Protein AF-A0A8W7PL26-F1 (afdb_monomer)

pLDDT: mean 86.35, std 12.3, range [35.97, 98.88]

Mean predicted aligned error: 14.58 Å

Solvent-accessible surface area (backbone atoms only — not comparable to full-atom values): 30487 Å² total; per-residue (Å²): 112,46,38,15,26,34,31,68,32,28,45,44,52,40,39,42,46,77,44,19,70,40,56,51,44,44,42,45,30,34,23,32,40,30,22,12,42,54,3,29,36,46,28,44,23,63,65,91,63,73,60,57,69,72,43,44,58,51,41,60,58,86,64,46,74,16,62,40,34,54,53,40,50,52,46,39,58,73,39,36,12,33,35,24,42,29,41,25,32,11,47,40,28,38,45,57,59,61,46,98,60,45,79,44,63,77,51,75,68,41,46,52,50,38,39,49,56,47,49,52,26,43,52,54,7,38,51,29,41,12,28,27,32,58,36,67,46,32,47,38,54,51,69,70,60,52,53,58,46,50,53,59,27,65,60,67,79,38,44,51,41,34,33,49,54,38,88,58,95,56,27,66,61,29,55,72,70,40,68,92,92,56,56,73,53,92,75,86,66,65,45,66,61,51,76,90,73,65,57,92,87,45,58,39,36,27,48,38,19,73,79,40,55,90,54,37,78,37,40,47,64,59,52,6,61,75,66,73,38,59,58,64,57,35,51,60,62,31,50,65,25,32,29,39,57,60,78,71,59,70,67,56,54,51,54,52,61,58,39,90,85,42,62,49,51,39,65,24,50,79,70,46,95,62,34,62,19,38,39,16,15,42,62,26,31,46,51,20,49,42,24,63,71,62,57,65,47,54,67,68,56,55,50,33,25,22,10,40,52,39,20,63,72,67,66,42,78,56,43,31,47,88,51,94,90,34,53,44,31,28,21,35,51,41,81,91,61,25,26,44,62,23,32,84,89,51,21,88,30,72,27,44,36,54,51,34,24,20,18,70,62,40,69,30,29,43,87,85,38,71,64,80,55,52,50,20,47,69,66,47,44,62,53,38,73,38,61,72,68,92,59,86,52,13,70,86,51,88,48,52,42,23,39,28,42,76,89,69,51,72,48,69,51,93,63,60,36,32,50,86,64,38,73,58,88,72,57,70,54,59,32,51,52,40,18,51,52,34,49,50,46,51,34,50,76,72,75,43,60,79,91,72,63,88,79,84,88,84,87,68,97,46,81,75,53,51,64,69,66,61,72,65,38,63,48,53,62,24,41,27,36,37,65,88,76,73,40,84,49,73,37,38,71,46,44,52,48,38,42,52,48,14,57,77,33,67,93,47,101,53,80,36,38,40,39,35,26,29,16,76,45,74,65,34,53,49,52,52,53,54,41,43,74,45,48,27,39,60,88,60,47,44,75,33,82,93,27,44,52,22,39,35,36,46,48,66,52,98,87,66,53,76,47,80,46,80,56,48,93,72,11,14,24,56,53,55,78,73,105

Secondary structure (DSSP, 8-state):
-EEPEEESS---TTHHHHSTT-HHHHTTTEEEEEES-TT--SSS---SSSPPTTGGGG--GGG---SSHHHHHHHHHHH--SSEEEEPEEHHHHHHHH-S-TTSPPPHHHHHHHHHHHHHHHHTT--EEEEETTSTTTTT--HHHHHHHHHHHHTTT-EEEEE-S-SSTTHHHHHHHSPTTSEE-----EEE--GGG--SSSEEEEEEESS-GGGTTSBHHHHHHHHT--HHHHHHHH-SEEEEEE-S-HHHHHHHHHSTTPPP-----TT-SS--THHHHHHHHIIIIIIIIS--S-HHHHHHHTTHHHHHHTT-TT-SS--TTS---EEEE-TTT-B----SSS---PPBSEEEEEETTEEEEETTEE-S---PPB-----EEESSSS-SSS---SS-SEEE-TTS-EEEPPP-SEETTEEPSS-HHHHHHHHHHHHHHHHHHTT--GGG-S------SSGGGHHHH-PPEES--EEEEETTTTEEEEE-HHHHHHHHHHHHTTTSS--EEEE-EE-SSHHHHHHHHHHHHTTEE-TTPEE-TT-B-EEEEEEE-TT-PEEEEEE-TTBHHHHHHH-

Organism: Anopheles coluzzii (NCBI:txid1518534)

InterPro domains:
  IPR006175 YjgF/YER057c/UK114 family [PF01042] (398-467)
  IPR011059 Metal-dependent hydrolase, composite domain superfamily [SSF51338] (322-380)
  IPR011611 Carbohydrate kinase PfkB [PF00294] (484-573)
  IPR013108 Amidohydrolase 3 [PF07969] (1-178)
  IPR013108 Amidohydrolase 3 [PF07969] (232-362)
  IPR029056 Ribokinase-like [G3DSA:3.40.1190.20] (477-579)
  IPR029056 Ribokinase-like [SSF53613] (473-576)
  IPR032466 Metal-dependent hydrolase [SSF51556] (4-320)
  IPR035959 RutC-like superfamily [G3DSA:3.30.1330.40] (390-476)
  IPR035959 RutC-like superfamily [SSF55298] (390-466)

Foldseek 3Di:
DFFQFEFEAELCQLVCQVVLLLLLQVLLRHQEYEHAAQLEHLPLADAPDWQDPPNCLSDGPVSSPHNALLSSQVSSVVSQHQHAYAYAHGNLRLCRVQPPDQQAEDDPVSLVSSLVRQLRNVLSFHQYYYHNCCDNSNVNYDLVSVVSNVLSCLQPVHAYEYDFVDPPDCVVVSVVSPPPPHDYDRDFDKFFLDLVPQDPPWWKAWQAAPQCRVRHGHTLVVQCVVVVHDSSVSSVNRPRTIIGTPPDDVVVVLVQCLPQLAAFHLHWSPPDPQTALSSRFRLLCLLAVNCPPVVSDHNVSSLCSRFVSSCVNSVVPLTRGPDPPRFPFDWQFDSVWRGRPADSNRSPDRTPGTAWTDHSNHTQDHPSDGPPDRRYHHSRAVKRFFDCDDQQAFDVDSYGQWIQHPVRDIDGDQFWQGGPNDRDDDDPQNGVVSSVVNVQSRCVRVVHHPVPDPDDDDDDPDPLCCQVNQDAQEDAKEWEWEDVVTDTDIDDPSLVSLLVNQQVCVVPPGAHEYAFEAEPDPVSVVVLVVSVVSRHDCVRYHYDYPFHGKYKYWYADPVRDIDMDIDPPGHRRVVVVVD

Radius of gyration: 32.13 Å; Cα contacts (8 Å, |Δi|>4): 1263; chains: 1; bounding box: 76×63×92 Å

Nearest PDB structures (foldseek):
  1v4y-assembly1_A  TM=9.349E-01  e=7.946E-43  Alcaligenes faecalis
  1m7j-assembly1_A  TM=9.380E-01  e=8.409E-43  Alcaligenes faecalis
  1rk5-assembly1_A  TM=9.356E-01  e=4.606E-42  Alcaligenes faecalis
  3giq-assembly1_A  TM=9.341E-01  e=1.260E-39  Bordetella bronchiseptica
  8iwl-assembly1_B  TM=9.345E-01  e=6.744E-11  Acinetobacter baumannii

Structure (mmCIF, N/CA/C/O backbone):
data_AF-A0A8W7PL26-F1
#
_entry.id   AF-A0A8W7PL26-F1
#
loop_
_atom_site.group_PDB
_atom_site.id
_atom_site.type_symbol
_atom_site.label_atom_id
_atom_site.label_alt_id
_atom_site.label_comp_id
_atom_site.label_asym_id
_atom_site.label_entity_id
_atom_site.label_seq_id
_atom_site.pdbx_PDB_ins_code
_atom_site.Cartn_x
_atom_site.Cartn_y
_atom_site.Cartn_z
_atom_site.occupancy
_atom_site.B_iso_or_equiv
_atom_site.auth_seq_id
_atom_site.auth_comp_id
_atom_site.auth_asym_id
_atom_site.auth_atom_id
_atom_site.pdbx_PDB_model_num
ATOM 1 N N . LEU A 1 1 ? -4.505 -23.042 3.054 1.00 97.69 1 LEU A N 1
ATOM 2 C CA . LEU A 1 1 ? -5.307 -21.800 3.140 1.00 97.69 1 LEU A CA 1
ATOM 3 C C . LEU A 1 1 ? -4.469 -20.752 3.857 1.00 97.69 1 LEU A C 1
ATOM 5 O O . LEU A 1 1 ? -3.908 -21.079 4.896 1.00 97.69 1 LEU A O 1
ATOM 9 N N . ALA A 1 2 ? -4.368 -19.550 3.302 1.00 98.62 2 ALA A N 1
ATOM 10 C CA . ALA A 1 2 ? -3.640 -18.411 3.865 1.00 98.62 2 ALA A CA 1
ATOM 11 C C . ALA A 1 2 ? -4.463 -17.118 3.683 1.00 98.62 2 ALA A C 1
ATOM 13 O O . ALA A 1 2 ? -5.411 -17.133 2.888 1.00 98.62 2 ALA A O 1
ATOM 14 N N . PRO A 1 3 ? -4.137 -16.016 4.390 1.00 98.75 3 PRO A N 1
ATOM 15 C CA . PRO A 1 3 ? -4.641 -14.703 4.001 1.00 98.75 3 PRO A CA 1
ATOM 16 C C . PRO A 1 3 ? -4.221 -14.401 2.559 1.00 98.75 3 PRO A C 1
ATOM 18 O O . PRO A 1 3 ? -3.152 -14.834 2.123 1.00 98.75 3 PRO A O 1
ATOM 21 N N . GLY A 1 4 ? -5.056 -13.669 1.832 1.00 98.75 4 GLY A N 1
ATOM 22 C CA . GLY A 1 4 ? -4.738 -13.194 0.491 1.00 98.75 4 GLY A CA 1
ATOM 23 C C . GLY A 1 4 ? -3.470 -12.340 0.478 1.00 98.75 4 GLY A C 1
ATOM 24 O O . GLY A 1 4 ? -3.200 -11.601 1.431 1.00 98.75 4 GLY A O 1
ATOM 25 N N . PHE A 1 5 ? -2.657 -12.481 -0.570 1.00 98.88 5 PHE A N 1
ATOM 26 C CA . PHE A 1 5 ? -1.355 -11.822 -0.624 1.00 98.88 5 PHE A CA 1
ATOM 27 C C . PHE A 1 5 ? -1.507 -10.320 -0.893 1.00 98.88 5 PHE A C 1
ATOM 29 O O . PHE A 1 5 ? -2.372 -9.891 -1.661 1.00 98.88 5 PHE A O 1
ATOM 36 N N . ILE A 1 6 ? -0.648 -9.523 -0.261 1.00 98.75 6 ILE A N 1
ATOM 37 C CA . ILE A 1 6 ? -0.608 -8.065 -0.382 1.00 98.75 6 ILE A CA 1
ATOM 38 C C . ILE A 1 6 ? 0.647 -7.692 -1.159 1.00 98.75 6 ILE A C 1
ATOM 40 O O . ILE A 1 6 ? 1.765 -7.876 -0.671 1.00 98.75 6 ILE A O 1
ATOM 44 N N . ASP A 1 7 ? 0.446 -7.145 -2.352 1.00 98.62 7 ASP A N 1
ATOM 45 C CA . ASP A 1 7 ? 1.516 -6.678 -3.218 1.00 98.62 7 ASP A CA 1
ATOM 46 C C . ASP A 1 7 ? 1.907 -5.248 -2.869 1.00 98.62 7 ASP A C 1
ATOM 48 O O . ASP A 1 7 ? 1.235 -4.289 -3.246 1.00 98.62 7 ASP A O 1
ATOM 52 N N . VAL A 1 8 ? 2.984 -5.119 -2.090 1.00 96.50 8 VAL A N 1
ATOM 53 C CA . VAL A 1 8 ? 3.415 -3.837 -1.510 1.00 96.50 8 VAL A CA 1
ATOM 54 C C . VAL A 1 8 ? 4.103 -2.908 -2.501 1.00 96.50 8 VAL A C 1
ATOM 56 O O . VAL A 1 8 ? 4.385 -1.764 -2.155 1.00 96.50 8 VAL A O 1
ATOM 59 N N . HIS A 1 9 ? 4.405 -3.392 -3.706 1.00 96.12 9 HIS A N 1
ATOM 60 C CA . HIS A 1 9 ? 5.141 -2.623 -4.693 1.00 96.12 9 HIS A CA 1
ATOM 61 C C . HIS A 1 9 ? 4.593 -2.880 -6.089 1.00 96.12 9 HIS A C 1
ATOM 63 O O . HIS A 1 9 ? 4.925 -3.875 -6.736 1.00 96.12 9 HIS A O 1
ATOM 69 N N . THR A 1 10 ? 3.729 -1.977 -6.541 1.00 96.44 10 THR A N 1
ATOM 70 C CA . THR A 1 10 ? 3.095 -2.064 -7.853 1.00 96.44 10 THR A CA 1
ATOM 71 C C . THR A 1 10 ? 3.094 -0.728 -8.576 1.00 96.44 10 THR A C 1
ATOM 73 O O . THR A 1 10 ? 3.162 0.338 -7.956 1.00 96.44 10 THR A O 1
ATOM 76 N N . HIS A 1 11 ? 2.941 -0.836 -9.892 1.00 96.19 11 HIS A N 1
ATOM 77 C CA . HIS A 1 11 ? 2.710 0.253 -10.832 1.00 96.19 11 HIS A CA 1
ATOM 78 C C . HIS A 1 11 ? 1.365 0.055 -11.552 1.00 96.19 11 HIS A C 1
ATOM 80 O O . HIS A 1 11 ? 1.217 0.326 -12.741 1.00 96.19 11 HIS A O 1
ATOM 86 N N . ASP A 1 12 ? 0.373 -0.463 -10.817 1.00 97.44 12 ASP A N 1
ATOM 87 C CA . ASP A 1 12 ? -0.957 -0.793 -11.338 1.00 97.44 12 ASP A CA 1
ATOM 88 C C . ASP A 1 12 ? -1.934 0.400 -11.297 1.00 97.44 12 ASP A C 1
ATOM 90 O O . ASP A 1 12 ? -3.123 0.217 -11.549 1.00 97.44 12 ASP A O 1
ATOM 94 N N . ASP A 1 13 ? -1.459 1.616 -10.994 1.00 97.50 13 ASP A N 1
ATOM 95 C CA . ASP A 1 13 ? -2.260 2.825 -10.755 1.00 97.50 13 ASP A CA 1
ATOM 96 C C . ASP A 1 13 ? -3.388 3.041 -11.776 1.00 97.50 13 ASP A C 1
ATOM 98 O O . ASP A 1 13 ? -4.534 3.292 -11.417 1.00 97.50 13 ASP A O 1
ATOM 102 N N . THR A 1 14 ? -3.094 2.928 -13.072 1.00 96.50 14 THR A N 1
ATOM 103 C CA . THR A 1 14 ? -4.118 3.097 -14.117 1.00 96.50 14 THR A CA 1
ATOM 104 C C . THR A 1 14 ? -4.779 1.770 -14.501 1.00 96.50 14 THR A C 1
ATOM 106 O O . THR A 1 14 ? -5.898 1.759 -15.025 1.00 96.50 14 THR A O 1
ATOM 109 N N . MET A 1 15 ? -4.123 0.639 -14.223 1.00 96.19 15 MET A N 1
ATOM 110 C CA . MET A 1 15 ? -4.611 -0.699 -14.564 1.00 96.19 15 MET A CA 1
ATOM 111 C C . MET A 1 15 ? -5.762 -1.147 -13.687 1.00 96.19 15 MET A C 1
ATOM 113 O O . MET A 1 15 ? -6.692 -1.761 -14.203 1.00 96.19 15 MET A O 1
ATOM 117 N N . VAL A 1 16 ? -5.764 -0.774 -12.406 1.00 97.19 16 VAL A N 1
ATOM 118 C CA . VAL A 1 16 ? -6.895 -1.055 -11.510 1.00 97.19 16 VAL A CA 1
ATOM 119 C C . VAL A 1 16 ? -8.210 -0.456 -12.026 1.00 97.19 16 VAL A C 1
ATOM 121 O O . VAL A 1 16 ? -9.278 -0.970 -11.708 1.00 97.19 16 VAL A O 1
ATOM 124 N N . ILE A 1 17 ? -8.140 0.575 -12.876 1.00 97.12 17 ILE A N 1
ATOM 125 C CA . ILE A 1 17 ? -9.300 1.203 -13.523 1.00 97.12 17 ILE A CA 1
ATOM 126 C C . ILE A 1 17 ? -9.531 0.655 -14.938 1.00 97.12 17 ILE A C 1
ATOM 128 O O . ILE A 1 17 ? -10.660 0.345 -15.314 1.00 97.12 17 ILE A O 1
ATOM 132 N N . ARG A 1 18 ? -8.477 0.548 -15.757 1.00 96.00 18 ARG A N 1
ATOM 133 C CA . ARG A 1 18 ? -8.591 0.195 -17.188 1.00 96.00 18 ARG A CA 1
ATOM 134 C C . ARG A 1 18 ? -8.711 -1.303 -17.449 1.00 96.00 18 ARG A C 1
ATOM 136 O O . ARG A 1 18 ? -9.331 -1.698 -18.433 1.00 96.00 18 ARG A O 1
ATOM 143 N N . GLN A 1 19 ? -8.112 -2.120 -16.591 1.00 96.00 19 GLN A N 1
ATOM 144 C CA . GLN A 1 19 ? -8.136 -3.581 -16.639 1.00 96.00 19 GLN A CA 1
ATOM 145 C C . GLN A 1 19 ? -8.530 -4.139 -15.261 1.00 96.00 19 GLN A C 1
ATOM 147 O O . GLN A 1 19 ? -7.755 -4.862 -14.627 1.00 96.00 19 GLN A O 1
ATOM 152 N N . PRO A 1 20 ? -9.749 -3.832 -14.775 1.00 96.94 20 PRO A N 1
ATOM 153 C CA . PRO A 1 20 ? -10.147 -4.108 -13.397 1.00 96.94 20 PRO A CA 1
ATOM 154 C C . PRO A 1 20 ? -10.193 -5.608 -13.079 1.00 96.94 20 PRO A C 1
ATOM 156 O O . PRO A 1 20 ? -10.288 -5.985 -11.918 1.00 96.94 20 PRO A O 1
ATOM 159 N N . GLN A 1 21 ? -10.089 -6.499 -14.071 1.00 95.94 21 GLN A N 1
ATOM 160 C CA . GLN A 1 21 ? -9.967 -7.942 -13.848 1.00 95.94 21 GLN A CA 1
ATOM 161 C C . GLN A 1 21 ? -8.687 -8.309 -13.085 1.00 95.94 21 GLN A C 1
ATOM 163 O O . GLN A 1 21 ? -8.665 -9.347 -12.429 1.00 95.94 21 GLN A O 1
ATOM 168 N N . MET A 1 22 ? -7.632 -7.487 -13.185 1.00 97.56 22 MET A N 1
ATOM 169 C CA . MET A 1 22 ? -6.379 -7.628 -12.431 1.00 97.56 22 MET A CA 1
ATOM 170 C C . MET A 1 22 ? -5.790 -9.049 -12.472 1.00 97.56 22 MET A C 1
ATOM 172 O O . MET A 1 22 ? -5.205 -9.532 -11.500 1.00 97.56 22 MET A O 1
ATOM 176 N N . LEU A 1 23 ? -5.922 -9.723 -13.624 1.00 96.75 23 LEU A N 1
ATOM 177 C CA . LEU A 1 23 ? -5.501 -11.115 -13.829 1.00 96.75 23 LEU A CA 1
ATOM 178 C C . LEU A 1 23 ? -4.031 -11.388 -13.474 1.00 96.75 23 LEU A C 1
ATOM 180 O O . LEU A 1 23 ? -3.785 -12.431 -12.857 1.00 96.75 23 LEU A O 1
ATOM 184 N N . PRO A 1 24 ? -3.063 -10.493 -13.783 1.00 97.06 24 PRO A N 1
ATOM 185 C CA . PRO A 1 24 ? -1.678 -10.727 -13.392 1.00 97.06 24 PRO A CA 1
ATOM 186 C C . PRO A 1 24 ? -1.519 -10.918 -11.885 1.00 97.06 24 PRO A C 1
ATOM 188 O O . PRO A 1 24 ? -0.728 -11.744 -11.451 1.00 97.06 24 PRO A O 1
ATOM 191 N N . LYS A 1 25 ? -2.311 -10.205 -11.079 1.00 98.31 25 LYS A N 1
ATOM 192 C CA . LYS A 1 25 ? -2.242 -10.228 -9.613 1.00 98.31 25 LYS A CA 1
ATOM 193 C C . LYS A 1 25 ? -3.088 -11.353 -9.041 1.00 98.31 25 LYS A C 1
ATOM 195 O O . LYS A 1 25 ? -2.599 -12.193 -8.285 1.00 98.31 25 LYS A O 1
ATOM 200 N N . LEU A 1 26 ? -4.341 -11.425 -9.471 1.00 96.44 26 LEU A N 1
ATOM 201 C CA . LEU A 1 26 ? -5.297 -12.388 -8.949 1.00 96.44 26 LEU A CA 1
ATOM 202 C C . LEU A 1 26 ? -4.846 -13.840 -9.188 1.00 96.44 26 LEU A C 1
ATOM 204 O O . LEU A 1 26 ? -4.950 -14.673 -8.290 1.00 96.44 26 LEU A O 1
ATOM 208 N N . SER A 1 27 ? -4.250 -14.131 -10.351 1.00 97.62 27 SER A N 1
ATOM 209 C CA . SER A 1 27 ? -3.730 -15.471 -10.675 1.00 97.62 27 SER A CA 1
ATOM 210 C C . SER A 1 27 ? -2.554 -15.928 -9.800 1.00 97.62 27 SER A C 1
ATOM 212 O O . SER A 1 27 ? -2.232 -17.114 -9.782 1.00 97.62 27 SER A O 1
ATOM 214 N N . GLN A 1 28 ? -1.935 -15.010 -9.051 1.00 98.19 28 GLN A N 1
ATOM 215 C CA . GLN A 1 28 ? -0.847 -15.282 -8.111 1.00 98.19 28 GLN A CA 1
ATOM 216 C C . GLN A 1 28 ? -1.324 -15.479 -6.667 1.00 98.19 28 GLN A C 1
ATOM 218 O O . GLN A 1 28 ? -0.512 -15.821 -5.810 1.00 98.19 28 GLN A O 1
ATOM 223 N N . GLY A 1 29 ? -2.611 -15.252 -6.376 1.00 98.19 29 GLY A N 1
ATOM 224 C CA . GLY A 1 29 ? -3.131 -15.217 -5.005 1.00 98.19 29 GLY A CA 1
ATOM 225 C C . GLY A 1 29 ? -3.130 -13.832 -4.353 1.00 98.19 29 GLY A C 1
ATOM 226 O O . GLY A 1 29 ? -3.407 -13.731 -3.158 1.00 98.19 29 GLY A O 1
ATOM 227 N N . VAL A 1 30 ? -2.819 -12.773 -5.111 1.00 98.75 30 VAL A N 1
ATOM 228 C CA . VAL A 1 30 ? -2.860 -11.390 -4.618 1.00 98.75 30 VAL A CA 1
ATOM 229 C C . VAL A 1 30 ? -4.306 -10.923 -4.509 1.00 98.75 30 VAL A C 1
ATOM 231 O O . VAL A 1 30 ? -5.082 -11.048 -5.456 1.00 98.75 30 VAL A O 1
ATOM 234 N N . THR A 1 31 ? -4.649 -10.355 -3.358 1.00 98.81 31 THR A N 1
ATOM 235 C CA . THR A 1 31 ? -5.973 -9.790 -3.062 1.00 98.81 31 THR A CA 1
ATOM 236 C C . THR A 1 31 ? -5.932 -8.287 -2.840 1.00 98.81 31 THR A C 1
ATOM 238 O O . THR A 1 31 ? -6.981 -7.655 -2.881 1.00 98.81 31 THR A O 1
ATOM 241 N N . THR A 1 32 ? -4.747 -7.709 -2.627 1.00 98.75 32 THR A N 1
ATOM 242 C CA . THR A 1 32 ? -4.561 -6.273 -2.387 1.00 98.75 32 THR A CA 1
ATOM 243 C C . THR A 1 32 ? -3.292 -5.782 -3.071 1.00 98.75 32 THR A C 1
ATOM 245 O O . THR A 1 32 ? -2.251 -6.427 -2.958 1.00 98.75 32 THR A O 1
ATOM 248 N N . VAL A 1 33 ? -3.357 -4.625 -3.730 1.00 98.62 33 VAL A N 1
ATOM 249 C CA . VAL A 1 33 ? -2.201 -3.947 -4.336 1.00 98.62 33 VAL A CA 1
ATOM 250 C C . VAL A 1 33 ? -1.961 -2.584 -3.690 1.00 98.62 33 VAL A C 1
ATOM 252 O O . VAL A 1 33 ? -2.911 -1.859 -3.386 1.00 98.62 33 VAL A O 1
ATOM 255 N N . ILE A 1 34 ? -0.687 -2.236 -3.495 1.00 97.56 34 ILE A N 1
ATOM 256 C CA . ILE A 1 34 ? -0.240 -0.894 -3.117 1.00 97.56 34 ILE A CA 1
ATOM 257 C C . ILE A 1 34 ? 0.338 -0.214 -4.359 1.00 97.56 34 ILE A C 1
ATOM 259 O O . ILE A 1 34 ? 1.384 -0.629 -4.865 1.00 97.56 34 ILE A O 1
ATOM 263 N N . VAL A 1 35 ? -0.352 0.807 -4.861 1.00 97.94 35 VAL A N 1
ATOM 264 C CA . VAL A 1 35 ? 0.017 1.578 -6.064 1.00 97.94 35 VAL A CA 1
ATOM 265 C C . VAL A 1 35 ? 0.677 2.913 -5.692 1.00 97.94 35 VAL A C 1
ATOM 267 O O . VAL A 1 35 ? 0.723 3.281 -4.514 1.00 97.94 35 VAL A O 1
ATOM 270 N N . GLY A 1 36 ? 1.175 3.658 -6.682 1.00 96.38 36 GLY A N 1
ATOM 271 C CA . GLY A 1 36 ? 1.782 4.971 -6.457 1.00 96.38 36 GLY A CA 1
ATOM 272 C C . GLY A 1 36 ? 3.216 4.908 -5.927 1.00 96.38 36 GLY A C 1
ATOM 273 O O . GLY A 1 36 ? 3.612 5.745 -5.118 1.00 96.38 36 GLY A O 1
ATOM 274 N N . ASN A 1 37 ? 3.984 3.883 -6.307 1.00 95.12 37 ASN A N 1
ATOM 275 C CA . ASN A 1 37 ? 5.360 3.655 -5.853 1.00 95.12 37 ASN A CA 1
ATOM 276 C C . ASN A 1 37 ? 6.402 4.466 -6.644 1.00 95.12 37 ASN A C 1
ATOM 278 O O . ASN A 1 37 ? 6.116 5.033 -7.693 1.00 95.12 37 ASN A O 1
ATOM 282 N N . CYS A 1 38 ? 7.649 4.482 -6.162 1.00 90.69 38 CYS A N 1
ATOM 283 C CA . CYS A 1 38 ? 8.808 5.030 -6.885 1.00 90.69 38 CYS A CA 1
ATOM 284 C C . CYS A 1 38 ? 8.687 6.510 -7.290 1.00 90.69 38 CYS A C 1
ATOM 286 O O . CYS A 1 38 ? 9.321 6.948 -8.248 1.00 90.69 38 CYS A O 1
ATOM 288 N N . GLY A 1 39 ? 7.872 7.291 -6.582 1.00 92.19 39 GLY A N 1
ATOM 289 C CA . GLY A 1 39 ? 7.618 8.692 -6.893 1.00 92.19 39 GLY A CA 1
ATOM 290 C C . GLY A 1 39 ? 6.602 8.920 -8.008 1.00 92.19 39 GLY A C 1
ATOM 291 O O . GLY A 1 39 ? 6.268 10.074 -8.260 1.00 92.19 39 GLY A O 1
ATOM 292 N N . ILE A 1 40 ? 6.074 7.879 -8.649 1.00 94.69 40 ILE A N 1
ATOM 293 C CA . ILE A 1 40 ? 5.102 8.004 -9.738 1.00 94.69 40 ILE A CA 1
ATOM 294 C C . ILE A 1 40 ? 3.721 7.556 -9.265 1.00 94.69 40 ILE A C 1
ATOM 296 O O . ILE A 1 40 ? 3.599 6.558 -8.565 1.00 94.69 40 ILE A O 1
ATOM 300 N N . SER A 1 41 ? 2.679 8.300 -9.629 1.00 97.31 41 SER A N 1
ATOM 301 C CA . SER A 1 41 ? 1.294 7.944 -9.315 1.00 97.31 41 SER A CA 1
ATOM 302 C C . SER A 1 41 ? 0.337 8.471 -10.384 1.00 97.31 41 SER A C 1
ATOM 304 O O . SER A 1 41 ? 0.645 9.449 -11.070 1.00 97.31 41 SER A O 1
ATOM 306 N N . ALA A 1 42 ? -0.837 7.845 -10.531 1.00 96.56 42 ALA A N 1
ATOM 307 C CA . ALA A 1 42 ? -1.892 8.353 -11.427 1.00 96.56 42 ALA A CA 1
ATOM 308 C C . ALA A 1 42 ? -2.595 9.612 -10.883 1.00 96.56 42 ALA A C 1
ATOM 310 O O . ALA A 1 42 ? -3.331 10.275 -11.615 1.00 96.56 42 ALA A O 1
ATOM 311 N N . SER A 1 43 ? -2.385 9.931 -9.601 1.00 96.75 43 SER A N 1
ATOM 312 C CA . SER A 1 43 ? -3.008 11.052 -8.901 1.00 96.75 43 SER A CA 1
ATOM 313 C C . SER A 1 43 ? -2.175 11.508 -7.695 1.00 96.75 43 SER A C 1
ATOM 315 O O . SER A 1 43 ? -1.525 10.667 -7.063 1.00 96.75 43 SER A O 1
ATOM 317 N N . PRO A 1 44 ? -2.222 12.798 -7.315 1.00 96.62 44 PRO A N 1
ATOM 318 C CA . PRO A 1 44 ? -2.870 13.902 -8.024 1.00 96.62 44 PRO A CA 1
ATOM 319 C C . PRO A 1 44 ? -2.022 14.361 -9.213 1.00 96.62 44 PRO A C 1
ATOM 321 O O . PRO A 1 44 ? -0.816 14.570 -9.083 1.00 96.62 44 PRO A O 1
ATOM 324 N N . VAL A 1 45 ? -2.639 14.508 -10.385 1.00 93.56 45 VAL A N 1
ATOM 325 C CA . VAL A 1 45 ? -1.918 14.805 -11.628 1.00 93.56 45 VAL A CA 1
ATOM 326 C C . VAL A 1 45 ? -2.703 15.770 -12.522 1.00 93.56 45 VAL A C 1
ATOM 328 O O . VAL A 1 45 ? -3.835 15.493 -12.912 1.00 93.56 45 VAL A O 1
ATOM 331 N N . SER A 1 46 ? -2.059 16.881 -12.890 1.00 89.62 46 SER A N 1
ATOM 332 C CA . SER A 1 46 ? -2.577 17.936 -13.777 1.00 89.62 46 SER A CA 1
ATOM 333 C C . SER A 1 46 ? -1.545 18.288 -14.861 1.00 89.62 46 SER A C 1
ATOM 335 O O . SER A 1 46 ? -1.105 19.433 -14.971 1.00 89.62 46 SER A O 1
ATOM 337 N N . LEU A 1 47 ? -1.105 17.292 -15.639 1.00 84.44 47 LEU A N 1
ATOM 338 C CA . LEU A 1 47 ? -0.019 17.459 -16.616 1.00 84.44 47 LEU A CA 1
ATOM 339 C C . LEU A 1 47 ? -0.361 18.495 -17.692 1.00 84.44 47 LEU A C 1
ATOM 341 O O . LEU A 1 47 ? -1.396 18.409 -18.354 1.00 84.44 47 LEU A O 1
ATOM 345 N N . GLN A 1 48 ? 0.569 19.419 -17.947 1.00 80.31 48 GLN A N 1
ATOM 346 C CA . GLN A 1 48 ? 0.487 20.316 -19.107 1.00 80.31 48 GLN A CA 1
ATOM 347 C C . GLN A 1 48 ? 0.972 19.640 -20.403 1.00 80.31 48 GLN A C 1
ATOM 349 O O . GLN A 1 48 ? 0.490 19.951 -21.493 1.00 80.31 48 GLN A O 1
ATOM 354 N N . GLY A 1 49 ? 1.906 18.691 -20.289 1.00 85.06 49 GLY A N 1
ATOM 355 C CA . GLY A 1 49 ? 2.554 17.995 -21.403 1.00 85.06 49 GLY A CA 1
ATOM 356 C C . GLY A 1 49 ? 2.342 16.482 -21.379 1.00 85.06 49 GLY A C 1
ATOM 357 O O . GLY A 1 49 ? 1.339 15.995 -20.860 1.00 85.06 49 GLY A O 1
ATOM 358 N N . GLU A 1 50 ? 3.276 15.753 -21.985 1.00 87.38 50 GLU A N 1
ATOM 359 C CA . GLU A 1 50 ? 3.384 14.301 -21.818 1.00 87.38 50 GLU A CA 1
ATOM 360 C C . GLU A 1 50 ? 3.839 13.955 -20.391 1.00 87.38 50 GLU A C 1
ATOM 362 O O . GLU A 1 50 ? 4.573 14.746 -19.785 1.00 87.38 50 GLU A O 1
ATOM 367 N N . PRO A 1 51 ? 3.432 12.796 -19.840 1.00 88.19 51 PRO A N 1
ATOM 368 C CA . PRO A 1 51 ? 3.949 12.329 -18.560 1.00 88.19 51 PRO A CA 1
ATOM 369 C C . PRO A 1 51 ? 5.478 12.179 -18.643 1.00 88.19 51 PRO A C 1
ATOM 371 O O . PRO A 1 51 ? 5.976 11.508 -19.552 1.00 88.19 51 PRO A O 1
ATOM 374 N N . PRO A 1 52 ? 6.243 12.803 -17.730 1.00 87.75 52 PRO A N 1
ATOM 375 C CA . PRO A 1 52 ? 7.696 12.698 -17.741 1.00 87.75 52 PRO A CA 1
ATOM 376 C C . PRO A 1 52 ? 8.136 11.286 -17.360 1.00 87.75 52 PRO A C 1
ATOM 378 O O . PRO A 1 52 ? 7.430 10.579 -16.649 1.00 87.75 52 PRO A O 1
ATOM 381 N N . ASP A 1 53 ? 9.338 10.891 -17.766 1.00 78.06 53 A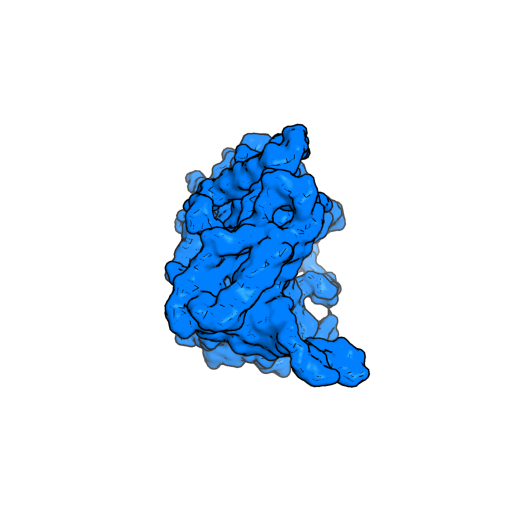SP A N 1
ATOM 382 C CA . ASP A 1 53 ? 9.926 9.624 -17.330 1.00 78.06 53 ASP A CA 1
ATOM 383 C C . ASP A 1 53 ? 10.185 9.616 -15.799 1.00 78.06 53 ASP A C 1
ATOM 385 O O . ASP A 1 53 ? 10.693 10.612 -15.257 1.00 78.06 53 ASP A O 1
ATOM 389 N N . PRO A 1 54 ? 9.831 8.545 -15.060 1.00 82.94 54 PRO A N 1
ATOM 390 C CA . PRO A 1 54 ? 9.218 7.292 -15.517 1.00 82.94 54 PRO A CA 1
ATOM 391 C C . PRO A 1 54 ? 7.688 7.230 -15.315 1.00 82.94 54 PRO A C 1
ATOM 393 O O . PRO A 1 54 ? 7.117 6.144 -15.278 1.00 82.94 54 PRO A O 1
ATOM 396 N N . MET A 1 55 ? 6.979 8.355 -15.137 1.00 88.62 55 MET A N 1
ATOM 397 C CA . MET A 1 55 ? 5.513 8.341 -14.973 1.00 88.62 55 MET A CA 1
ATOM 398 C C . MET A 1 55 ? 4.815 7.695 -16.170 1.00 88.62 55 MET A C 1
ATOM 400 O O . MET A 1 55 ? 3.835 6.987 -15.984 1.00 88.62 55 MET A O 1
ATOM 404 N N . ASN A 1 56 ? 5.341 7.864 -17.381 1.00 84.62 56 ASN A N 1
ATOM 405 C CA . ASN A 1 56 ? 4.857 7.200 -18.594 1.00 84.62 56 ASN A CA 1
ATOM 406 C C . ASN A 1 56 ? 4.811 5.657 -18.508 1.00 84.62 56 ASN A C 1
ATOM 408 O O . ASN A 1 56 ? 4.100 5.047 -19.302 1.00 84.62 56 ASN A O 1
ATOM 412 N N . LEU A 1 57 ? 5.493 5.019 -17.544 1.00 84.12 57 LEU A N 1
ATOM 413 C CA . LEU A 1 57 ? 5.345 3.581 -17.270 1.00 84.12 57 LEU A CA 1
ATOM 414 C C . LEU A 1 57 ? 3.939 3.201 -16.778 1.00 84.12 57 LEU A C 1
ATOM 416 O O . LEU A 1 57 ? 3.534 2.050 -16.918 1.00 84.12 57 LEU A O 1
ATOM 420 N N . LEU A 1 58 ? 3.186 4.148 -16.205 1.00 90.00 58 LEU A N 1
ATOM 421 C CA . LEU A 1 58 ? 1.814 3.909 -15.741 1.00 90.00 58 LEU A CA 1
ATOM 422 C C . LEU A 1 58 ? 0.786 4.012 -16.874 1.00 90.00 58 LEU A C 1
ATOM 424 O O . LEU A 1 58 ? -0.389 3.741 -16.638 1.00 90.00 58 LEU A O 1
ATOM 428 N N . GLY A 1 59 ? 1.191 4.434 -18.074 1.00 89.06 59 GLY A N 1
ATOM 429 C CA . GLY A 1 59 ? 0.329 4.495 -19.250 1.00 89.06 59 GLY A CA 1
ATOM 430 C C . GLY A 1 59 ? 0.448 5.796 -20.049 1.00 89.06 59 GLY A C 1
ATOM 431 O O . GLY A 1 59 ? 1.307 6.638 -19.777 1.00 89.06 59 GLY A O 1
ATOM 432 N N . PRO A 1 60 ? -0.415 5.976 -21.062 1.00 89.81 60 PRO A N 1
ATOM 433 C CA . PRO A 1 60 ? -0.400 7.154 -21.920 1.00 89.81 60 PRO A CA 1
ATOM 434 C C . PRO A 1 60 ? -0.993 8.379 -21.209 1.00 89.81 60 PRO A C 1
ATOM 436 O O . PRO A 1 60 ? -1.681 8.256 -20.192 1.00 89.81 60 PRO A O 1
ATOM 439 N N . LYS A 1 61 ? -0.782 9.575 -21.771 1.00 90.69 61 LYS A N 1
ATOM 440 C CA . LYS A 1 61 ? -1.244 10.856 -21.211 1.00 90.69 61 LYS A CA 1
ATOM 441 C C . LYS A 1 61 ? -2.723 10.859 -20.820 1.00 90.69 61 LYS A C 1
ATOM 443 O O . LYS A 1 61 ? -3.083 11.395 -19.777 1.00 90.69 61 LYS A O 1
ATOM 448 N N . GLU A 1 62 ? -3.591 10.233 -21.610 1.00 92.06 62 GLU A N 1
ATOM 4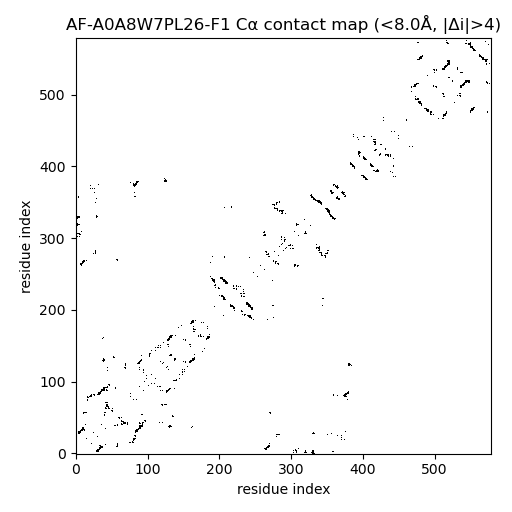49 C CA . GLU A 1 62 ? -5.034 10.201 -21.356 1.00 92.06 62 GLU A CA 1
ATOM 450 C C . GLU A 1 62 ? -5.394 9.408 -20.094 1.00 92.06 62 GLU A C 1
ATOM 452 O O . GLU A 1 62 ? -6.511 9.537 -19.590 1.00 92.06 62 GLU A O 1
ATOM 457 N N . ALA A 1 63 ? -4.495 8.566 -19.580 1.00 92.38 63 ALA A N 1
ATOM 458 C CA . ALA A 1 63 ? -4.693 7.861 -18.320 1.00 92.38 63 ALA A CA 1
ATOM 459 C C . ALA A 1 63 ? -4.482 8.777 -17.094 1.00 92.38 63 ALA A C 1
ATOM 461 O O . ALA A 1 63 ? -5.024 8.497 -16.027 1.00 92.38 63 ALA A O 1
ATOM 462 N N . PHE A 1 64 ? -3.786 9.908 -17.254 1.00 93.94 64 PHE A N 1
ATOM 463 C CA . PHE A 1 64 ? -3.496 10.887 -16.201 1.00 93.94 64 PHE A CA 1
ATOM 464 C C . PHE A 1 64 ? -4.543 12.002 -16.153 1.00 93.94 64 PHE A C 1
ATOM 466 O O . PHE A 1 64 ? -4.285 13.147 -16.521 1.00 93.94 64 PHE A O 1
ATOM 473 N N . ARG A 1 65 ? -5.757 11.654 -15.720 1.00 94.00 65 ARG A N 1
ATOM 474 C CA . ARG A 1 65 ? -6.919 12.564 -15.724 1.00 94.00 65 ARG A CA 1
ATOM 475 C C . ARG A 1 65 ? -7.493 12.869 -14.337 1.00 94.00 65 ARG A C 1
ATOM 477 O O . ARG A 1 65 ? -8.630 13.324 -14.243 1.00 94.00 65 ARG A O 1
ATOM 484 N N . TYR A 1 66 ? -6.733 12.594 -13.279 1.00 96.62 66 TYR A N 1
ATOM 485 C CA . TYR A 1 66 ? -7.176 12.697 -11.887 1.00 96.62 66 TYR A CA 1
ATOM 486 C C . TYR A 1 66 ? -6.416 13.824 -11.165 1.00 96.62 66 TYR A C 1
ATOM 488 O O . TYR A 1 66 ? -5.371 13.577 -10.558 1.00 96.62 66 TYR A O 1
ATOM 496 N N . PRO A 1 67 ? -6.899 15.080 -11.240 1.00 95.12 67 PRO A N 1
ATOM 497 C CA . PRO A 1 67 ? -6.200 16.228 -10.663 1.00 95.12 67 PRO A CA 1
ATOM 498 C C . PRO A 1 67 ? -6.217 16.232 -9.131 1.00 95.12 67 PRO A C 1
ATOM 500 O O . PRO A 1 67 ? -5.337 16.833 -8.513 1.00 95.12 67 PRO A O 1
ATOM 503 N N . ARG A 1 68 ? -7.195 15.558 -8.512 1.00 96.19 68 ARG A N 1
ATOM 504 C CA . ARG A 1 68 ? -7.304 15.376 -7.059 1.00 96.19 68 ARG A CA 1
ATOM 505 C C . ARG A 1 68 ? -7.344 13.894 -6.716 1.00 96.19 68 ARG A C 1
ATOM 507 O O . ARG A 1 68 ? -7.892 13.090 -7.468 1.00 96.19 68 ARG A O 1
ATOM 514 N N . PHE A 1 69 ? -6.843 13.546 -5.534 1.00 96.38 69 PHE A N 1
ATOM 515 C CA . PHE A 1 69 ? -6.852 12.165 -5.056 1.00 96.38 69 PHE A CA 1
ATOM 516 C C . PHE A 1 69 ? -8.269 11.609 -4.873 1.00 96.38 69 PHE A C 1
ATOM 518 O O . PHE A 1 69 ? -8.517 10.468 -5.260 1.00 96.38 69 PHE A O 1
ATOM 525 N N . ALA A 1 70 ? -9.226 12.429 -4.423 1.00 92.94 70 ALA A N 1
ATOM 526 C CA . ALA A 1 70 ? -10.642 12.059 -4.420 1.00 92.94 70 ALA A CA 1
ATOM 527 C C . ALA A 1 70 ? -11.186 11.649 -5.807 1.00 92.94 70 ALA A C 1
ATOM 529 O O . ALA A 1 70 ? -12.014 10.744 -5.888 1.00 92.94 70 ALA A O 1
ATOM 530 N N . ASP A 1 71 ? -10.712 12.265 -6.901 1.00 95.50 71 ASP A N 1
ATOM 531 C CA . ASP A 1 71 ? -11.156 11.916 -8.261 1.00 95.50 71 ASP A CA 1
ATOM 532 C C . ASP A 1 71 ? -10.647 10.526 -8.668 1.00 95.50 71 ASP A C 1
ATOM 534 O O . ASP A 1 71 ? -11.378 9.736 -9.267 1.00 95.50 71 ASP A O 1
ATOM 538 N N . TYR A 1 72 ? -9.399 10.209 -8.311 1.00 97.31 72 TYR A N 1
ATOM 539 C CA . TYR A 1 72 ? -8.821 8.883 -8.526 1.00 97.31 72 TYR A CA 1
ATOM 540 C C . TYR A 1 72 ? -9.524 7.818 -7.689 1.00 97.31 72 TYR A C 1
ATOM 542 O O . TYR A 1 72 ? -9.901 6.772 -8.214 1.00 97.31 72 TYR A O 1
ATOM 550 N N . ARG A 1 73 ? -9.767 8.107 -6.408 1.00 94.75 73 ARG A N 1
ATOM 551 C CA . ARG A 1 73 ? -10.522 7.228 -5.514 1.00 94.75 73 ARG A CA 1
ATOM 552 C C . ARG A 1 73 ? -11.892 6.883 -6.097 1.00 94.75 73 ARG A C 1
ATOM 554 O O . ARG A 1 73 ? -12.209 5.704 -6.221 1.00 94.75 73 ARG A O 1
ATOM 561 N N . ALA A 1 74 ? -12.661 7.889 -6.516 1.00 92.94 74 ALA A N 1
ATOM 562 C CA . ALA A 1 74 ? -13.977 7.686 -7.117 1.00 92.94 74 ALA A CA 1
ATOM 563 C C . ALA A 1 74 ? -13.909 6.843 -8.404 1.00 92.94 74 ALA A C 1
ATOM 565 O O . ALA A 1 74 ? -14.788 6.024 -8.666 1.00 92.94 74 ALA A O 1
ATOM 566 N N . ALA A 1 75 ? -12.850 7.000 -9.204 1.00 96.38 75 ALA A N 1
ATOM 567 C CA . ALA A 1 75 ? -12.650 6.191 -10.401 1.00 96.38 75 ALA A CA 1
ATOM 568 C C . ALA A 1 75 ? -12.310 4.726 -10.083 1.00 96.38 75 ALA A C 1
ATOM 570 O O . ALA A 1 75 ? -12.791 3.831 -10.777 1.00 96.38 75 ALA A O 1
ATOM 571 N N . VAL A 1 76 ? -11.520 4.470 -9.035 1.00 96.88 76 VAL A N 1
ATOM 572 C CA . VAL A 1 76 ? -11.256 3.109 -8.537 1.00 96.88 76 VAL A CA 1
ATOM 573 C C . VAL A 1 76 ? -12.541 2.475 -8.000 1.00 96.88 76 VAL A C 1
ATOM 575 O O . VAL A 1 76 ? -12.835 1.333 -8.344 1.00 96.88 76 VAL A O 1
ATOM 578 N N . GLU A 1 77 ? -13.333 3.219 -7.220 1.00 93.44 77 GLU A N 1
ATOM 579 C CA . GLU A 1 77 ? -14.651 2.780 -6.734 1.00 93.44 77 GLU A CA 1
ATOM 580 C C . GLU A 1 77 ? -15.568 2.389 -7.893 1.00 93.44 77 GLU A C 1
ATOM 582 O O . GLU A 1 77 ? -16.152 1.311 -7.882 1.00 93.44 77 GLU A O 1
ATOM 587 N N . GLN A 1 78 ? -15.638 3.223 -8.932 1.00 95.00 78 GLN A N 1
ATOM 588 C CA . GLN A 1 78 ? -16.471 2.966 -10.104 1.00 95.00 78 GLN A CA 1
ATOM 589 C C . GLN A 1 78 ? -15.984 1.776 -10.947 1.00 95.00 78 GLN A C 1
ATOM 591 O O . GLN A 1 78 ? -16.792 1.102 -11.587 1.00 95.00 78 GLN A O 1
ATOM 596 N N . ALA A 1 79 ? -14.673 1.534 -11.004 1.00 96.00 79 ALA A N 1
ATOM 597 C CA . ALA A 1 79 ? -14.109 0.437 -11.785 1.00 96.00 79 ALA A CA 1
ATOM 598 C C . ALA A 1 79 ? -14.350 -0.940 -11.143 1.00 96.00 79 ALA A C 1
ATOM 600 O O . ALA A 1 79 ? -14.375 -1.951 -11.860 1.00 96.00 79 ALA A O 1
ATOM 601 N N . GLU A 1 80 ? -14.532 -0.970 -9.816 1.00 96.00 80 GLU A N 1
ATOM 602 C CA . GLU A 1 80 ? -14.688 -2.179 -9.002 1.00 96.00 80 GLU A CA 1
ATOM 603 C C . GLU A 1 80 ? -13.600 -3.214 -9.346 1.00 96.00 80 GLU A C 1
ATOM 605 O O . GLU A 1 80 ? -13.897 -4.236 -9.970 1.00 96.00 80 GLU A O 1
ATOM 610 N N . PRO A 1 81 ? -12.312 -2.957 -9.053 1.00 97.50 81 PRO A N 1
ATOM 611 C CA . PRO A 1 81 ? -11.238 -3.890 -9.381 1.00 97.50 81 PRO A CA 1
ATOM 612 C C . PRO A 1 81 ? -11.418 -5.245 -8.683 1.00 97.50 81 PRO A C 1
ATOM 614 O O . PRO A 1 81 ? -12.060 -5.369 -7.645 1.00 97.50 81 PRO A O 1
ATOM 617 N N . ALA A 1 82 ? -10.834 -6.304 -9.241 1.00 97.62 82 ALA A N 1
ATOM 618 C CA . ALA A 1 82 ? -10.917 -7.650 -8.674 1.00 97.62 82 ALA A CA 1
ATOM 619 C C . ALA A 1 82 ? -10.131 -7.796 -7.362 1.00 97.62 82 ALA A C 1
ATOM 621 O O . ALA A 1 82 ? -10.393 -8.731 -6.612 1.00 97.62 82 ALA A O 1
ATOM 622 N N . VAL A 1 83 ? -9.189 -6.886 -7.100 1.00 98.31 83 VAL A N 1
ATOM 623 C CA . VAL A 1 83 ? -8.335 -6.815 -5.907 1.00 98.31 83 VAL A CA 1
ATOM 624 C C . VAL A 1 83 ? -8.557 -5.485 -5.195 1.00 98.31 83 VAL A C 1
ATOM 626 O O . VAL A 1 83 ? -8.898 -4.491 -5.833 1.00 98.31 83 VAL A O 1
ATOM 629 N N . ASN A 1 84 ? -8.343 -5.446 -3.883 1.00 98.38 84 ASN A N 1
ATOM 630 C CA . ASN A 1 84 ? -8.357 -4.201 -3.126 1.00 98.38 84 ASN A CA 1
ATOM 631 C C . ASN A 1 84 ? -7.205 -3.286 -3.563 1.00 98.38 84 ASN A C 1
ATOM 633 O O . ASN A 1 84 ? -6.124 -3.762 -3.919 1.00 98.38 84 ASN A O 1
ATOM 637 N N . VAL A 1 85 ? -7.414 -1.974 -3.490 1.00 98.12 85 VAL A N 1
ATOM 638 C CA . VAL A 1 85 ? -6.446 -0.982 -3.974 1.00 98.12 85 VAL A CA 1
ATOM 639 C C . VAL A 1 85 ? -6.147 0.025 -2.887 1.00 98.12 85 VAL A C 1
ATOM 641 O O . VAL A 1 85 ? -7.034 0.743 -2.440 1.00 98.12 85 VAL A O 1
ATOM 644 N N . ALA A 1 86 ? -4.885 0.136 -2.507 1.00 95.94 86 ALA A N 1
ATOM 645 C CA . ALA A 1 86 ? -4.416 1.192 -1.630 1.00 95.94 86 ALA A CA 1
ATOM 646 C C . ALA A 1 86 ? -3.347 2.009 -2.366 1.00 95.94 86 ALA A C 1
ATOM 648 O O . ALA A 1 86 ? -2.565 1.446 -3.128 1.00 95.94 86 ALA A O 1
ATOM 649 N N . ALA A 1 87 ? -3.327 3.331 -2.197 1.00 96.69 87 ALA A N 1
ATOM 650 C CA . ALA A 1 87 ? -2.527 4.202 -3.059 1.00 96.69 87 ALA A CA 1
ATOM 651 C C . ALA A 1 87 ? -1.683 5.206 -2.274 1.00 96.69 87 ALA A C 1
ATOM 653 O O . ALA A 1 87 ? -2.161 5.860 -1.344 1.00 96.69 87 ALA A O 1
ATOM 654 N N . LEU A 1 88 ? -0.424 5.318 -2.684 1.00 96.25 88 LEU A N 1
ATOM 655 C CA . LEU A 1 88 ? 0.513 6.356 -2.276 1.00 96.25 88 LEU A CA 1
ATOM 656 C C . LEU A 1 88 ? 0.459 7.525 -3.271 1.00 96.25 88 LEU A C 1
ATOM 658 O O . LEU A 1 88 ? 0.052 7.372 -4.422 1.00 96.25 88 LEU A O 1
ATOM 662 N N . VAL A 1 89 ? 0.898 8.699 -2.829 1.00 97.69 89 VAL A N 1
ATOM 663 C CA . VAL A 1 89 ? 1.134 9.858 -3.695 1.00 97.69 89 VAL A CA 1
ATOM 664 C C . VAL A 1 89 ? 2.580 9.833 -4.170 1.00 97.69 89 VAL A C 1
ATOM 666 O O . VAL A 1 89 ? 3.492 9.685 -3.361 1.00 97.69 89 VAL A O 1
ATOM 669 N N . GLY A 1 90 ? 2.810 10.006 -5.468 1.00 97.19 90 GLY A N 1
ATOM 670 C CA . GLY A 1 90 ? 4.147 10.071 -6.038 1.00 97.19 90 GLY A CA 1
ATOM 671 C C . GLY A 1 90 ? 4.774 11.465 -5.936 1.00 97.19 90 GLY A C 1
ATOM 672 O O . GLY A 1 90 ? 4.199 12.457 -6.380 1.00 97.19 90 GLY A O 1
ATOM 673 N N . HIS A 1 91 ? 5.994 11.559 -5.411 1.00 96.88 91 HIS A N 1
ATOM 674 C CA . HIS A 1 91 ? 6.772 12.805 -5.371 1.00 96.88 91 HIS A CA 1
ATOM 675 C C . HIS A 1 91 ? 7.055 13.406 -6.759 1.00 96.88 91 HIS A C 1
ATOM 677 O O . HIS A 1 91 ? 6.933 14.617 -6.936 1.00 96.88 91 HIS A O 1
ATOM 683 N N . THR A 1 92 ? 7.361 12.588 -7.768 1.00 95.31 92 THR A N 1
ATOM 684 C CA . THR A 1 92 ? 7.528 13.047 -9.156 1.00 95.31 92 THR A CA 1
ATOM 685 C C . THR A 1 92 ? 6.219 13.591 -9.725 1.00 95.31 92 THR A C 1
ATOM 687 O O . THR A 1 92 ? 6.251 14.584 -10.451 1.00 95.31 92 THR A O 1
ATOM 690 N N . ALA A 1 93 ? 5.070 13.007 -9.369 1.00 96.44 93 ALA A N 1
ATOM 691 C CA . ALA A 1 93 ? 3.765 13.542 -9.762 1.00 96.44 93 ALA A CA 1
ATOM 692 C C . ALA A 1 93 ? 3.535 14.947 -9.173 1.00 96.44 93 ALA A C 1
ATOM 694 O O . ALA A 1 93 ? 3.192 15.871 -9.910 1.00 96.44 93 ALA A O 1
ATOM 695 N N . LEU A 1 94 ? 3.835 15.142 -7.882 1.00 97.19 94 LEU A N 1
ATOM 696 C CA . LEU A 1 94 ? 3.776 16.459 -7.233 1.00 97.19 94 LEU A CA 1
ATOM 697 C C . LEU A 1 94 ? 4.717 17.470 -7.905 1.00 97.19 94 LEU A C 1
ATOM 699 O O . LEU A 1 94 ? 4.293 18.578 -8.240 1.00 97.19 94 LEU A O 1
ATOM 703 N N . ARG A 1 95 ? 5.975 17.088 -8.172 1.00 96.88 95 ARG A N 1
ATOM 704 C CA . ARG A 1 95 ? 6.924 17.965 -8.877 1.00 96.88 95 ARG A CA 1
ATOM 705 C C . ARG A 1 95 ? 6.417 18.338 -10.266 1.00 96.88 95 ARG A C 1
ATOM 707 O O . ARG A 1 95 ? 6.488 19.501 -10.637 1.00 96.88 95 ARG A O 1
ATOM 714 N N . SER A 1 96 ? 5.860 17.383 -11.006 1.00 94.94 96 SER A N 1
ATOM 715 C CA . SER A 1 96 ? 5.351 17.598 -12.369 1.00 94.94 96 SER A CA 1
ATOM 716 C C . SER A 1 96 ? 4.154 18.547 -12.429 1.00 94.94 96 SER A C 1
ATOM 718 O O . SER A 1 96 ? 3.929 19.178 -13.459 1.00 94.94 96 SER A O 1
ATOM 720 N N . ASN A 1 97 ? 3.396 18.673 -11.338 1.00 95.25 97 ASN A N 1
ATOM 721 C CA . ASN A 1 97 ? 2.286 19.621 -11.250 1.00 95.25 97 ASN A CA 1
ATOM 722 C C . ASN A 1 97 ? 2.744 21.057 -10.958 1.00 95.25 97 ASN A C 1
ATOM 724 O O . ASN A 1 97 ? 2.038 22.001 -11.312 1.00 95.25 97 ASN A O 1
ATOM 728 N N . HIS A 1 98 ? 3.878 21.225 -10.271 1.00 95.38 98 HIS A N 1
ATOM 729 C CA . HIS A 1 98 ? 4.263 22.507 -9.676 1.00 95.38 98 HIS A CA 1
ATOM 730 C C . HIS A 1 98 ? 5.541 23.123 -10.246 1.00 95.38 98 HIS A C 1
ATOM 732 O O . HIS A 1 98 ? 5.674 24.343 -10.204 1.00 95.38 98 HIS A O 1
ATOM 738 N N . LEU A 1 99 ? 6.464 22.319 -10.774 1.00 94.75 99 LEU A N 1
ATOM 739 C CA . LEU A 1 99 ? 7.707 22.799 -11.368 1.00 94.75 99 LEU A CA 1
ATOM 740 C C . LEU A 1 99 ? 7.542 22.924 -12.884 1.00 94.75 99 LEU A C 1
ATOM 742 O O . LEU A 1 99 ? 7.015 22.039 -13.552 1.00 94.75 99 LEU A O 1
ATOM 746 N N . ASP A 1 100 ? 8.093 23.998 -13.441 1.00 91.81 100 ASP A N 1
ATOM 747 C CA . ASP A 1 100 ? 8.259 24.167 -14.888 1.00 91.81 100 ASP A CA 1
ATOM 748 C C . ASP A 1 100 ? 9.322 23.215 -15.470 1.00 91.81 100 ASP A C 1
ATOM 750 O O . ASP A 1 100 ? 9.249 22.808 -16.630 1.00 91.81 100 ASP A O 1
ATOM 754 N N . ARG A 1 101 ? 10.322 22.865 -14.654 1.00 92.06 101 ARG A N 1
ATOM 755 C CA . ARG A 1 101 ? 11.458 22.011 -15.000 1.00 92.06 101 ARG A CA 1
ATOM 756 C C . ARG A 1 101 ? 11.848 21.101 -13.844 1.00 92.06 101 ARG A C 1
ATOM 758 O O . ARG A 1 101 ? 12.068 21.556 -12.726 1.00 92.06 101 ARG A O 1
ATOM 765 N N . LEU A 1 102 ? 12.018 19.816 -14.146 1.00 92.75 102 LEU A N 1
ATOM 766 C CA . LEU A 1 102 ? 12.288 18.776 -13.149 1.00 92.75 102 LEU A CA 1
ATOM 767 C C . LEU A 1 102 ? 13.777 18.562 -12.840 1.00 92.75 102 LEU A C 1
ATOM 769 O O . LEU A 1 102 ? 14.100 17.915 -11.848 1.00 92.75 102 LEU A O 1
ATOM 773 N N . ASP A 1 103 ? 14.680 19.133 -13.636 1.00 91.88 103 ASP A N 1
ATOM 774 C CA . ASP A 1 103 ? 16.134 18.957 -13.531 1.00 91.88 103 ASP A CA 1
ATOM 775 C C . ASP A 1 103 ? 16.819 19.913 -12.533 1.00 91.88 103 ASP A C 1
ATOM 777 O O . ASP A 1 103 ? 18.047 19.969 -12.458 1.00 91.88 103 ASP A O 1
ATOM 781 N N . ARG A 1 104 ? 16.044 20.628 -11.710 1.00 94.88 104 ARG A N 1
ATOM 782 C CA . ARG A 1 104 ? 16.522 21.566 -10.677 1.00 94.88 104 ARG A CA 1
ATOM 783 C C . ARG A 1 104 ? 15.915 21.279 -9.301 1.00 94.88 104 ARG A C 1
ATOM 785 O O . ARG A 1 104 ? 14.982 20.492 -9.188 1.00 94.88 104 ARG A O 1
ATOM 792 N N . THR A 1 105 ? 16.409 21.925 -8.251 1.00 96.00 105 THR A N 1
ATOM 793 C CA . THR A 1 105 ? 15.748 21.924 -6.934 1.00 96.00 105 THR A CA 1
ATOM 794 C C . THR A 1 105 ? 14.438 22.722 -6.976 1.00 96.00 105 THR A C 1
ATOM 796 O O . THR A 1 105 ? 14.300 23.663 -7.771 1.00 96.00 105 THR A O 1
ATOM 799 N N . ALA A 1 106 ? 13.464 22.350 -6.141 1.00 96.81 106 ALA A N 1
ATOM 800 C CA . ALA A 1 106 ? 12.232 23.117 -5.977 1.00 96.81 106 ALA A CA 1
ATOM 801 C C . ALA A 1 106 ? 12.481 24.395 -5.153 1.00 96.81 106 ALA A C 1
ATOM 803 O O . ALA A 1 106 ? 13.292 24.422 -4.228 1.00 96.81 106 ALA A O 1
ATOM 804 N N . THR A 1 107 ? 11.769 25.470 -5.477 1.00 97.69 107 THR A N 1
ATOM 805 C CA . THR A 1 107 ? 11.743 26.696 -4.668 1.00 97.69 107 THR A CA 1
ATOM 806 C C . THR A 1 107 ? 10.846 26.517 -3.443 1.00 97.69 107 THR A C 1
ATOM 808 O O . THR A 1 107 ? 9.958 25.667 -3.431 1.00 97.69 107 THR A O 1
ATOM 811 N N . SER A 1 108 ? 10.992 27.364 -2.419 1.00 96.00 108 SER A N 1
ATOM 812 C CA . SER A 1 108 ? 10.144 27.290 -1.217 1.00 96.00 108 SER A CA 1
ATOM 813 C C . SER A 1 108 ? 8.643 27.402 -1.520 1.00 96.00 108 SER A C 1
ATOM 815 O O . SER A 1 108 ? 7.834 26.758 -0.856 1.00 96.00 108 SER A O 1
ATOM 817 N N . ALA A 1 109 ? 8.262 28.190 -2.532 1.00 96.81 109 ALA A N 1
ATOM 818 C CA . ALA A 1 109 ? 6.869 28.320 -2.958 1.00 96.81 109 ALA A CA 1
ATOM 819 C C . ALA A 1 109 ? 6.342 27.022 -3.596 1.00 96.81 109 ALA A C 1
ATOM 821 O O . ALA A 1 109 ? 5.233 26.591 -3.288 1.00 96.81 109 ALA A O 1
ATOM 822 N N . GLU A 1 110 ? 7.153 26.367 -4.428 1.00 97.81 110 GLU A N 1
ATOM 823 C CA . GLU A 1 110 ? 6.812 25.082 -5.050 1.00 97.81 110 GLU A CA 1
ATOM 824 C C . GLU A 1 110 ? 6.738 23.959 -4.017 1.00 97.81 110 GLU A C 1
ATOM 826 O O . GLU A 1 110 ? 5.803 23.165 -4.051 1.00 97.81 110 GLU A O 1
ATOM 831 N N . ILE A 1 111 ? 7.661 23.929 -3.049 1.00 97.44 111 ILE A N 1
ATOM 832 C CA . ILE A 1 111 ? 7.605 22.983 -1.926 1.00 97.44 111 ILE A CA 1
ATOM 833 C C . ILE A 1 111 ? 6.317 23.194 -1.129 1.00 97.44 111 ILE A C 1
ATOM 835 O O . ILE A 1 111 ? 5.609 22.231 -0.847 1.00 97.44 111 ILE A O 1
ATOM 839 N N . SER A 1 112 ? 5.959 24.442 -0.814 1.00 96.25 112 SER A N 1
ATOM 840 C CA . SER A 1 112 ? 4.706 24.747 -0.112 1.00 96.25 112 SER A CA 1
ATOM 841 C C . SER A 1 112 ? 3.471 24.290 -0.897 1.00 96.25 112 SER A C 1
ATOM 843 O O . SER A 1 112 ? 2.512 23.792 -0.302 1.00 96.25 112 SER A O 1
ATOM 845 N N . ALA A 1 113 ? 3.486 24.434 -2.224 1.00 96.50 113 ALA A N 1
ATOM 846 C CA . ALA A 1 113 ? 2.398 23.980 -3.081 1.00 96.50 113 ALA A CA 1
ATOM 847 C C . ALA A 1 113 ? 2.297 22.443 -3.103 1.00 96.50 113 ALA A C 1
ATOM 849 O O . ALA A 1 113 ? 1.218 21.905 -2.853 1.00 96.50 113 ALA A O 1
ATOM 850 N N . MET A 1 114 ? 3.426 21.741 -3.271 1.00 97.81 114 MET A N 1
ATOM 851 C CA . MET A 1 114 ? 3.489 20.275 -3.201 1.00 97.81 114 MET A CA 1
ATOM 852 C C . MET A 1 114 ? 3.016 19.743 -1.842 1.00 97.81 114 MET A C 1
ATOM 854 O O . MET A 1 114 ? 2.273 18.767 -1.798 1.00 97.81 114 MET A O 1
ATOM 858 N N . ARG A 1 115 ? 3.399 20.391 -0.732 1.00 95.25 115 ARG A N 1
ATOM 859 C CA . ARG A 1 115 ? 2.933 20.032 0.620 1.00 95.25 115 ARG A CA 1
ATOM 860 C C . ARG A 1 115 ? 1.428 20.180 0.766 1.00 95.25 115 ARG A C 1
ATOM 862 O O . ARG A 1 115 ? 0.792 19.290 1.314 1.00 95.25 115 ARG A O 1
ATOM 869 N N . THR A 1 116 ? 0.863 21.271 0.250 1.00 94.12 116 THR A N 1
ATOM 870 C CA . THR A 1 116 ? -0.590 21.494 0.274 1.00 94.12 116 THR A CA 1
ATOM 871 C C . THR A 1 116 ? -1.301 20.382 -0.496 1.00 94.12 116 THR A C 1
ATOM 873 O O . THR A 1 116 ? -2.182 19.724 0.043 1.00 94.12 116 THR A O 1
ATOM 876 N N . GLN A 1 117 ? -0.851 20.084 -1.718 1.00 95.69 117 GLN A N 1
ATOM 877 C CA . GLN A 1 117 ? -1.451 19.034 -2.543 1.00 95.69 117 GLN A CA 1
ATOM 878 C C . GLN A 1 117 ? -1.292 17.626 -1.929 1.00 95.69 117 GLN A C 1
ATOM 880 O O . GLN A 1 117 ? -2.202 16.795 -2.020 1.00 95.69 117 GLN A O 1
ATOM 885 N N . LEU A 1 118 ? -0.160 17.353 -1.272 1.00 95.56 118 LEU A N 1
ATOM 886 C CA . LEU A 1 118 ? 0.049 16.124 -0.509 1.00 95.56 118 LEU A CA 1
ATOM 887 C C . LEU A 1 118 ? -0.909 16.049 0.685 1.00 95.56 118 LEU A C 1
ATOM 889 O O . LEU A 1 118 ? -1.582 15.037 0.844 1.00 95.56 118 LEU A O 1
ATOM 893 N N . ALA A 1 119 ? -1.018 17.108 1.489 1.00 89.69 119 ALA A N 1
ATOM 894 C CA . ALA A 1 119 ? -1.921 17.162 2.636 1.00 89.69 119 ALA A CA 1
ATOM 895 C C . ALA A 1 119 ? -3.387 16.952 2.221 1.00 89.69 119 ALA A C 1
ATOM 897 O O . ALA A 1 119 ? -4.111 16.207 2.880 1.00 89.69 119 ALA A O 1
ATOM 898 N N . ASP A 1 120 ? -3.815 17.541 1.103 1.00 89.12 120 ASP A N 1
ATOM 899 C CA . ASP A 1 120 ? -5.138 17.316 0.509 1.00 89.12 120 ASP A CA 1
ATOM 900 C C . ASP A 1 120 ? -5.332 15.836 0.151 1.00 89.12 120 ASP A C 1
ATOM 902 O O . ASP A 1 120 ? -6.322 15.221 0.539 1.00 89.12 120 ASP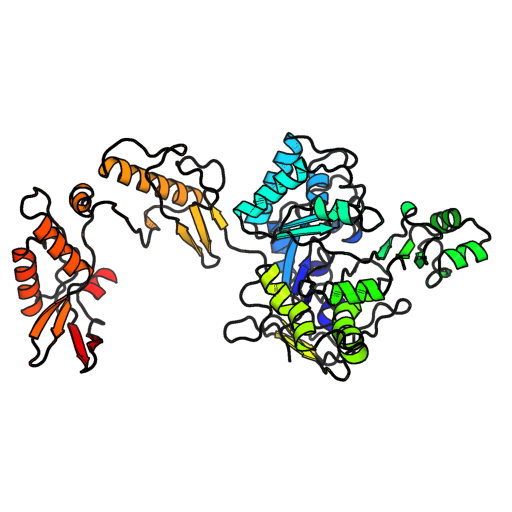 A O 1
ATOM 906 N N . SER A 1 121 ? -4.339 15.226 -0.497 1.00 94.00 121 SER A N 1
ATOM 907 C CA . SER A 1 121 ? -4.391 13.812 -0.885 1.00 94.00 121 SER A CA 1
ATOM 908 C C . SER A 1 121 ? -4.415 12.862 0.321 1.00 94.00 121 SER A C 1
ATOM 910 O O . SER A 1 121 ? -5.110 11.848 0.302 1.00 94.00 121 SER A O 1
ATOM 912 N N . LEU A 1 122 ? -3.686 13.188 1.395 1.00 88.12 122 LEU A N 1
ATOM 913 C CA . LEU A 1 122 ? -3.712 12.432 2.653 1.00 88.12 122 LEU A CA 1
ATOM 914 C C . LEU A 1 122 ? -5.074 12.546 3.351 1.00 88.12 122 LEU A C 1
ATOM 916 O O . LEU A 1 122 ? -5.533 11.561 3.933 1.00 88.12 122 LEU A O 1
ATOM 920 N N . ARG A 1 123 ? -5.732 13.715 3.275 1.00 83.06 123 ARG A N 1
ATOM 921 C CA . ARG A 1 123 ? -7.110 13.919 3.762 1.00 83.06 123 ARG A CA 1
ATOM 922 C C . ARG A 1 123 ? -8.138 13.143 2.941 1.00 83.06 123 ARG A C 1
ATOM 924 O O . ARG A 1 123 ? -9.101 12.649 3.516 1.00 83.06 123 ARG A O 1
ATOM 931 N N . ASP A 1 124 ? -7.899 12.987 1.642 1.00 85.44 124 ASP A N 1
ATOM 932 C CA . ASP A 1 124 ? -8.720 12.168 0.738 1.00 85.44 124 ASP A CA 1
ATOM 933 C C . ASP A 1 124 ? -8.457 10.651 0.880 1.00 85.44 124 ASP A C 1
ATOM 935 O O . ASP A 1 124 ? -9.118 9.833 0.233 1.00 85.44 124 ASP A O 1
ATOM 939 N N . GLY A 1 125 ? -7.510 10.262 1.741 1.00 87.06 125 GLY A N 1
ATOM 940 C CA . GLY A 1 125 ? -7.290 8.878 2.154 1.00 87.06 125 GLY A CA 1
ATOM 941 C C . GLY A 1 125 ? -6.031 8.213 1.602 1.00 87.06 125 GLY A C 1
ATOM 942 O O . GLY A 1 125 ? -5.887 7.000 1.772 1.00 87.06 125 GLY A O 1
ATOM 943 N N . ALA A 1 126 ? -5.110 8.956 0.978 1.00 92.81 126 ALA A N 1
ATOM 944 C CA . ALA A 1 126 ? -3.832 8.400 0.537 1.00 92.81 126 ALA A CA 1
ATOM 945 C C . ALA A 1 126 ? -3.056 7.752 1.699 1.00 92.81 126 ALA A C 1
ATOM 947 O O . ALA A 1 126 ? -3.000 8.272 2.818 1.00 92.81 126 ALA A O 1
ATOM 948 N N . LEU A 1 127 ? -2.415 6.614 1.419 1.00 90.44 127 LEU A N 1
ATOM 949 C CA . LEU A 1 127 ? -1.641 5.854 2.407 1.00 90.44 127 LEU A CA 1
ATOM 950 C C . LEU A 1 127 ? -0.343 6.547 2.822 1.00 90.44 127 LEU A C 1
ATOM 952 O O . LEU A 1 127 ? 0.239 6.204 3.854 1.00 90.44 127 LEU A O 1
ATOM 956 N N . GLY A 1 128 ? 0.115 7.505 2.020 1.00 91.31 128 GLY A N 1
ATOM 957 C CA . GLY A 1 128 ? 1.364 8.204 2.244 1.00 91.31 128 GLY A CA 1
ATOM 958 C C . GLY A 1 128 ? 2.014 8.697 0.958 1.00 91.31 128 GLY A C 1
ATOM 959 O O . GLY A 1 128 ? 1.325 8.979 -0.020 1.00 91.31 128 GLY A O 1
ATOM 960 N N . LEU A 1 129 ? 3.340 8.802 0.977 1.00 94.06 129 LEU A N 1
ATOM 961 C CA . LEU A 1 129 ? 4.166 9.366 -0.092 1.00 94.06 129 LEU A CA 1
ATOM 962 C C . LEU A 1 129 ? 5.180 8.327 -0.583 1.00 94.06 129 LEU A C 1
ATOM 964 O O . LEU A 1 129 ? 5.737 7.564 0.208 1.00 94.06 129 LEU A O 1
ATOM 968 N N . SER A 1 130 ? 5.472 8.336 -1.877 1.00 94.94 130 SER A N 1
ATOM 969 C CA . SER A 1 130 ? 6.615 7.632 -2.451 1.00 94.94 130 SER A CA 1
ATOM 970 C C . SER A 1 130 ? 7.583 8.599 -3.129 1.00 94.94 130 SER A C 1
ATOM 972 O O . SER A 1 130 ? 7.180 9.663 -3.602 1.00 94.94 130 SER A O 1
ATOM 974 N N . SER A 1 131 ? 8.864 8.233 -3.211 1.00 91.06 131 SER A N 1
ATOM 975 C CA . SER A 1 131 ? 9.866 8.981 -3.981 1.00 91.06 131 SER A CA 1
ATOM 976 C C . SER A 1 131 ? 10.674 8.103 -4.932 1.00 91.06 131 SER A C 1
ATOM 978 O O . SER A 1 131 ? 10.785 6.889 -4.751 1.00 91.06 131 SER A O 1
ATOM 980 N N . GLY A 1 132 ? 11.219 8.748 -5.964 1.00 88.69 132 GLY A N 1
ATOM 981 C CA . GLY A 1 132 ? 11.925 8.135 -7.088 1.00 88.69 132 GLY A CA 1
ATOM 982 C C . GLY A 1 132 ? 13.282 8.774 -7.340 1.00 88.69 132 GLY A C 1
ATOM 983 O O . GLY A 1 132 ? 13.509 9.334 -8.408 1.00 88.69 132 GLY A O 1
ATOM 984 N N . LEU A 1 133 ? 14.174 8.767 -6.349 1.00 86.75 133 LEU A N 1
ATOM 985 C CA . LEU A 1 133 ? 15.331 9.674 -6.335 1.00 86.75 133 LEU A CA 1
ATOM 986 C C . LEU A 1 133 ? 16.443 9.298 -7.322 1.00 86.75 133 LEU A C 1
ATOM 988 O O . LEU A 1 133 ? 17.331 10.113 -7.564 1.00 86.75 133 LEU A O 1
ATOM 992 N N . ALA A 1 134 ? 16.411 8.088 -7.885 1.00 81.31 134 ALA A N 1
ATOM 993 C CA . ALA A 1 134 ? 17.309 7.692 -8.968 1.00 81.31 134 ALA A CA 1
ATOM 994 C C . ALA A 1 134 ? 16.909 8.295 -10.325 1.00 81.31 134 ALA A C 1
ATOM 996 O O . ALA A 1 134 ? 17.742 8.365 -11.230 1.00 81.31 134 ALA A O 1
ATOM 997 N N . TYR A 1 135 ? 15.650 8.714 -10.494 1.00 81.19 135 TYR A N 1
ATOM 998 C CA . TYR A 1 135 ? 15.145 9.153 -11.791 1.00 81.19 135 TYR A CA 1
ATOM 999 C C . TYR A 1 135 ? 15.480 10.615 -12.072 1.00 81.19 135 TYR A C 1
ATOM 1001 O O . TYR A 1 135 ? 15.393 11.440 -11.163 1.00 81.19 135 TYR A O 1
ATOM 1009 N N . PRO A 1 136 ? 15.770 10.993 -13.333 1.00 81.50 136 PRO A N 1
ATOM 1010 C CA . PRO A 1 136 ? 16.085 12.378 -13.694 1.00 81.50 136 PRO A CA 1
ATOM 1011 C C . PRO A 1 136 ? 15.039 13.402 -13.236 1.00 81.50 136 PRO A C 1
ATOM 1013 O O . PRO A 1 136 ? 15.388 14.534 -12.919 1.00 81.50 136 PRO A O 1
ATOM 1016 N N . SER A 1 137 ? 13.771 12.994 -13.171 1.00 86.25 137 SER A N 1
ATOM 1017 C CA . SER A 1 137 ? 12.640 13.828 -12.764 1.00 86.25 137 SER A CA 1
ATOM 1018 C C . SER A 1 137 ? 12.637 14.224 -11.277 1.00 86.25 137 SER A C 1
ATOM 1020 O O . SER A 1 137 ? 12.021 15.228 -10.906 1.00 86.25 137 SER A O 1
ATOM 1022 N N . ALA A 1 138 ? 13.357 13.487 -10.427 1.00 89.62 138 ALA A N 1
ATOM 1023 C CA . ALA A 1 138 ? 13.482 13.764 -8.993 1.00 89.62 138 ALA A CA 1
ATOM 1024 C C . ALA A 1 138 ? 14.935 13.735 -8.477 1.00 89.62 138 ALA A C 1
ATOM 1026 O O . ALA A 1 138 ? 15.178 14.043 -7.311 1.00 89.62 138 ALA A O 1
ATOM 1027 N N . PHE A 1 139 ? 15.923 13.437 -9.327 1.00 87.62 139 PHE A N 1
ATOM 1028 C CA . PHE A 1 139 ? 17.337 13.359 -8.948 1.00 87.62 139 PHE A CA 1
ATOM 1029 C C . PHE A 1 139 ? 17.869 14.683 -8.386 1.00 87.62 139 PHE A C 1
ATOM 1031 O O . PHE A 1 139 ? 18.702 14.683 -7.486 1.00 87.62 139 PHE A O 1
ATOM 1038 N N . SER A 1 140 ? 17.365 15.821 -8.863 1.00 91.81 140 SER A N 1
ATOM 1039 C CA . SER A 1 140 ? 17.764 17.140 -8.356 1.00 91.81 140 SER A CA 1
ATOM 1040 C C . SER A 1 140 ? 17.049 17.552 -7.061 1.00 91.81 140 SER A C 1
ATOM 1042 O O . SER A 1 140 ? 17.353 18.618 -6.538 1.00 91.81 140 SER A O 1
ATOM 1044 N N . ALA A 1 141 ? 16.109 16.755 -6.535 1.00 92.38 141 ALA A N 1
ATOM 1045 C CA . ALA A 1 141 ? 15.450 17.043 -5.260 1.00 92.38 141 ALA A CA 1
ATOM 1046 C C . ALA A 1 141 ? 16.444 16.918 -4.100 1.00 92.38 141 ALA A C 1
ATOM 1048 O O . ALA A 1 141 ? 17.146 15.904 -3.989 1.00 92.38 141 ALA A O 1
ATOM 1049 N N . ASP A 1 142 ? 16.501 17.930 -3.239 1.00 88.19 142 ASP A N 1
ATOM 1050 C CA . ASP A 1 142 ? 17.369 17.939 -2.064 1.00 88.19 142 ASP A CA 1
ATOM 1051 C C . ASP A 1 142 ? 16.673 17.340 -0.828 1.00 88.19 142 ASP A C 1
ATOM 1053 O O . ASP A 1 142 ? 15.509 16.933 -0.870 1.00 88.19 142 ASP A O 1
ATOM 1057 N N . SER A 1 143 ? 17.412 17.212 0.277 1.00 84.19 143 SER A N 1
ATOM 1058 C CA . SER A 1 143 ? 16.858 16.672 1.524 1.00 84.19 143 SER A CA 1
ATOM 1059 C C . SER A 1 143 ? 15.794 17.591 2.121 1.00 84.19 143 SER A C 1
ATOM 1061 O O . SER A 1 143 ? 14.788 17.094 2.611 1.00 84.19 143 SER A O 1
ATOM 1063 N N . THR A 1 144 ? 15.964 18.910 2.007 1.00 86.62 144 THR A N 1
ATOM 1064 C CA . THR A 1 144 ? 15.022 19.919 2.513 1.00 86.62 144 THR A CA 1
ATOM 1065 C C . THR A 1 144 ? 13.631 19.760 1.899 1.00 86.62 144 THR A C 1
ATOM 1067 O O . THR A 1 144 ? 12.626 19.855 2.604 1.00 86.62 144 THR A O 1
ATOM 1070 N N . GLU A 1 145 ? 13.558 19.508 0.592 1.00 93.50 145 GLU A N 1
ATOM 1071 C CA . GLU A 1 145 ? 12.311 19.240 -0.125 1.00 93.50 145 GLU A CA 1
ATOM 1072 C C . GLU A 1 145 ? 11.608 17.984 0.414 1.00 93.50 145 GLU A C 1
ATOM 1074 O O . GLU A 1 145 ? 10.417 18.022 0.730 1.00 93.50 145 GLU A O 1
ATOM 1079 N N . LEU A 1 146 ? 12.347 16.882 0.573 1.00 89.81 146 LEU A N 1
ATOM 1080 C CA . LEU A 1 146 ? 11.794 15.608 1.043 1.00 89.81 146 LEU A CA 1
ATOM 1081 C C . LEU A 1 146 ? 11.411 15.638 2.526 1.00 89.81 146 LEU A C 1
ATOM 10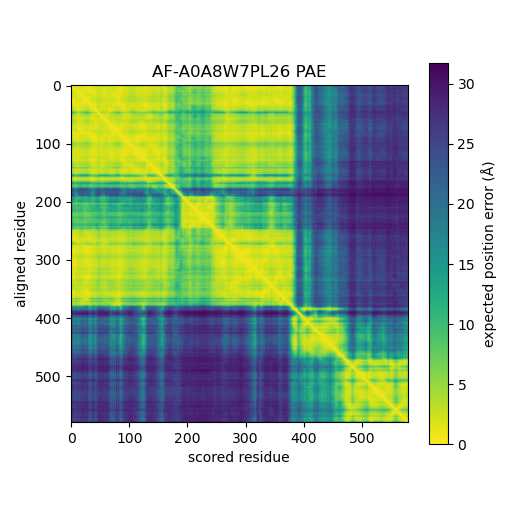83 O O . LEU A 1 146 ? 10.362 15.116 2.885 1.00 89.81 146 LEU A O 1
ATOM 1087 N N . GLU A 1 147 ? 12.223 16.262 3.380 1.00 85.69 147 GLU A N 1
ATOM 1088 C CA . GLU A 1 147 ? 11.954 16.434 4.813 1.00 85.69 147 GLU A CA 1
ATOM 1089 C C . GLU A 1 147 ? 10.658 17.215 5.042 1.00 85.69 147 GLU A C 1
ATOM 1091 O O . GLU A 1 147 ? 9.824 16.824 5.860 1.00 85.69 147 GLU A O 1
ATOM 1096 N N . GLN A 1 148 ? 10.448 18.288 4.276 1.00 89.06 148 GLN A N 1
ATOM 1097 C CA . GLN A 1 148 ? 9.239 19.100 4.378 1.00 89.06 148 GLN A CA 1
ATOM 1098 C C . GLN A 1 148 ? 7.977 18.369 3.903 1.00 89.06 148 GLN A C 1
ATOM 1100 O O . GLN A 1 148 ? 6.911 18.564 4.487 1.00 89.06 148 GLN A O 1
ATOM 1105 N N . LEU A 1 149 ? 8.079 17.522 2.876 1.00 91.19 149 LEU A N 1
ATOM 1106 C CA . LEU A 1 149 ? 6.969 16.669 2.441 1.00 91.19 149 LEU A CA 1
ATOM 1107 C C . LEU A 1 149 ? 6.709 15.529 3.434 1.00 91.19 149 LEU A C 1
ATOM 1109 O O . LEU A 1 149 ? 5.561 15.256 3.776 1.00 91.19 149 LEU A O 1
ATOM 1113 N N . ALA A 1 150 ? 7.763 14.894 3.949 1.00 85.06 150 ALA A N 1
ATOM 1114 C CA . ALA A 1 150 ? 7.654 13.835 4.948 1.00 85.06 150 ALA A CA 1
ATOM 1115 C C . ALA A 1 150 ? 7.057 14.337 6.273 1.00 85.06 150 ALA A C 1
ATOM 1117 O O . ALA A 1 150 ? 6.365 13.586 6.959 1.00 85.06 150 ALA A O 1
ATOM 1118 N N . ALA A 1 151 ? 7.248 15.616 6.614 1.00 82.38 151 ALA A N 1
ATOM 1119 C CA . ALA A 1 151 ? 6.603 16.231 7.770 1.00 82.38 151 ALA A CA 1
ATOM 1120 C C . ALA A 1 151 ? 5.063 16.154 7.709 1.00 82.38 151 ALA A C 1
ATOM 1122 O O . ALA A 1 151 ? 4.433 15.998 8.755 1.00 82.38 151 ALA A O 1
ATOM 1123 N N . GLU A 1 152 ? 4.457 16.171 6.513 1.00 82.12 152 GLU A N 1
ATOM 1124 C CA . GLU A 1 152 ? 3.002 15.994 6.351 1.00 82.12 152 GLU A CA 1
ATOM 1125 C C . GLU A 1 152 ? 2.536 14.582 6.724 1.00 82.12 152 GLU A C 1
ATOM 1127 O O . GLU A 1 152 ? 1.413 14.386 7.182 1.00 82.12 152 GLU A O 1
ATOM 1132 N N . LEU A 1 153 ? 3.404 13.580 6.581 1.00 79.00 153 LEU A N 1
ATOM 1133 C CA . LEU A 1 153 ? 3.085 12.194 6.924 1.00 79.00 153 LEU A CA 1
ATOM 1134 C C . LEU A 1 153 ? 3.065 11.982 8.441 1.00 79.00 153 LEU A C 1
ATOM 1136 O O . LEU A 1 153 ? 2.221 11.235 8.942 1.00 79.00 153 LEU A O 1
ATOM 1140 N N . ASN A 1 154 ? 3.959 12.661 9.171 1.00 67.44 154 ASN A N 1
ATOM 1141 C CA . ASN A 1 154 ? 4.083 12.555 10.629 1.00 67.44 154 ASN A CA 1
ATOM 1142 C C . ASN A 1 154 ? 2.813 13.004 11.358 1.00 67.44 154 ASN A C 1
ATOM 1144 O O . ASN A 1 154 ? 2.421 12.379 12.340 1.00 67.44 154 ASN A O 1
ATOM 1148 N N . THR A 1 155 ? 2.130 14.035 10.852 1.00 57.41 155 THR A N 1
ATOM 1149 C CA . THR A 1 155 ? 0.862 14.517 11.435 1.00 57.41 155 THR A CA 1
ATOM 1150 C C . THR A 1 155 ? -0.263 13.484 11.325 1.00 57.41 155 THR A C 1
ATOM 1152 O O . THR A 1 155 ? -1.262 13.553 12.043 1.00 57.41 155 THR A O 1
ATOM 1155 N N . CYS A 1 156 ? -0.099 12.509 10.427 1.00 61.56 156 CYS A N 1
ATOM 1156 C CA . CYS A 1 156 ? -1.136 11.578 10.021 1.00 61.56 156 CYS A CA 1
ATOM 1157 C C . CYS A 1 156 ? -0.787 10.094 10.245 1.00 61.56 156 CYS A C 1
ATOM 1159 O O . CYS A 1 156 ? -1.649 9.242 9.998 1.00 61.56 156 CYS A O 1
ATOM 1161 N N . GLY A 1 157 ? 0.432 9.776 10.696 1.00 64.38 157 GLY A N 1
ATOM 1162 C CA . GLY A 1 157 ? 0.914 8.401 10.868 1.00 64.38 157 GLY A CA 1
ATOM 1163 C C . GLY A 1 157 ? 0.943 7.602 9.560 1.00 64.38 157 GLY A C 1
ATOM 1164 O O . GLY A 1 157 ? 0.532 6.446 9.543 1.00 64.38 157 GLY A O 1
ATOM 1165 N N . ARG A 1 158 ? 1.335 8.243 8.451 1.00 77.25 158 ARG A N 1
ATOM 1166 C CA . ARG A 1 158 ? 1.300 7.675 7.089 1.00 77.25 158 ARG A CA 1
ATOM 1167 C C . ARG A 1 158 ? 2.683 7.240 6.614 1.00 77.25 158 ARG A C 1
ATOM 1169 O O . ARG A 1 158 ? 3.691 7.662 7.171 1.00 77.25 158 ARG A O 1
ATOM 1176 N N . THR A 1 159 ? 2.734 6.397 5.587 1.00 82.81 159 THR A N 1
ATOM 1177 C CA . THR A 1 159 ? 3.973 5.725 5.168 1.00 82.81 159 THR A CA 1
ATOM 1178 C C . THR A 1 159 ? 4.761 6.550 4.150 1.00 82.81 159 THR A C 1
ATOM 1180 O O . THR A 1 159 ? 4.199 7.132 3.229 1.00 82.81 159 THR A O 1
ATOM 1183 N N . TYR A 1 160 ? 6.084 6.558 4.274 1.00 86.88 160 TYR A N 1
ATOM 1184 C CA . TYR A 1 160 ? 6.995 6.974 3.207 1.00 86.88 160 TYR A CA 1
ATOM 1185 C C . TYR A 1 160 ? 7.659 5.734 2.621 1.00 86.88 160 TYR A C 1
ATOM 1187 O O . TYR A 1 160 ? 8.190 4.901 3.361 1.00 86.88 160 TYR A O 1
ATOM 1195 N N . THR A 1 161 ? 7.634 5.630 1.299 1.00 87.88 161 THR A N 1
ATOM 1196 C CA . THR A 1 161 ? 8.372 4.620 0.537 1.00 87.88 161 THR A CA 1
ATOM 1197 C C . THR A 1 161 ? 9.355 5.321 -0.392 1.00 87.88 161 THR A C 1
ATOM 1199 O O . THR A 1 161 ? 9.132 6.453 -0.821 1.00 87.88 161 THR A O 1
ATOM 1202 N N . THR A 1 162 ? 10.474 4.682 -0.714 1.00 86.88 162 THR A N 1
ATOM 1203 C CA . THR A 1 162 ? 11.467 5.307 -1.589 1.00 86.88 162 THR A CA 1
ATOM 1204 C C . THR A 1 162 ? 12.136 4.284 -2.488 1.00 86.88 162 THR A C 1
ATOM 1206 O O . THR A 1 162 ? 12.569 3.226 -2.029 1.00 86.88 162 THR A O 1
ATOM 1209 N N . HIS A 1 163 ? 12.225 4.630 -3.771 1.00 84.75 163 HIS A N 1
ATOM 1210 C CA . HIS A 1 163 ? 13.263 4.135 -4.658 1.00 84.75 163 HIS A CA 1
ATOM 1211 C C . HIS A 1 163 ? 14.493 5.015 -4.419 1.00 84.75 163 HIS A C 1
ATOM 1213 O O . HIS A 1 163 ? 14.474 6.227 -4.680 1.00 84.75 163 HIS A O 1
ATOM 1219 N N . LEU A 1 164 ? 15.541 4.397 -3.875 1.00 78.19 164 LEU A N 1
ATOM 1220 C CA . LEU A 1 164 ? 16.733 5.087 -3.393 1.00 78.19 164 LEU A CA 1
ATOM 1221 C C . LEU A 1 164 ? 17.420 5.884 -4.502 1.00 78.19 164 LEU A C 1
ATOM 1223 O O . LEU A 1 164 ? 17.338 5.569 -5.682 1.00 78.19 164 LEU A O 1
ATOM 1227 N N . ARG A 1 165 ? 18.172 6.915 -4.110 1.00 80.81 165 ARG A N 1
ATOM 1228 C CA . ARG A 1 165 ? 18.927 7.752 -5.057 1.00 80.81 165 ARG A CA 1
ATOM 1229 C C . ARG A 1 165 ? 19.965 6.963 -5.857 1.00 80.81 165 ARG A C 1
ATOM 1231 O O . ARG A 1 165 ? 20.310 7.348 -6.969 1.00 80.81 165 ARG A O 1
ATOM 1238 N N . SER A 1 166 ? 20.464 5.873 -5.281 1.00 74.94 166 SER A N 1
ATOM 1239 C CA . SER A 1 166 ? 21.305 4.899 -5.961 1.00 74.94 166 SER A CA 1
ATOM 1240 C C . SER A 1 166 ? 21.154 3.526 -5.319 1.00 74.94 166 SER A C 1
ATOM 1242 O O . SER A 1 166 ? 20.987 3.421 -4.106 1.00 74.94 166 SER A O 1
ATOM 1244 N N . GLU A 1 167 ? 21.264 2.494 -6.148 1.00 67.38 167 GLU A N 1
ATOM 1245 C CA . GLU A 1 167 ? 21.273 1.076 -5.764 1.00 67.38 167 GLU A CA 1
ATOM 1246 C C . GLU A 1 167 ? 22.602 0.403 -6.160 1.00 67.38 167 GLU A C 1
ATOM 1248 O O . GLU A 1 167 ? 22.742 -0.812 -6.093 1.00 67.38 167 GLU A O 1
ATOM 1253 N N . PHE A 1 168 ? 23.583 1.206 -6.587 1.00 70.44 168 PHE A N 1
ATOM 1254 C CA . PHE A 1 168 ? 24.907 0.760 -7.019 1.00 70.44 168 PHE A CA 1
ATOM 1255 C C . PHE A 1 168 ? 25.956 1.095 -5.945 1.00 70.44 168 PHE A C 1
ATOM 1257 O O . PHE A 1 168 ? 25.693 1.015 -4.748 1.00 70.44 168 PHE A O 1
ATOM 1264 N N . GLN A 1 169 ? 27.156 1.512 -6.351 1.00 62.69 169 GLN A N 1
ATOM 1265 C CA . GLN A 1 169 ? 28.283 1.765 -5.452 1.00 62.69 169 GLN A CA 1
ATOM 1266 C C . GLN A 1 169 ? 27.962 2.660 -4.226 1.00 62.69 169 GLN A C 1
ATOM 1268 O O . GLN A 1 169 ? 28.420 2.314 -3.139 1.00 62.69 169 GLN A O 1
ATOM 1273 N N . PRO A 1 170 ? 27.161 3.748 -4.319 1.00 69.94 170 PRO A N 1
ATOM 1274 C CA . PRO A 1 170 ? 26.822 4.576 -3.159 1.00 69.94 170 PRO A CA 1
ATOM 1275 C C . PRO A 1 170 ? 25.503 4.172 -2.462 1.00 69.94 170 PRO A C 1
ATOM 1277 O O . PRO A 1 170 ? 24.856 5.018 -1.846 1.00 69.94 170 PRO A O 1
ATOM 1280 N N . VAL A 1 171 ? 25.072 2.905 -2.542 1.00 71.75 171 VAL A N 1
ATOM 1281 C CA . VAL A 1 171 ? 23.816 2.440 -1.914 1.00 71.75 171 VAL A CA 1
ATOM 1282 C C . VAL A 1 171 ? 23.779 2.683 -0.401 1.00 71.75 171 VAL A C 1
ATOM 1284 O O . VAL A 1 171 ? 22.748 3.097 0.118 1.00 71.75 171 VAL A O 1
ATOM 1287 N N . LEU A 1 172 ? 24.905 2.523 0.305 1.00 70.06 172 LEU A N 1
ATOM 1288 C CA . LEU A 1 172 ? 24.975 2.775 1.751 1.00 70.06 172 LEU A CA 1
ATOM 1289 C C . LEU A 1 172 ? 24.718 4.250 2.085 1.00 70.06 172 LEU A C 1
ATOM 1291 O O . LEU A 1 172 ? 23.905 4.548 2.954 1.00 70.06 172 LEU A O 1
ATOM 1295 N N . GLU A 1 173 ? 25.325 5.177 1.338 1.00 70.06 173 GLU A N 1
ATOM 1296 C CA . GLU A 1 173 ? 25.065 6.613 1.498 1.00 70.06 173 GLU A CA 1
ATOM 1297 C C . GLU A 1 173 ? 23.612 6.963 1.150 1.00 70.06 173 GLU A C 1
ATOM 1299 O O . GLU A 1 173 ? 22.999 7.816 1.792 1.00 70.06 173 GLU A O 1
ATOM 1304 N N . ALA A 1 174 ? 23.041 6.309 0.134 1.00 65.19 174 ALA A N 1
ATOM 1305 C CA . ALA A 1 174 ? 21.641 6.494 -0.230 1.00 65.19 174 ALA A CA 1
ATOM 1306 C C . ALA A 1 174 ? 20.691 5.996 0.875 1.00 65.19 174 ALA A C 1
ATOM 1308 O O . ALA A 1 174 ? 19.682 6.651 1.137 1.00 65.19 174 ALA A O 1
ATOM 1309 N N . MET A 1 175 ? 21.027 4.887 1.545 1.00 68.12 175 MET A N 1
ATOM 1310 C CA . MET A 1 175 ? 20.287 4.366 2.698 1.00 68.12 175 MET A CA 1
ATOM 1311 C C . MET A 1 175 ? 20.407 5.288 3.916 1.00 68.12 175 MET A C 1
ATOM 1313 O O . MET A 1 175 ? 19.389 5.611 4.519 1.00 68.12 175 MET A O 1
ATOM 1317 N N . GLU A 1 176 ? 21.605 5.770 4.254 1.00 64.81 176 GLU A N 1
ATOM 1318 C CA . GLU A 1 176 ? 21.817 6.697 5.380 1.00 64.81 176 GLU A CA 1
ATOM 1319 C C . GLU A 1 176 ? 21.099 8.041 5.190 1.00 64.81 176 GLU A C 1
ATOM 1321 O O . GLU A 1 176 ? 20.619 8.633 6.154 1.00 64.81 176 GLU A O 1
ATOM 1326 N N . ARG A 1 177 ? 21.009 8.521 3.943 1.00 60.66 177 ARG A N 1
ATOM 1327 C CA . ARG A 1 177 ? 20.284 9.753 3.588 1.00 60.66 177 ARG A CA 1
ATOM 1328 C C . ARG A 1 177 ? 18.777 9.559 3.464 1.00 60.66 177 ARG A C 1
ATOM 1330 O O . ARG A 1 177 ? 18.050 10.549 3.387 1.00 60.66 177 ARG A O 1
ATOM 1337 N N . SER A 1 178 ? 18.297 8.318 3.400 1.00 59.84 178 SER A N 1
ATOM 1338 C CA . SER A 1 178 ? 16.868 8.057 3.535 1.00 59.84 178 SER A CA 1
ATOM 1339 C C . SER A 1 178 ? 16.466 8.326 4.988 1.00 59.84 178 SER A C 1
ATOM 1341 O O . SER A 1 178 ? 17.198 7.979 5.912 1.00 59.84 178 SER A O 1
ATOM 1343 N N . LEU A 1 179 ? 15.347 9.027 5.198 1.00 55.66 179 LEU A N 1
ATOM 1344 C CA . LEU A 1 179 ? 14.918 9.459 6.531 1.00 55.66 179 LEU A CA 1
ATOM 1345 C C . LEU A 1 179 ? 14.896 8.252 7.485 1.00 55.66 179 LEU A C 1
ATOM 1347 O O . LEU A 1 179 ? 14.330 7.205 7.164 1.00 55.66 179 LEU A O 1
ATOM 1351 N N . ALA A 1 180 ? 15.539 8.378 8.647 1.00 40.31 180 ALA A N 1
ATOM 1352 C CA . ALA A 1 180 ? 15.656 7.291 9.614 1.00 40.31 180 ALA A CA 1
ATOM 1353 C C . ALA A 1 180 ? 14.263 6.867 10.122 1.00 40.31 180 ALA A C 1
ATOM 1355 O O . ALA A 1 180 ? 13.529 7.683 10.677 1.00 40.31 180 ALA A O 1
ATOM 1356 N N . GLY A 1 181 ? 13.893 5.595 9.917 1.00 39.81 181 GLY A N 1
ATOM 1357 C CA . GLY A 1 181 ? 12.621 5.008 10.377 1.00 39.81 181 GLY A CA 1
ATOM 1358 C C . GLY A 1 181 ? 11.631 4.580 9.284 1.00 39.81 181 GLY A C 1
ATOM 1359 O O . GLY A 1 181 ? 10.554 4.086 9.614 1.00 39.81 181 GLY A O 1
ATOM 1360 N N . TRP A 1 182 ? 11.979 4.728 8.003 1.00 50.59 182 TRP A N 1
ATOM 1361 C CA . TRP A 1 182 ? 11.041 4.590 6.882 1.00 50.59 182 TRP A CA 1
ATOM 1362 C C . TRP A 1 182 ? 11.449 3.461 5.916 1.00 50.59 182 TRP A C 1
ATOM 1364 O O . TRP A 1 182 ? 12.609 3.053 5.878 1.00 50.59 182 TRP A O 1
ATOM 1374 N N . ALA A 1 183 ? 10.491 2.895 5.174 1.00 40.62 183 ALA A N 1
ATOM 1375 C CA . ALA A 1 183 ? 10.714 1.692 4.370 1.00 40.62 183 ALA A CA 1
ATOM 1376 C C . ALA A 1 183 ? 11.494 2.001 3.075 1.00 40.62 183 ALA A C 1
ATOM 1378 O O . ALA A 1 183 ? 10.972 2.642 2.162 1.00 40.62 183 ALA A O 1
ATOM 1379 N N . ALA A 1 184 ? 12.728 1.503 2.982 1.00 43.81 184 ALA A N 1
ATOM 1380 C CA . ALA A 1 184 ? 13.500 1.450 1.743 1.00 43.81 184 ALA A CA 1
ATOM 1381 C C . ALA A 1 184 ? 13.226 0.122 1.023 1.00 43.81 184 ALA A C 1
ATOM 1383 O O . ALA A 1 184 ? 13.298 -0.943 1.642 1.00 43.81 184 ALA A O 1
ATOM 1384 N N . ILE A 1 185 ? 12.904 0.181 -0.269 1.00 45.78 185 ILE A N 1
ATOM 1385 C CA . ILE A 1 185 ? 12.628 -1.005 -1.086 1.00 45.78 185 ILE A CA 1
ATOM 1386 C C . ILE A 1 185 ? 13.764 -1.120 -2.112 1.00 45.78 185 ILE A C 1
ATOM 1388 O O . ILE A 1 185 ? 13.858 -0.250 -2.975 1.00 45.78 185 ILE A O 1
ATOM 1392 N N . PRO A 1 186 ? 14.647 -2.133 -2.020 1.00 36.38 186 PRO A N 1
ATOM 1393 C CA . PRO A 1 186 ? 15.599 -2.429 -3.086 1.00 36.38 186 PRO A CA 1
ATOM 1394 C C . PRO A 1 186 ? 14.843 -3.060 -4.261 1.00 36.38 186 PRO A C 1
ATOM 1396 O O . PRO A 1 186 ? 14.090 -4.019 -4.067 1.00 36.38 186 PRO A O 1
ATOM 1399 N N . ILE A 1 187 ? 15.002 -2.507 -5.464 1.00 39.44 187 ILE A N 1
ATOM 1400 C CA . ILE A 1 187 ? 14.184 -2.855 -6.627 1.00 39.44 187 ILE A CA 1
ATOM 1401 C C . ILE A 1 187 ? 15.054 -3.425 -7.751 1.00 39.44 187 ILE A C 1
ATOM 1403 O O . ILE A 1 187 ? 16.064 -2.859 -8.159 1.00 39.44 187 ILE A O 1
ATOM 1407 N N . ALA A 1 188 ? 14.610 -4.549 -8.311 1.00 35.97 188 ALA A N 1
ATOM 1408 C CA . ALA A 1 188 ? 15.098 -5.048 -9.590 1.00 35.97 188 ALA A CA 1
ATOM 1409 C C . ALA A 1 188 ? 14.563 -4.146 -10.712 1.00 35.97 188 ALA A C 1
ATOM 1411 O O . ALA A 1 188 ? 13.363 -3.929 -10.773 1.00 35.97 188 ALA A O 1
ATOM 1412 N N . ARG A 1 189 ? 15.367 -3.629 -11.642 1.00 45.34 189 ARG A N 1
ATOM 1413 C CA . ARG A 1 189 ? 14.827 -2.790 -12.732 1.00 45.34 189 ARG A CA 1
ATOM 1414 C C . ARG A 1 189 ? 14.465 -3.642 -13.948 1.00 45.34 189 ARG A C 1
ATOM 1416 O O . ARG A 1 189 ? 15.309 -4.337 -14.503 1.00 45.34 189 ARG A O 1
ATOM 1423 N N . SER A 1 190 ? 13.213 -3.557 -14.381 1.00 39.56 190 SER A N 1
ATOM 1424 C CA . SER A 1 190 ? 12.803 -3.857 -15.755 1.00 39.56 190 SER A CA 1
ATOM 1425 C C . SER A 1 190 ? 12.143 -2.596 -16.268 1.00 39.56 190 SER A C 1
ATOM 1427 O O . SER A 1 190 ? 11.284 -2.065 -15.575 1.00 39.56 190 SER A O 1
ATOM 1429 N N . SER A 1 191 ? 12.561 -2.090 -17.419 1.00 54.06 191 SER A N 1
ATOM 1430 C CA . SER A 1 191 ? 12.004 -0.859 -17.980 1.00 54.06 191 SER A CA 1
ATOM 1431 C C . SER A 1 191 ? 12.275 -0.782 -19.475 1.00 54.06 191 SER A C 1
ATOM 1433 O O . SER A 1 191 ? 12.988 -1.609 -20.050 1.00 54.06 191 SER A O 1
ATOM 1435 N N . THR A 1 192 ? 11.775 0.283 -20.095 1.00 60.41 192 THR A N 1
ATOM 1436 C CA . THR A 1 192 ? 12.316 0.824 -21.342 1.00 60.41 192 THR A CA 1
ATOM 1437 C C . THR A 1 192 ? 13.850 0.777 -21.328 1.00 60.41 192 THR A C 1
ATOM 1439 O O . THR A 1 192 ? 14.480 1.106 -20.316 1.00 60.41 192 THR A O 1
ATOM 1442 N N . LEU A 1 193 ? 14.449 0.349 -22.440 1.00 72.69 193 LEU A N 1
ATOM 1443 C CA . LEU A 1 193 ? 15.891 0.323 -22.655 1.00 72.69 193 LEU A CA 1
ATOM 1444 C C . LEU A 1 193 ? 16.454 1.733 -22.438 1.00 72.69 193 LEU A C 1
ATOM 1446 O O . LEU A 1 193 ? 16.176 2.648 -23.214 1.00 72.69 193 LEU A O 1
ATOM 1450 N N . ASP A 1 194 ? 17.250 1.893 -21.387 1.00 76.12 194 ASP A N 1
ATOM 1451 C CA . ASP A 1 194 ? 17.845 3.144 -20.944 1.00 76.12 194 ASP A CA 1
ATOM 1452 C C . ASP A 1 194 ? 19.317 3.155 -21.343 1.00 76.12 194 ASP A C 1
ATOM 1454 O O . ASP A 1 194 ? 20.134 2.393 -20.824 1.00 76.12 194 ASP A O 1
ATOM 1458 N N . LEU A 1 195 ? 19.669 4.060 -22.256 1.00 80.88 195 LEU A N 1
ATOM 1459 C CA . LEU A 1 195 ? 21.036 4.197 -22.752 1.00 80.88 195 LEU A CA 1
ATOM 1460 C C . LEU A 1 195 ? 22.045 4.494 -21.637 1.00 80.88 195 LEU A C 1
ATOM 1462 O O . LEU A 1 195 ? 23.215 4.166 -21.793 1.00 80.88 195 LEU A O 1
ATOM 1466 N N . LYS A 1 196 ? 21.634 5.088 -20.509 1.00 75.38 196 LYS A N 1
ATOM 1467 C CA . LYS A 1 196 ? 22.545 5.349 -19.381 1.00 75.38 196 LYS A CA 1
ATOM 1468 C C . LYS A 1 196 ? 22.980 4.072 -18.668 1.00 75.38 196 LYS A C 1
ATOM 1470 O O . LYS A 1 196 ? 24.027 4.070 -18.030 1.00 75.38 196 LYS A O 1
ATOM 1475 N N . GLN A 1 197 ? 22.182 3.014 -18.778 1.00 74.38 197 GLN A N 1
ATOM 1476 C CA . GLN A 1 197 ? 22.435 1.710 -18.166 1.00 74.38 197 GLN A CA 1
ATOM 1477 C C . GLN A 1 197 ? 23.084 0.726 -19.144 1.00 74.38 197 GLN A C 1
ATOM 1479 O O . GLN A 1 197 ? 23.393 -0.399 -18.767 1.00 74.38 197 GLN A O 1
ATOM 1484 N N . VAL A 1 198 ? 23.317 1.139 -20.393 1.00 82.56 198 VAL A N 1
ATOM 1485 C CA . VAL A 1 198 ? 24.021 0.321 -21.380 1.00 82.56 198 VAL A CA 1
ATOM 1486 C C . VAL A 1 198 ? 25.512 0.337 -21.068 1.00 82.56 198 VAL A C 1
ATOM 1488 O O . VAL A 1 198 ? 26.263 1.195 -21.539 1.00 82.56 198 VAL A O 1
ATOM 1491 N N . THR A 1 199 ? 25.934 -0.637 -20.268 1.00 82.75 199 THR A N 1
ATOM 1492 C CA . THR A 1 199 ? 27.339 -0.950 -20.003 1.00 82.75 199 THR A CA 1
ATOM 1493 C C . THR A 1 199 ? 27.625 -2.404 -20.379 1.00 82.75 199 THR A C 1
ATOM 1495 O O . THR A 1 199 ? 26.710 -3.184 -20.637 1.00 82.75 199 THR A O 1
ATOM 1498 N N . GLY A 1 200 ? 28.907 -2.763 -20.461 1.00 79.62 200 GLY A N 1
ATOM 1499 C CA . GLY A 1 200 ? 29.329 -4.149 -20.681 1.00 79.62 200 GLY A CA 1
ATOM 1500 C C . GLY A 1 200 ? 29.455 -4.964 -19.390 1.00 79.62 200 GLY A C 1
ATOM 1501 O O . GLY A 1 200 ? 29.973 -6.074 -19.440 1.00 79.62 200 GLY A O 1
ATOM 1502 N N . ASP A 1 201 ? 29.048 -4.410 -18.243 1.00 81.31 201 ASP A N 1
ATOM 1503 C CA . ASP A 1 201 ? 29.334 -4.993 -16.924 1.00 81.31 201 ASP A CA 1
ATOM 1504 C C . ASP A 1 201 ? 28.331 -6.082 -16.522 1.00 81.31 201 ASP A C 1
ATOM 1506 O O . ASP A 1 201 ? 28.613 -6.900 -15.648 1.00 81.31 201 ASP A O 1
ATOM 1510 N N . PHE A 1 202 ? 27.158 -6.101 -17.154 1.00 81.62 202 PHE A N 1
ATOM 1511 C CA . PHE A 1 202 ? 26.097 -7.071 -16.911 1.00 81.62 202 PHE A CA 1
ATOM 1512 C C . PHE A 1 202 ? 25.316 -7.357 -18.193 1.00 81.62 202 PHE A C 1
ATOM 1514 O O . PHE A 1 202 ? 25.329 -6.591 -19.157 1.00 81.62 202 PHE A O 1
ATOM 1521 N N . GLU A 1 203 ? 24.616 -8.487 -18.202 1.00 85.25 203 GLU A N 1
ATOM 1522 C CA . GLU A 1 203 ? 23.791 -8.882 -19.336 1.00 85.25 203 GLU A CA 1
ATOM 1523 C C . GLU A 1 203 ? 22.514 -8.031 -19.400 1.00 85.25 203 GLU A C 1
ATOM 1525 O O . GLU A 1 203 ? 21.806 -7.857 -18.406 1.00 85.25 203 GLU A O 1
ATOM 1530 N N . ILE A 1 204 ? 22.216 -7.505 -20.590 1.00 88.50 204 ILE A N 1
ATOM 1531 C CA . ILE A 1 204 ? 20.999 -6.742 -20.879 1.00 88.50 204 ILE A CA 1
ATOM 1532 C C . ILE A 1 204 ? 20.174 -7.562 -21.863 1.00 88.50 204 ILE A C 1
ATOM 1534 O O . ILE A 1 204 ? 20.583 -7.743 -23.008 1.00 88.50 204 ILE A O 1
ATOM 1538 N N . PHE A 1 205 ? 19.029 -8.075 -21.430 1.00 86.62 205 PHE A N 1
ATOM 1539 C CA . PHE A 1 205 ? 18.130 -8.878 -22.253 1.00 86.62 205 PHE A CA 1
ATOM 1540 C C . PHE A 1 205 ? 17.055 -7.992 -22.884 1.00 86.62 205 PHE A C 1
ATOM 1542 O O . PHE A 1 205 ? 16.324 -7.309 -22.170 1.00 86.62 205 PHE A O 1
ATOM 1549 N N . ILE A 1 206 ? 16.940 -7.996 -24.212 1.00 86.38 206 ILE A N 1
ATOM 1550 C CA . ILE A 1 206 ? 15.963 -7.178 -24.937 1.00 86.38 206 ILE A CA 1
ATOM 1551 C C . ILE A 1 206 ? 14.626 -7.911 -24.986 1.00 86.38 206 ILE A C 1
ATOM 1553 O O . ILE A 1 206 ? 14.507 -8.974 -25.597 1.00 86.38 206 ILE A O 1
ATOM 1557 N N . THR A 1 207 ? 13.601 -7.333 -24.363 1.00 75.50 207 THR A N 1
ATOM 1558 C CA . THR A 1 207 ? 12.261 -7.935 -24.308 1.00 75.50 207 THR A CA 1
ATOM 1559 C C . THR A 1 207 ? 11.438 -7.602 -25.543 1.00 75.50 207 THR A C 1
ATOM 1561 O O . THR A 1 207 ? 10.725 -8.460 -26.050 1.00 75.50 207 THR A O 1
ATOM 1564 N N . TRP A 1 208 ? 11.557 -6.383 -26.066 1.00 77.94 208 TRP A N 1
ATOM 1565 C CA . TRP A 1 208 ? 10.899 -5.940 -27.293 1.00 77.94 208 TRP A CA 1
ATOM 1566 C C . TRP A 1 208 ? 11.639 -4.749 -27.902 1.00 77.94 208 TRP A C 1
ATOM 1568 O O . TRP A 1 208 ? 12.355 -4.033 -27.210 1.00 77.94 208 TRP A O 1
ATOM 1578 N N . SER A 1 209 ? 11.435 -4.505 -29.194 1.00 83.00 209 SER A N 1
ATOM 1579 C CA . SER A 1 209 ? 11.863 -3.287 -29.886 1.00 83.00 209 SER A CA 1
ATOM 1580 C C . SER A 1 209 ? 10.817 -2.934 -30.936 1.00 83.00 209 SER A C 1
ATOM 1582 O O . SER A 1 209 ? 10.373 -3.803 -31.682 1.00 83.00 209 SER A O 1
ATOM 1584 N N . THR A 1 210 ? 10.398 -1.668 -30.982 1.00 78.88 210 THR A N 1
ATOM 1585 C CA . THR A 1 210 ? 9.464 -1.192 -32.016 1.00 78.88 210 THR A CA 1
ATOM 1586 C C . THR A 1 210 ? 10.089 -1.219 -33.416 1.00 78.88 210 THR A C 1
ATOM 1588 O O . THR A 1 210 ? 9.457 -1.770 -34.316 1.00 78.88 210 THR A O 1
ATOM 1591 N N . PRO A 1 211 ? 11.298 -0.659 -33.648 1.00 89.50 211 PRO A N 1
ATOM 1592 C CA . PRO A 1 211 ? 11.915 -0.699 -34.975 1.00 89.50 211 PRO A CA 1
ATOM 1593 C C . PRO A 1 211 ? 12.461 -2.081 -35.362 1.00 89.50 211 PRO A C 1
ATOM 1595 O O . PRO A 1 211 ? 12.574 -2.356 -36.555 1.00 89.50 211 PRO A O 1
ATOM 1598 N N . HIS A 1 212 ? 12.799 -2.930 -34.381 1.00 92.00 212 HIS A N 1
ATOM 1599 C CA . HIS A 1 212 ? 13.475 -4.215 -34.595 1.00 92.00 212 HIS A CA 1
ATOM 1600 C C . HIS A 1 212 ? 12.859 -5.364 -33.773 1.00 92.00 212 HIS A C 1
ATOM 1602 O O . HIS A 1 212 ? 13.540 -5.962 -32.932 1.00 92.00 212 HIS A O 1
ATOM 1608 N N . PRO A 1 213 ? 11.570 -5.697 -33.975 1.00 84.94 213 PRO A N 1
ATOM 1609 C CA . PRO A 1 213 ? 10.893 -6.749 -33.214 1.00 84.94 213 PRO A CA 1
ATOM 1610 C C . PRO A 1 213 ? 11.547 -8.129 -33.379 1.00 84.94 213 PRO A C 1
ATOM 1612 O O . PRO A 1 213 ? 11.458 -8.960 -32.481 1.00 84.94 213 PRO A O 1
ATOM 1615 N N . GLU A 1 214 ? 12.249 -8.370 -34.489 1.00 91.00 214 GLU A N 1
ATOM 1616 C CA . GLU A 1 214 ? 13.002 -9.599 -34.756 1.00 91.00 214 GLU A CA 1
ATOM 1617 C C . GLU A 1 214 ? 14.177 -9.838 -33.792 1.00 91.00 214 GLU A C 1
ATOM 1619 O O . GLU A 1 214 ? 14.684 -10.956 -33.708 1.00 91.00 214 GLU A O 1
ATOM 1624 N N . MET A 1 215 ? 14.615 -8.801 -33.074 1.00 91.75 215 MET A N 1
ATOM 1625 C CA . MET A 1 215 ? 15.715 -8.878 -32.108 1.00 91.75 215 MET A CA 1
ATOM 1626 C C . MET A 1 215 ? 15.240 -9.145 -30.675 1.00 91.75 215 MET A C 1
ATOM 1628 O O . MET A 1 215 ? 16.064 -9.337 -29.782 1.00 91.75 215 MET A O 1
ATOM 1632 N N . ALA A 1 216 ? 13.926 -9.168 -30.437 1.00 84.56 216 ALA A N 1
ATOM 1633 C CA . ALA A 1 216 ? 13.364 -9.509 -29.137 1.00 84.56 216 ALA A CA 1
ATOM 1634 C C . ALA A 1 216 ? 13.783 -10.924 -28.699 1.00 84.56 216 ALA A C 1
ATOM 1636 O O . ALA A 1 216 ? 13.868 -11.849 -29.508 1.00 84.56 216 ALA A O 1
ATOM 1637 N N . GLY A 1 217 ? 14.022 -11.101 -27.401 1.00 80.81 217 GLY A N 1
ATOM 1638 C CA . GLY A 1 217 ? 14.423 -12.380 -26.820 1.00 80.81 217 GLY A CA 1
ATOM 1639 C C . GLY A 1 217 ? 15.925 -12.676 -26.882 1.00 80.81 217 GLY A C 1
ATOM 1640 O O . GLY A 1 217 ? 16.329 -13.793 -26.557 1.00 80.81 217 GLY A O 1
ATOM 1641 N N . GLN A 1 218 ? 16.743 -11.708 -27.300 1.00 89.56 218 GLN A N 1
ATOM 1642 C CA . GLN A 1 218 ? 18.202 -11.807 -27.357 1.00 89.56 218 GLN A CA 1
ATOM 1643 C C . GLN A 1 218 ? 18.861 -10.824 -26.384 1.00 89.56 218 GLN A C 1
ATOM 1645 O O . GLN A 1 218 ? 18.255 -9.840 -25.957 1.00 89.56 218 GLN A O 1
ATOM 1650 N N . THR A 1 219 ? 20.128 -11.062 -26.048 1.00 92.62 219 THR A N 1
ATOM 1651 C CA . THR A 1 219 ? 20.913 -10.092 -25.279 1.00 92.62 219 THR A CA 1
ATOM 1652 C C . THR A 1 219 ? 21.367 -8.945 -26.180 1.00 92.62 219 THR A C 1
ATOM 1654 O O . THR A 1 219 ? 21.677 -9.138 -27.357 1.00 92.62 219 THR A O 1
ATOM 1657 N N . LEU A 1 220 ? 21.446 -7.734 -25.628 1.00 93.94 220 LEU A N 1
ATOM 1658 C CA . LEU A 1 220 ? 21.943 -6.551 -26.326 1.00 93.94 220 LEU A CA 1
ATOM 1659 C C . LEU A 1 220 ? 23.362 -6.774 -26.869 1.00 93.94 220 LEU A C 1
ATOM 1661 O O . LEU A 1 220 ? 23.672 -6.318 -27.966 1.00 93.94 220 LEU A O 1
ATOM 1665 N N . GLN A 1 221 ? 24.195 -7.510 -26.127 1.00 94.62 221 GLN A N 1
ATOM 1666 C CA . GLN A 1 221 ? 25.542 -7.895 -26.548 1.00 94.62 221 GLN A CA 1
ATOM 1667 C C . GLN A 1 221 ? 25.509 -8.764 -27.816 1.00 94.62 221 GLN A C 1
ATOM 1669 O O . GLN A 1 221 ? 26.201 -8.450 -28.782 1.00 94.62 221 GLN A O 1
ATOM 1674 N N . ALA A 1 222 ? 24.657 -9.794 -27.861 1.00 95.06 222 ALA A N 1
ATOM 1675 C CA . ALA A 1 222 ? 24.514 -10.646 -29.042 1.00 95.06 222 ALA A CA 1
ATOM 1676 C C . ALA A 1 222 ? 23.984 -9.865 -30.258 1.00 95.06 222 ALA A C 1
ATOM 1678 O O . ALA A 1 222 ? 24.476 -10.036 -31.373 1.00 95.06 222 ALA A O 1
ATOM 1679 N N . ILE A 1 223 ? 23.028 -8.955 -30.043 1.00 96.56 223 ILE A N 1
ATOM 1680 C CA . ILE A 1 223 ? 22.496 -8.085 -31.102 1.00 96.56 223 ILE A CA 1
ATOM 1681 C C . ILE A 1 223 ? 23.588 -7.143 -31.629 1.00 96.56 223 ILE A C 1
ATOM 1683 O O . ILE A 1 223 ? 23.725 -6.964 -32.841 1.00 96.56 223 ILE A O 1
ATOM 1687 N N . ALA A 1 224 ? 24.388 -6.553 -30.737 1.00 96.62 224 ALA A N 1
ATOM 1688 C CA . ALA A 1 224 ? 25.499 -5.681 -31.106 1.00 96.62 224 ALA A CA 1
ATOM 1689 C C . ALA A 1 224 ? 26.542 -6.420 -31.960 1.00 96.62 224 ALA A C 1
ATOM 1691 O O . ALA A 1 224 ? 26.976 -5.901 -32.989 1.00 96.62 224 ALA A O 1
ATOM 1692 N N . GLU A 1 225 ? 26.869 -7.662 -31.597 1.00 97.00 225 GLU A N 1
ATOM 1693 C CA . GLU A 1 225 ? 27.752 -8.538 -32.371 1.00 97.00 225 GLU A CA 1
ATOM 1694 C C . GLU A 1 225 ? 27.157 -8.898 -33.738 1.00 97.00 225 GLU A C 1
ATOM 1696 O O . GLU A 1 225 ? 27.838 -8.768 -34.758 1.00 97.00 225 GLU A O 1
ATOM 1701 N N . GLN A 1 226 ? 25.873 -9.273 -33.790 1.00 97.00 226 GLN A N 1
ATOM 1702 C CA . GLN A 1 226 ? 25.171 -9.589 -35.038 1.00 97.00 226 GLN A CA 1
ATOM 1703 C C . GLN A 1 226 ? 25.147 -8.394 -35.998 1.00 97.00 226 GLN A C 1
ATOM 1705 O O . GLN A 1 226 ? 25.305 -8.556 -37.210 1.00 97.00 226 GLN A O 1
ATOM 1710 N N . TRP A 1 227 ? 24.939 -7.190 -35.469 1.00 97.56 227 TRP A N 1
ATOM 1711 C CA . TRP A 1 227 ? 24.911 -5.958 -36.253 1.00 97.56 227 TRP A CA 1
ATOM 1712 C C . TRP A 1 227 ? 26.290 -5.358 -36.517 1.00 97.56 227 TRP A C 1
ATOM 1714 O O . TRP A 1 227 ? 26.373 -4.398 -37.282 1.00 97.56 227 TRP A O 1
ATOM 1724 N N . GLN A 1 228 ? 27.350 -5.914 -35.922 1.00 97.12 228 GLN A N 1
ATOM 1725 C CA . GLN A 1 228 ? 28.707 -5.364 -35.962 1.00 97.12 228 GLN A CA 1
ATOM 1726 C C . GLN A 1 228 ? 28.742 -3.892 -35.521 1.00 97.12 228 GLN A C 1
ATOM 1728 O O . GLN A 1 228 ? 29.413 -3.054 -36.126 1.00 9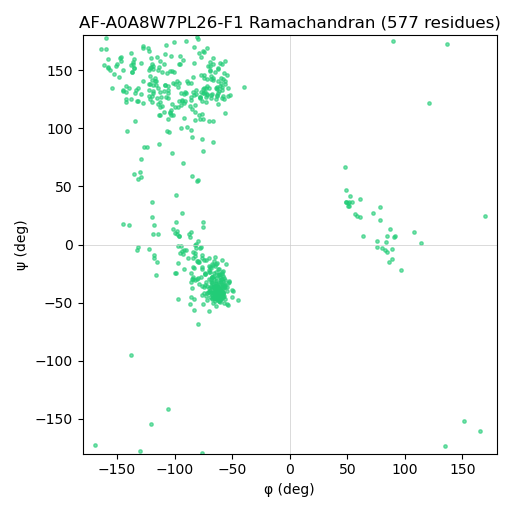7.12 228 GLN A O 1
ATOM 1733 N N . LEU A 1 229 ? 27.985 -3.573 -34.468 1.00 96.44 229 LEU A N 1
ATOM 1734 C CA . LEU A 1 229 ? 27.891 -2.238 -33.889 1.00 96.44 229 LEU A CA 1
ATOM 1735 C C . LEU A 1 229 ? 28.466 -2.226 -32.470 1.00 96.44 229 LEU A C 1
ATOM 1737 O O . LEU A 1 229 ? 28.358 -3.219 -31.752 1.00 96.44 229 LEU A O 1
ATOM 1741 N N . PRO A 1 230 ? 29.022 -1.092 -32.014 1.00 96.25 230 PRO A N 1
ATOM 1742 C CA . PRO A 1 230 ? 29.247 -0.875 -30.592 1.00 96.25 230 PRO A CA 1
ATOM 1743 C C . PRO A 1 230 ? 27.950 -1.069 -29.791 1.00 96.25 230 PRO A C 1
ATOM 1745 O O . PRO A 1 230 ? 26.873 -0.692 -30.257 1.00 96.25 230 PRO A O 1
ATOM 1748 N N . LEU A 1 231 ? 28.053 -1.589 -28.562 1.00 93.62 231 LEU A N 1
ATOM 1749 C CA . LEU A 1 231 ? 26.905 -1.900 -27.692 1.00 93.62 231 LEU A CA 1
ATOM 1750 C C . LEU A 1 231 ? 25.917 -0.725 -27.566 1.00 93.62 231 LEU A C 1
ATOM 1752 O O . LEU A 1 231 ? 24.707 -0.890 -27.714 1.00 93.62 231 LEU A O 1
ATOM 1756 N N . MET A 1 232 ? 26.450 0.483 -27.366 1.00 94.19 232 MET A N 1
ATOM 1757 C CA . MET A 1 232 ? 25.664 1.714 -27.261 1.00 94.19 232 MET A CA 1
ATOM 1758 C C . MET A 1 232 ? 24.923 2.063 -28.561 1.00 94.19 232 MET A C 1
ATOM 1760 O O . MET A 1 232 ? 23.796 2.553 -28.523 1.00 94.19 232 MET A O 1
ATOM 1764 N N . ASP A 1 233 ? 25.530 1.809 -29.720 1.00 95.38 233 ASP A N 1
ATOM 1765 C CA . ASP A 1 233 ? 24.913 2.105 -31.016 1.00 95.38 233 ASP A CA 1
ATOM 1766 C C . ASP A 1 233 ? 23.834 1.079 -31.366 1.00 95.38 233 ASP A C 1
ATOM 1768 O O . ASP A 1 233 ? 22.784 1.450 -31.892 1.00 95.38 233 ASP A O 1
ATOM 1772 N N . ALA A 1 234 ? 24.038 -0.189 -30.996 1.00 95.69 234 ALA A N 1
ATOM 1773 C CA . ALA A 1 234 ? 22.994 -1.205 -31.060 1.00 95.69 234 ALA A CA 1
ATOM 1774 C C . ALA A 1 234 ? 21.800 -0.831 -30.166 1.00 95.69 234 ALA A C 1
ATOM 1776 O O . ALA A 1 234 ? 20.658 -0.880 -30.619 1.00 95.69 234 ALA A O 1
ATOM 1777 N N . ALA A 1 235 ? 22.053 -0.361 -28.940 1.00 92.75 235 ALA A N 1
ATOM 1778 C CA . ALA A 1 235 ? 20.997 0.076 -28.031 1.00 92.75 235 ALA A CA 1
ATOM 1779 C C . ALA A 1 235 ? 20.196 1.261 -28.585 1.00 92.75 235 ALA A C 1
ATOM 1781 O O . ALA A 1 235 ? 18.967 1.227 -28.587 1.00 92.75 235 ALA A O 1
ATOM 1782 N N . ARG A 1 236 ? 20.877 2.284 -29.122 1.00 92.62 236 ARG A N 1
ATOM 1783 C CA . ARG A 1 236 ? 20.223 3.424 -29.793 1.00 92.62 236 ARG A CA 1
ATOM 1784 C C . ARG A 1 236 ? 19.357 2.976 -30.961 1.00 92.62 236 ARG A C 1
ATOM 1786 O O . ARG A 1 236 ? 18.260 3.489 -31.136 1.00 92.62 236 ARG A O 1
ATOM 1793 N N . LYS A 1 237 ? 19.849 2.023 -31.753 1.00 94.56 237 LYS A N 1
ATOM 1794 C CA . LYS A 1 237 ? 19.129 1.490 -32.910 1.00 94.56 237 LYS A CA 1
ATOM 1795 C C . LYS A 1 237 ? 17.889 0.684 -32.505 1.00 94.56 237 LYS A C 1
ATOM 1797 O O . LYS A 1 237 ? 16.901 0.709 -33.227 1.00 94.56 237 LYS A O 1
ATOM 1802 N N . LEU A 1 238 ? 17.919 0.008 -31.355 1.00 90.62 238 LEU A N 1
ATOM 1803 C CA . LEU A 1 238 ? 16.773 -0.726 -30.811 1.00 90.62 238 LEU A CA 1
ATOM 1804 C C . LEU A 1 238 ? 15.684 0.190 -30.241 1.00 90.62 238 LEU A C 1
ATOM 1806 O O . LEU A 1 238 ? 14.530 -0.233 -30.177 1.00 90.62 238 LEU A O 1
ATOM 1810 N N . GLN A 1 239 ? 16.014 1.412 -29.815 1.00 86.81 239 GLN A N 1
ATOM 1811 C CA . GLN A 1 239 ? 15.035 2.301 -29.193 1.00 86.81 239 GLN A CA 1
ATOM 1812 C C . GLN A 1 239 ? 13.926 2.757 -30.169 1.00 86.81 239 GLN A C 1
ATOM 1814 O O . GLN A 1 239 ? 14.215 3.084 -31.321 1.00 86.81 239 GLN A O 1
ATOM 1819 N N . PRO A 1 240 ? 12.665 2.865 -29.701 1.00 76.38 240 PRO A N 1
ATOM 1820 C CA . PRO A 1 240 ? 12.185 2.470 -28.374 1.00 76.38 240 PRO A CA 1
ATOM 1821 C C . PRO A 1 240 ? 12.100 0.939 -28.224 1.00 76.38 240 PRO A C 1
ATOM 1823 O O . PRO A 1 240 ? 11.601 0.234 -29.105 1.00 76.38 240 PRO A O 1
ATOM 1826 N N . ALA A 1 241 ? 12.595 0.446 -27.089 1.00 80.31 241 ALA A N 1
ATOM 1827 C CA . ALA A 1 241 ? 12.705 -0.968 -26.739 1.00 80.31 241 ALA A CA 1
ATOM 1828 C C . ALA A 1 241 ? 12.502 -1.166 -25.236 1.00 80.31 241 ALA A C 1
ATOM 1830 O O . ALA A 1 241 ? 12.671 -0.217 -24.473 1.00 80.31 241 ALA A O 1
ATOM 1831 N N . GLY A 1 242 ? 12.198 -2.391 -24.820 1.00 75.00 242 GLY A N 1
ATOM 1832 C CA . GLY A 1 242 ? 12.217 -2.829 -23.424 1.00 75.00 242 GLY A CA 1
ATOM 1833 C C . GLY A 1 242 ? 13.441 -3.691 -23.132 1.00 75.00 242 GLY A C 1
ATOM 1834 O O . GLY A 1 242 ? 13.938 -4.394 -24.019 1.00 75.00 242 GLY A O 1
ATOM 1835 N N . ALA A 1 243 ? 13.928 -3.637 -21.894 1.00 81.94 243 ALA A N 1
ATOM 1836 C CA . ALA A 1 243 ? 15.068 -4.427 -21.458 1.00 81.94 243 ALA A CA 1
ATOM 1837 C C . ALA A 1 243 ? 14.955 -4.898 -20.001 1.00 81.94 243 ALA A C 1
ATOM 1839 O O . ALA A 1 243 ? 14.386 -4.224 -19.139 1.00 81.94 243 ALA A O 1
ATOM 1840 N N . VAL A 1 244 ? 15.564 -6.052 -19.735 1.00 80.38 244 VAL A N 1
ATOM 1841 C CA . VAL A 1 244 ? 15.846 -6.563 -18.391 1.00 80.38 244 VAL A CA 1
ATOM 1842 C C . VAL A 1 244 ? 17.347 -6.483 -18.148 1.00 80.38 244 VAL A C 1
ATOM 1844 O O . VAL A 1 244 ? 18.138 -6.924 -18.982 1.00 80.38 244 VAL A O 1
ATOM 1847 N N . TYR A 1 245 ? 17.733 -5.945 -16.994 1.00 82.38 245 TYR A N 1
ATOM 1848 C CA . TYR A 1 245 ? 19.128 -5.781 -16.597 1.00 82.38 245 TYR A CA 1
ATOM 1849 C C . TYR A 1 245 ? 19.491 -6.841 -15.554 1.00 82.38 245 TYR A C 1
ATOM 1851 O O . TYR A 1 245 ? 18.995 -6.814 -14.427 1.00 82.38 245 TYR A O 1
ATOM 1859 N N . HIS A 1 246 ? 20.372 -7.778 -15.902 1.00 80.31 246 HIS A N 1
ATOM 1860 C CA . HIS A 1 246 ? 20.847 -8.826 -14.992 1.00 80.31 246 HIS A CA 1
ATOM 1861 C C . HIS A 1 246 ? 22.015 -8.322 -14.129 1.00 80.31 246 HIS A C 1
ATOM 1863 O O . HIS A 1 246 ? 23.119 -8.857 -14.170 1.00 80.31 246 HIS A O 1
ATOM 1869 N N . GLY A 1 247 ? 21.765 -7.256 -13.364 1.00 74.81 247 GLY A N 1
ATOM 1870 C CA . GLY A 1 247 ? 22.772 -6.562 -12.552 1.00 74.81 247 GLY A CA 1
ATOM 1871 C C . GLY A 1 247 ? 22.838 -6.972 -11.076 1.00 74.81 247 GLY A C 1
ATOM 1872 O O . GLY A 1 247 ? 23.534 -6.314 -10.311 1.00 74.81 247 GLY A O 1
ATOM 1873 N N . MET A 1 248 ? 22.105 -8.006 -10.648 1.00 80.06 248 MET A N 1
ATOM 1874 C CA . MET A 1 248 ? 22.066 -8.456 -9.247 1.00 80.06 248 MET A CA 1
ATOM 1875 C C . MET A 1 248 ? 22.604 -9.878 -9.098 1.00 80.06 248 MET A C 1
ATOM 1877 O O . MET A 1 248 ? 22.303 -10.745 -9.920 1.00 80.06 248 MET A O 1
ATOM 1881 N N . ASP A 1 249 ? 23.315 -10.137 -8.001 1.00 81.38 249 ASP A N 1
ATOM 1882 C CA . ASP A 1 249 ? 23.702 -11.490 -7.607 1.00 81.38 249 ASP A CA 1
ATOM 1883 C C . ASP A 1 249 ? 22.504 -12.216 -6.952 1.00 81.38 249 ASP A C 1
ATOM 1885 O O . ASP A 1 249 ? 21.908 -11.698 -5.999 1.00 81.38 249 ASP A O 1
ATOM 1889 N N . PRO A 1 250 ? 22.126 -13.425 -7.413 1.00 84.12 250 PRO A N 1
ATOM 1890 C CA . PRO A 1 250 ? 21.089 -14.230 -6.769 1.00 84.12 250 PRO A CA 1
ATOM 1891 C C . PRO A 1 250 ? 21.298 -14.459 -5.261 1.00 84.12 250 PRO A C 1
ATOM 1893 O O . PRO A 1 250 ? 20.314 -14.552 -4.525 1.00 84.12 250 PRO A O 1
ATOM 1896 N N . ALA A 1 251 ? 22.545 -14.539 -4.785 1.00 87.69 251 ALA A N 1
ATOM 1897 C CA . ALA A 1 251 ? 22.858 -14.705 -3.367 1.00 87.69 251 ALA A CA 1
ATOM 1898 C C . ALA A 1 251 ? 22.464 -13.473 -2.536 1.00 87.69 251 ALA A C 1
ATOM 1900 O O . ALA A 1 251 ? 21.958 -13.620 -1.421 1.00 87.69 251 ALA A O 1
ATOM 1901 N N . ASP A 1 252 ? 22.622 -12.268 -3.087 1.00 86.00 252 ASP A N 1
ATOM 1902 C CA . ASP A 1 252 ? 22.195 -11.033 -2.427 1.00 86.00 252 ASP A CA 1
ATOM 1903 C C . ASP A 1 252 ? 20.670 -10.938 -2.367 1.00 86.00 252 ASP A C 1
ATOM 1905 O O . ASP A 1 252 ? 20.112 -10.588 -1.325 1.00 86.00 252 ASP A O 1
ATOM 1909 N N . VAL A 1 253 ? 19.979 -11.353 -3.435 1.00 87.62 253 VAL A N 1
ATOM 1910 C CA . VAL A 1 253 ? 18.511 -11.459 -3.440 1.00 87.62 253 VAL A CA 1
ATOM 1911 C C . VAL A 1 253 ? 18.034 -12.421 -2.347 1.00 87.62 253 VAL A C 1
ATOM 1913 O O . VAL A 1 253 ? 17.118 -12.091 -1.592 1.00 87.62 253 VAL A O 1
ATOM 1916 N N . GLU A 1 254 ? 18.669 -13.589 -2.205 1.00 91.44 254 GLU A N 1
ATOM 1917 C CA . GLU A 1 254 ? 18.355 -14.542 -1.132 1.00 91.44 254 GLU A CA 1
ATOM 1918 C C . GLU A 1 254 ? 18.633 -13.962 0.265 1.00 91.44 254 GLU A C 1
ATOM 1920 O O . GLU A 1 254 ? 17.818 -14.135 1.177 1.00 91.44 254 GLU A O 1
ATOM 1925 N N . ASN A 1 255 ? 19.744 -13.246 0.448 1.00 89.38 255 ASN A N 1
ATOM 1926 C CA . ASN A 1 255 ? 20.088 -12.608 1.721 1.00 89.38 255 ASN A CA 1
ATOM 1927 C C . ASN A 1 255 ? 19.068 -11.532 2.116 1.00 89.38 255 ASN A C 1
ATOM 1929 O O . ASN A 1 255 ? 18.580 -11.531 3.251 1.00 89.38 255 ASN A O 1
ATOM 1933 N N . ILE A 1 256 ? 18.693 -10.658 1.178 1.00 87.94 256 ILE A N 1
ATOM 1934 C CA . ILE A 1 256 ? 17.677 -9.622 1.396 1.00 87.94 256 ILE A CA 1
ATOM 1935 C C . ILE A 1 256 ? 16.327 -10.272 1.699 1.00 87.94 256 ILE A C 1
ATOM 1937 O O . ILE A 1 256 ? 15.670 -9.898 2.671 1.00 87.94 256 ILE A O 1
ATOM 1941 N N . LEU A 1 257 ? 15.917 -11.285 0.932 1.00 91.69 257 LEU A N 1
ATOM 1942 C CA . LEU A 1 257 ? 14.628 -11.948 1.127 1.00 91.69 257 LEU A CA 1
ATOM 1943 C C . LEU A 1 257 ? 14.547 -12.670 2.485 1.00 91.69 257 LEU A C 1
ATOM 1945 O O . LEU A 1 257 ? 13.482 -12.682 3.114 1.00 91.69 257 LEU A O 1
ATOM 1949 N N . ARG A 1 258 ? 15.672 -13.210 2.980 1.00 92.44 258 ARG A N 1
ATOM 1950 C CA . ARG A 1 258 ? 15.780 -13.852 4.302 1.00 92.44 258 ARG A CA 1
ATOM 1951 C C . ARG A 1 258 ? 15.615 -12.868 5.459 1.00 92.44 258 ARG A C 1
ATOM 1953 O O . ARG A 1 258 ? 15.154 -13.269 6.527 1.00 92.44 258 ARG A O 1
ATOM 1960 N N . HIS A 1 259 ? 15.954 -11.593 5.271 1.00 92.31 259 HIS A N 1
ATOM 1961 C CA . HIS A 1 259 ? 15.891 -10.606 6.345 1.00 92.31 259 HIS A CA 1
ATOM 1962 C C . HIS A 1 259 ? 14.459 -10.483 6.916 1.00 92.31 259 HIS A C 1
ATOM 1964 O O . HIS A 1 259 ? 13.507 -10.369 6.139 1.00 92.31 259 HIS A O 1
ATOM 1970 N N . PRO A 1 260 ? 14.247 -10.484 8.250 1.00 90.62 260 PRO A N 1
ATOM 1971 C CA . PRO A 1 260 ? 12.905 -10.560 8.845 1.00 90.62 260 PRO A CA 1
ATOM 1972 C C . PRO A 1 260 ? 11.943 -9.440 8.432 1.00 90.62 260 PRO A C 1
ATOM 1974 O O . PRO A 1 260 ? 10.734 -9.646 8.423 1.00 90.62 260 PRO A O 1
ATOM 1977 N N . LEU A 1 261 ? 12.473 -8.268 8.073 1.00 87.88 261 LEU A N 1
ATOM 1978 C CA . LEU A 1 261 ? 11.674 -7.093 7.709 1.00 87.88 261 LEU A CA 1
ATOM 1979 C C . LEU A 1 261 ? 11.338 -6.992 6.215 1.00 87.88 261 LEU A C 1
ATOM 1981 O O . LEU A 1 261 ? 10.593 -6.096 5.829 1.00 87.88 261 LEU A O 1
ATOM 1985 N N . THR A 1 262 ? 11.866 -7.885 5.378 1.00 90.81 262 THR A N 1
ATOM 1986 C CA . THR A 1 262 ? 11.619 -7.844 3.932 1.00 90.81 262 THR A CA 1
ATOM 1987 C C . THR A 1 262 ? 10.222 -8.356 3.607 1.00 90.81 262 THR A C 1
ATOM 1989 O O . THR A 1 262 ? 9.893 -9.499 3.945 1.00 90.81 262 THR A O 1
ATOM 1992 N N . MET A 1 263 ? 9.443 -7.512 2.929 1.00 95.94 263 MET A N 1
ATOM 1993 C CA . MET A 1 263 ? 8.138 -7.827 2.344 1.00 95.94 263 MET A CA 1
ATOM 1994 C C . MET A 1 263 ? 8.283 -8.214 0.868 1.00 95.94 263 MET A C 1
ATOM 1996 O O . MET A 1 263 ? 9.300 -7.914 0.246 1.00 95.94 263 MET A O 1
ATOM 2000 N N . VAL A 1 264 ? 7.266 -8.867 0.304 1.00 96.25 264 VAL A N 1
ATOM 2001 C CA . VAL A 1 264 ? 7.245 -9.252 -1.118 1.00 96.25 264 VAL A CA 1
ATOM 2002 C C . VAL A 1 264 ? 6.473 -8.218 -1.936 1.00 96.25 264 VAL A C 1
ATOM 2004 O O . VAL A 1 264 ? 5.301 -7.975 -1.659 1.00 96.25 264 VAL A O 1
ATOM 2007 N N . GLY A 1 265 ? 7.115 -7.648 -2.956 1.00 95.62 265 GLY A N 1
ATOM 2008 C CA . GLY A 1 265 ? 6.486 -6.797 -3.968 1.00 95.62 265 GLY A CA 1
ATOM 2009 C C . GLY A 1 265 ? 6.818 -7.308 -5.369 1.00 95.62 265 GLY A C 1
ATOM 2010 O O . GLY A 1 265 ? 7.932 -7.780 -5.598 1.00 95.62 265 GLY A O 1
ATOM 2011 N N . SER A 1 266 ? 5.854 -7.270 -6.291 1.00 93.88 266 SER A N 1
ATOM 2012 C CA . SER A 1 266 ? 6.061 -7.781 -7.652 1.00 93.88 266 SER A CA 1
ATOM 2013 C C . SER A 1 266 ? 6.839 -6.820 -8.536 1.00 93.88 266 SER A C 1
ATOM 2015 O O . SER A 1 266 ? 7.562 -7.276 -9.418 1.00 93.88 266 SER A O 1
ATOM 2017 N N . ASP A 1 267 ? 6.655 -5.513 -8.332 1.00 92.38 267 ASP A N 1
ATOM 2018 C CA . ASP A 1 267 ? 7.154 -4.457 -9.213 1.00 92.38 267 ASP A CA 1
ATOM 2019 C C . ASP A 1 267 ? 6.786 -4.692 -10.696 1.00 92.38 267 ASP A C 1
ATOM 2021 O O . ASP A 1 267 ? 7.535 -4.430 -11.638 1.00 92.38 267 ASP A O 1
ATOM 2025 N N . GLY A 1 268 ? 5.619 -5.296 -10.926 1.00 88.38 268 GLY A N 1
ATOM 2026 C CA . GLY A 1 268 ? 5.124 -5.541 -12.275 1.00 88.38 268 GLY A CA 1
ATOM 2027 C C . GLY A 1 268 ? 4.872 -4.231 -13.027 1.00 88.38 268 GLY A C 1
ATOM 2028 O O . GLY A 1 268 ? 4.248 -3.328 -12.476 1.00 88.38 268 GLY A O 1
ATOM 2029 N N . LEU A 1 269 ? 5.310 -4.166 -14.290 1.00 88.44 269 LEU A N 1
ATOM 2030 C CA . LEU A 1 269 ? 4.989 -3.089 -15.231 1.00 88.44 269 LEU A CA 1
ATOM 2031 C C . LEU A 1 269 ? 3.952 -3.600 -16.240 1.00 88.44 269 LEU A C 1
ATOM 2033 O O . LEU A 1 269 ? 4.312 -4.309 -17.179 1.00 88.44 269 LEU A O 1
ATOM 2037 N N . PRO A 1 270 ? 2.657 -3.335 -16.022 1.00 86.75 270 PRO A N 1
ATOM 2038 C CA . PRO A 1 270 ? 1.586 -3.951 -16.803 1.00 86.75 270 PRO A CA 1
ATOM 2039 C C . PRO A 1 270 ? 1.358 -3.322 -18.185 1.00 86.75 270 PRO A C 1
ATOM 2041 O O . PRO A 1 270 ? 0.691 -3.936 -19.014 1.00 86.75 270 PRO A O 1
ATOM 2044 N N . GLU A 1 271 ? 1.892 -2.125 -18.440 1.00 84.50 271 GLU A N 1
ATOM 2045 C CA . GLU A 1 271 ? 1.825 -1.461 -19.754 1.00 84.50 271 GLU A CA 1
ATOM 2046 C C . GLU A 1 271 ? 2.865 -1.994 -20.748 1.00 84.50 271 GLU A C 1
ATOM 2048 O O . GLU A 1 271 ? 2.745 -1.771 -21.954 1.00 84.50 271 GLU A O 1
ATOM 2053 N N . ASP A 1 272 ? 3.872 -2.730 -20.268 1.00 78.00 272 ASP A N 1
ATOM 2054 C CA . ASP A 1 272 ? 4.884 -3.328 -21.130 1.00 78.00 272 ASP A CA 1
ATOM 2055 C C . ASP A 1 272 ? 4.250 -4.441 -21.991 1.00 78.00 272 ASP A C 1
ATOM 2057 O O . ASP A 1 272 ? 3.684 -5.391 -21.442 1.00 78.00 272 ASP A O 1
ATOM 2061 N N . PRO A 1 273 ? 4.386 -4.409 -23.334 1.00 77.25 273 PRO A N 1
ATOM 2062 C CA . PRO A 1 273 ? 3.828 -5.449 -24.206 1.00 77.25 273 PRO A CA 1
ATOM 2063 C C . PRO A 1 273 ? 4.398 -6.848 -23.930 1.00 77.25 273 PRO A C 1
ATOM 2065 O O . PRO A 1 273 ? 3.704 -7.857 -24.063 1.00 77.25 273 PRO A O 1
ATOM 2068 N N . LEU A 1 274 ? 5.678 -6.899 -23.551 1.00 78.81 274 LEU A N 1
ATOM 2069 C CA . LEU A 1 274 ? 6.397 -8.089 -23.099 1.00 78.81 274 LEU A CA 1
ATOM 2070 C C . LEU A 1 274 ? 7.029 -7.764 -21.736 1.00 78.81 274 LEU A C 1
ATOM 2072 O O . LEU A 1 274 ? 8.185 -7.333 -21.688 1.00 78.81 274 LEU A O 1
ATOM 2076 N N . PRO A 1 275 ? 6.259 -7.902 -20.642 1.00 84.38 275 PRO A N 1
ATOM 2077 C CA . PRO A 1 275 ? 6.680 -7.471 -19.314 1.00 84.38 275 PRO A CA 1
ATOM 2078 C C . PRO A 1 275 ? 7.724 -8.422 -18.722 1.00 84.38 275 PRO A C 1
ATOM 2080 O O . PRO A 1 275 ? 7.878 -9.561 -19.158 1.00 84.38 275 PRO A O 1
ATOM 2083 N N . HIS A 1 276 ? 8.408 -8.004 -17.659 1.00 85.94 276 HIS A N 1
ATOM 2084 C CA . HIS A 1 276 ? 9.198 -8.934 -16.848 1.00 85.94 276 HIS A CA 1
ATOM 2085 C C . HIS A 1 276 ? 8.282 -9.999 -16.208 1.00 85.94 276 HIS A C 1
ATOM 2087 O O . HIS A 1 276 ? 7.221 -9.642 -15.679 1.00 85.94 276 HIS A O 1
ATOM 2093 N N . PRO A 1 277 ? 8.691 -11.284 -16.124 1.00 90.88 277 PRO A N 1
ATOM 2094 C CA . PRO A 1 277 ? 7.870 -12.370 -15.561 1.00 90.88 277 PRO A CA 1
ATOM 2095 C C . PRO A 1 277 ? 7.430 -12.160 -14.101 1.00 90.88 277 PRO A C 1
ATOM 2097 O O . PRO A 1 277 ? 6.511 -12.816 -13.613 1.00 90.88 277 PRO A O 1
ATOM 2100 N N . ARG A 1 278 ? 8.030 -11.190 -13.404 1.00 93.00 278 ARG A N 1
ATOM 2101 C CA . ARG A 1 278 ? 7.658 -10.790 -12.034 1.00 93.00 278 ARG A CA 1
ATOM 2102 C C . ARG A 1 278 ? 6.215 -10.301 -11.941 1.00 93.00 278 ARG A C 1
ATOM 2104 O O . ARG A 1 278 ? 5.572 -10.535 -10.924 1.00 93.00 278 ARG A O 1
ATOM 2111 N N . LEU A 1 279 ? 5.689 -9.712 -13.022 1.00 94.81 279 LEU A N 1
ATOM 2112 C CA . LEU A 1 279 ? 4.298 -9.266 -13.104 1.00 94.81 279 LEU A CA 1
ATOM 2113 C C . LEU A 1 279 ? 3.305 -10.422 -12.877 1.00 94.81 279 LEU A C 1
ATOM 2115 O O . LEU A 1 279 ? 2.223 -10.182 -12.349 1.00 94.81 279 LEU A O 1
ATOM 2119 N N . TRP A 1 280 ? 3.681 -11.654 -13.238 1.00 97.00 280 TRP A N 1
ATOM 2120 C CA . TRP A 1 280 ? 2.821 -12.843 -13.198 1.00 97.00 280 TRP A CA 1
ATOM 2121 C C . TRP A 1 280 ? 3.304 -13.951 -12.247 1.00 97.00 280 TRP A C 1
ATOM 2123 O O . TRP A 1 280 ? 2.571 -14.914 -12.022 1.00 97.00 280 TRP A O 1
ATOM 2133 N N . GLY A 1 281 ? 4.517 -13.848 -11.693 1.00 96.88 281 GLY A N 1
ATOM 2134 C CA . GLY A 1 281 ? 5.152 -14.946 -10.955 1.00 96.88 281 GLY A CA 1
ATOM 2135 C C . GLY A 1 281 ? 5.779 -14.607 -9.601 1.00 96.88 281 GLY A C 1
ATOM 2136 O O . GLY A 1 281 ? 6.229 -15.526 -8.926 1.00 96.88 281 GLY A O 1
ATOM 2137 N N . ALA A 1 282 ? 5.822 -13.346 -9.163 1.00 97.19 282 ALA A N 1
ATOM 2138 C CA . ALA A 1 282 ? 6.542 -12.949 -7.947 1.00 97.19 282 ALA A CA 1
ATOM 2139 C C . ALA A 1 282 ? 6.153 -13.754 -6.686 1.00 97.19 282 ALA A C 1
ATOM 2141 O O . ALA A 1 282 ? 7.026 -14.322 -6.028 1.00 97.19 282 ALA A O 1
ATOM 2142 N N . PHE A 1 283 ? 4.860 -13.857 -6.353 1.00 98.50 283 PHE A N 1
ATOM 2143 C CA . PHE A 1 283 ? 4.420 -14.536 -5.119 1.00 98.50 283 PHE A CA 1
ATOM 2144 C C . PHE A 1 283 ? 4.577 -16.064 -5.196 1.00 98.50 283 PHE A C 1
ATOM 2146 O O . PHE A 1 283 ? 5.172 -16.650 -4.284 1.00 98.50 283 PHE A O 1
ATOM 2153 N N . PRO A 1 284 ? 4.141 -16.734 -6.282 1.00 98.38 284 PRO A N 1
ATOM 2154 C CA . PRO A 1 284 ? 4.354 -18.168 -6.461 1.00 98.38 284 PRO A CA 1
ATOM 2155 C C . PRO A 1 284 ? 5.834 -18.551 -6.504 1.00 98.38 284 PRO A C 1
ATOM 2157 O O . PRO A 1 284 ? 6.184 -19.611 -5.991 1.00 98.38 284 PRO A O 1
ATOM 2160 N N . ARG A 1 285 ? 6.715 -17.683 -7.021 1.00 98.06 285 ARG A N 1
ATOM 2161 C CA . ARG A 1 285 ? 8.171 -17.888 -6.988 1.00 98.06 285 ARG A CA 1
ATOM 2162 C C . ARG A 1 285 ? 8.727 -17.871 -5.567 1.00 98.06 285 ARG A C 1
ATOM 2164 O O . ARG A 1 285 ? 9.572 -18.697 -5.227 1.00 98.06 285 ARG A O 1
ATOM 2171 N N . VAL A 1 286 ? 8.246 -16.969 -4.708 1.00 98.25 286 VAL A N 1
ATOM 2172 C CA . VAL A 1 286 ? 8.628 -16.956 -3.284 1.00 98.25 286 VAL A CA 1
ATOM 2173 C C . VAL A 1 286 ? 8.203 -18.247 -2.585 1.00 98.25 286 VAL A C 1
ATOM 2175 O O . VAL A 1 286 ? 8.985 -18.817 -1.827 1.00 98.25 286 VAL A O 1
ATOM 2178 N N . LEU A 1 287 ? 6.997 -18.741 -2.859 1.00 98.56 287 LEU A N 1
ATOM 2179 C CA . LEU A 1 287 ? 6.458 -19.940 -2.211 1.00 98.56 287 LEU A CA 1
ATOM 2180 C C . LEU A 1 287 ? 7.071 -21.241 -2.762 1.00 98.56 287 LEU A C 1
ATOM 2182 O O . LEU A 1 287 ? 7.435 -22.127 -1.991 1.00 98.56 287 LEU A O 1
ATOM 2186 N N . GLY A 1 288 ? 7.215 -21.353 -4.080 1.00 98.25 288 GLY A N 1
ATOM 2187 C CA . GLY A 1 288 ? 7.771 -22.527 -4.750 1.00 98.25 288 GLY A CA 1
ATOM 2188 C C . GLY A 1 288 ? 9.295 -22.555 -4.710 1.00 98.25 288 GLY A C 1
ATOM 2189 O O . GLY A 1 288 ? 9.893 -23.380 -4.023 1.00 98.25 288 GLY A O 1
ATOM 2190 N N . TYR A 1 289 ? 9.936 -21.627 -5.415 1.00 97.44 289 TYR A N 1
ATOM 2191 C CA . TYR A 1 289 ? 11.389 -21.625 -5.554 1.00 97.44 289 TYR A CA 1
ATOM 2192 C C . TYR A 1 289 ? 12.090 -21.268 -4.234 1.00 97.44 289 TYR A C 1
ATOM 2194 O O . TYR A 1 289 ? 12.863 -22.064 -3.705 1.00 97.44 289 TYR A O 1
ATOM 2202 N N . TYR A 1 290 ? 11.805 -20.105 -3.639 1.00 97.94 290 TYR A N 1
ATOM 2203 C CA . TYR A 1 290 ? 12.572 -19.651 -2.467 1.00 97.94 290 TYR A CA 1
ATOM 2204 C C . TYR A 1 290 ? 12.231 -20.407 -1.171 1.00 97.94 290 TYR A C 1
ATOM 2206 O O . TYR A 1 290 ? 13.129 -20.756 -0.404 1.00 97.94 290 TYR A O 1
ATOM 2214 N N . CYS A 1 291 ? 10.951 -20.678 -0.910 1.00 97.94 291 CYS A N 1
ATOM 2215 C CA . CYS A 1 291 ? 10.523 -21.359 0.310 1.00 97.94 291 CYS A CA 1
ATOM 2216 C C . CYS A 1 291 ? 10.638 -22.887 0.206 1.00 97.94 291 CYS A C 1
ATOM 2218 O O . CYS A 1 291 ? 11.324 -23.488 1.029 1.00 97.94 291 CYS A O 1
ATOM 2220 N N . ARG A 1 292 ? 10.011 -23.535 -0.787 1.00 97.81 292 ARG A N 1
ATOM 2221 C CA . ARG A 1 292 ? 10.022 -25.007 -0.887 1.00 97.81 292 ARG A CA 1
ATOM 2222 C C . ARG A 1 292 ? 11.360 -25.557 -1.388 1.00 97.81 292 ARG A C 1
ATOM 2224 O O . ARG A 1 292 ? 11.894 -26.470 -0.767 1.00 97.81 292 ARG A O 1
ATOM 2231 N N . GLU A 1 293 ? 11.888 -25.047 -2.500 1.00 97.69 293 GLU A N 1
ATOM 2232 C CA . GLU A 1 293 ? 13.064 -25.644 -3.161 1.00 97.69 293 GLU A CA 1
ATOM 2233 C C . GLU A 1 293 ? 14.386 -25.196 -2.533 1.00 97.69 293 GLU A C 1
ATOM 2235 O O . GLU A 1 293 ? 15.246 -26.023 -2.235 1.00 97.69 293 GLU A O 1
ATOM 2240 N N . ARG A 1 294 ? 14.544 -23.891 -2.293 1.00 97.25 294 ARG A N 1
ATOM 2241 C CA . ARG A 1 294 ? 15.752 -23.311 -1.685 1.00 97.25 294 ARG A CA 1
ATOM 2242 C C . ARG A 1 294 ? 15.744 -23.365 -0.157 1.00 97.25 294 ARG A C 1
ATOM 2244 O O . ARG A 1 294 ? 16.781 -23.111 0.449 1.00 97.25 294 ARG A O 1
ATOM 2251 N N . GLN A 1 295 ? 14.602 -23.689 0.459 1.00 97.25 295 GLN A N 1
ATOM 2252 C CA . GLN A 1 295 ? 14.429 -23.784 1.916 1.00 97.25 295 GLN A CA 1
ATOM 2253 C C . GLN A 1 295 ? 14.922 -22.538 2.666 1.00 97.25 295 GLN A C 1
ATOM 2255 O O . GLN A 1 295 ? 15.472 -22.626 3.764 1.00 97.25 295 GLN A O 1
ATOM 2260 N N . LEU A 1 296 ? 14.729 -21.357 2.069 1.00 97.00 296 LEU A N 1
ATOM 2261 C CA . LEU A 1 296 ? 15.276 -20.102 2.584 1.00 97.00 296 LEU A CA 1
ATOM 2262 C C . LEU A 1 296 ? 14.624 -19.677 3.913 1.00 97.00 296 LEU A C 1
ATOM 2264 O O . LEU A 1 296 ? 15.255 -19.018 4.741 1.00 97.00 296 LEU A O 1
ATOM 2268 N N . PHE A 1 297 ? 13.359 -20.055 4.102 1.00 97.62 297 PHE A N 1
ATOM 2269 C CA . PHE A 1 297 ? 12.553 -19.869 5.309 1.00 97.62 297 PHE A CA 1
ATOM 2270 C C . PHE A 1 297 ? 11.321 -20.787 5.266 1.00 97.62 297 PHE A C 1
ATOM 2272 O O . PHE A 1 297 ? 11.000 -21.365 4.226 1.00 97.62 297 PHE A O 1
ATOM 2279 N N . SER A 1 298 ? 10.619 -20.911 6.397 1.00 98.38 298 SER A N 1
ATOM 2280 C CA . SER A 1 298 ? 9.395 -21.714 6.496 1.00 98.38 298 SER A CA 1
ATOM 2281 C C . SER A 1 298 ? 8.239 -21.131 5.670 1.00 98.38 298 SER A C 1
ATOM 2283 O O . SER A 1 298 ? 8.226 -19.936 5.355 1.00 98.38 298 SER A O 1
ATOM 2285 N N . LEU A 1 299 ? 7.234 -21.957 5.361 1.00 98.44 299 LEU A N 1
ATOM 2286 C CA . LEU A 1 299 ? 6.056 -21.524 4.603 1.00 98.44 299 LEU A CA 1
ATOM 2287 C C . LEU A 1 299 ? 5.273 -20.430 5.337 1.00 98.44 299 LEU A C 1
ATOM 2289 O O . LEU A 1 299 ? 4.814 -19.476 4.717 1.00 98.44 299 LEU A O 1
ATOM 2293 N N . GLU A 1 300 ? 5.164 -20.521 6.66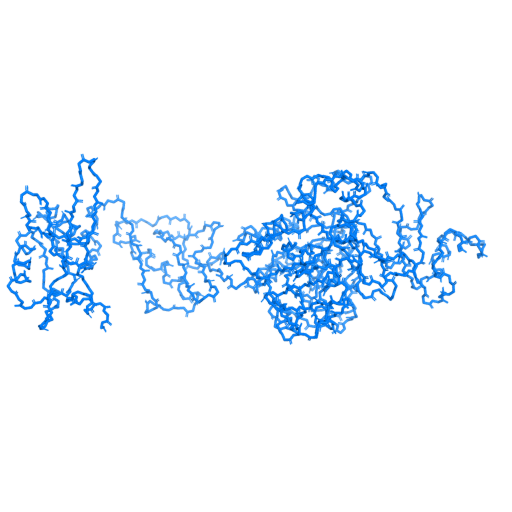1 1.00 98.31 300 GLU A N 1
ATOM 2294 C CA . GLU A 1 300 ? 4.489 -19.521 7.494 1.00 98.31 300 GLU A CA 1
ATOM 2295 C C . GLU A 1 300 ? 5.223 -18.180 7.441 1.00 98.31 300 GLU A C 1
ATOM 2297 O O . GLU A 1 300 ? 4.589 -17.130 7.372 1.00 98.31 300 GLU A O 1
ATOM 2302 N N . THR A 1 301 ? 6.560 -18.212 7.412 1.00 98.50 301 THR A N 1
ATOM 2303 C CA . THR A 1 301 ? 7.387 -17.010 7.263 1.00 98.50 301 THR A CA 1
ATOM 2304 C C . THR A 1 301 ? 7.206 -16.398 5.877 1.00 98.50 301 THR A C 1
ATOM 2306 O O . THR A 1 301 ? 7.030 -15.185 5.766 1.00 98.50 301 THR A O 1
ATOM 2309 N N . ALA A 1 302 ? 7.195 -17.224 4.825 1.00 98.25 302 ALA A N 1
ATOM 2310 C CA . ALA A 1 302 ? 6.934 -16.778 3.459 1.00 98.25 302 ALA A CA 1
ATOM 2311 C C . ALA A 1 302 ? 5.569 -16.080 3.362 1.00 98.25 302 ALA A C 1
ATOM 2313 O O . ALA A 1 302 ? 5.487 -14.947 2.894 1.00 98.25 302 ALA A O 1
ATOM 2314 N N . VAL A 1 303 ? 4.516 -16.722 3.883 1.00 98.69 303 VAL A N 1
ATOM 2315 C CA . VAL A 1 303 ? 3.155 -16.173 3.925 1.00 98.69 303 VAL A CA 1
ATOM 2316 C C . VAL A 1 303 ? 3.112 -14.887 4.750 1.00 98.69 303 VAL A C 1
ATOM 2318 O O . VAL A 1 303 ? 2.550 -13.897 4.289 1.00 98.69 303 VAL A O 1
ATOM 2321 N N . HIS A 1 304 ? 3.726 -14.843 5.935 1.00 98.44 304 HIS A N 1
ATOM 2322 C CA . HIS A 1 304 ? 3.741 -13.649 6.786 1.00 98.44 304 HIS A CA 1
ATOM 2323 C C . HIS A 1 304 ? 4.359 -12.433 6.078 1.00 98.44 304 HIS A C 1
ATOM 2325 O O . HIS A 1 304 ? 3.791 -11.341 6.148 1.00 98.44 304 HIS A O 1
ATOM 2331 N N . LYS A 1 305 ? 5.458 -12.628 5.334 1.00 98.06 305 LYS A N 1
ATOM 2332 C CA . LYS A 1 305 ? 6.150 -11.580 4.556 1.00 98.06 305 LYS A CA 1
ATOM 2333 C C . LYS A 1 305 ? 5.305 -10.952 3.444 1.00 98.06 305 LYS A C 1
ATOM 2335 O O . LYS A 1 305 ? 5.616 -9.851 3.006 1.00 98.06 305 LYS A O 1
ATOM 2340 N N . MET A 1 306 ? 4.262 -11.641 2.987 1.00 98.38 306 MET A N 1
ATOM 2341 C CA . MET A 1 306 ? 3.333 -11.172 1.951 1.00 98.38 306 MET A CA 1
ATOM 2342 C C . MET A 1 306 ? 1.905 -10.960 2.476 1.00 98.38 306 MET A C 1
ATOM 2344 O O . MET A 1 306 ? 0.990 -10.753 1.686 1.00 98.38 306 MET A O 1
ATOM 2348 N N . THR A 1 307 ? 1.690 -11.037 3.795 1.00 98.69 307 THR A N 1
ATOM 2349 C CA . THR A 1 307 ? 0.370 -10.876 4.429 1.00 98.69 307 THR A CA 1
ATOM 2350 C C . THR A 1 307 ? 0.481 -10.021 5.691 1.00 98.69 307 THR A C 1
ATOM 2352 O O . THR A 1 307 ? 0.487 -8.800 5.592 1.00 98.69 307 THR A O 1
ATOM 2355 N N . GLY A 1 308 ? 0.608 -10.619 6.878 1.00 94.44 308 GLY A N 1
ATOM 2356 C CA . GLY A 1 308 ? 0.571 -9.906 8.156 1.00 94.44 308 GLY A CA 1
ATOM 2357 C C . GLY A 1 308 ? 1.649 -8.829 8.304 1.00 94.44 308 GLY A C 1
ATOM 2358 O O . GLY A 1 308 ? 1.356 -7.770 8.853 1.00 94.44 308 GLY A O 1
ATOM 2359 N N . LEU A 1 309 ? 2.863 -9.057 7.781 1.00 94.56 309 LEU A N 1
ATOM 2360 C CA . LEU A 1 309 ? 3.918 -8.038 7.773 1.00 94.56 309 LEU A CA 1
ATOM 2361 C C . LEU A 1 309 ? 3.529 -6.853 6.878 1.00 94.56 309 LEU A C 1
ATOM 2363 O O . LEU A 1 309 ? 3.631 -5.705 7.302 1.00 94.56 309 LEU A O 1
ATOM 2367 N N . SER A 1 310 ? 3.033 -7.131 5.670 1.00 94.81 310 SER A N 1
ATOM 2368 C CA . SER A 1 310 ? 2.565 -6.114 4.724 1.00 94.81 310 SER A CA 1
ATOM 2369 C C . SER A 1 310 ? 1.395 -5.307 5.283 1.00 94.81 310 SER A C 1
ATOM 2371 O O . SER A 1 310 ? 1.439 -4.079 5.289 1.00 94.81 310 SER A O 1
ATOM 2373 N N . ALA A 1 311 ? 0.381 -5.984 5.826 1.00 93.44 311 ALA A N 1
ATOM 2374 C CA . ALA A 1 311 ? -0.774 -5.338 6.434 1.00 93.44 311 ALA A CA 1
ATOM 2375 C C . ALA A 1 311 ? -0.370 -4.437 7.608 1.00 93.44 311 ALA A C 1
ATOM 2377 O O . ALA A 1 311 ? -0.822 -3.298 7.675 1.00 93.44 311 ALA A O 1
ATOM 2378 N N . SER A 1 312 ? 0.526 -4.891 8.494 1.00 88.00 312 SER A N 1
ATOM 2379 C CA . SER A 1 312 ? 0.954 -4.066 9.629 1.00 88.00 312 SER A CA 1
ATOM 2380 C C . SER A 1 312 ? 1.783 -2.856 9.193 1.00 88.00 312 SER A C 1
ATOM 2382 O O . SER A 1 312 ? 1.677 -1.796 9.800 1.00 88.00 312 SER A O 1
ATOM 2384 N N . ARG A 1 313 ? 2.631 -2.997 8.165 1.00 85.19 313 ARG A N 1
ATOM 2385 C CA . ARG A 1 313 ? 3.507 -1.915 7.681 1.00 85.19 313 ARG A CA 1
ATOM 2386 C C . ARG A 1 313 ? 2.750 -0.821 6.939 1.00 85.19 313 ARG A C 1
ATOM 2388 O O . ARG A 1 313 ? 3.149 0.335 7.023 1.00 85.19 313 ARG A O 1
ATOM 2395 N N . PHE A 1 314 ? 1.670 -1.180 6.254 1.00 85.38 314 PHE A N 1
ATOM 2396 C CA . PHE A 1 314 ? 0.796 -0.235 5.561 1.00 85.38 314 PHE A CA 1
ATOM 2397 C C . PHE A 1 314 ? -0.476 0.105 6.347 1.00 85.38 314 PHE A C 1
ATOM 2399 O O . PHE A 1 314 ? -1.354 0.754 5.794 1.00 85.38 314 PHE A O 1
ATOM 2406 N N . ALA A 1 315 ? -0.579 -0.308 7.617 1.00 85.56 315 ALA A N 1
ATOM 2407 C CA . ALA A 1 315 ? -1.746 -0.069 8.471 1.00 85.56 315 ALA A CA 1
ATOM 2408 C C . ALA A 1 315 ? -3.078 -0.440 7.783 1.00 85.56 315 ALA A C 1
ATOM 2410 O O . ALA A 1 315 ? -4.034 0.333 7.768 1.00 85.56 315 ALA A O 1
ATOM 2411 N N . LEU A 1 316 ? -3.115 -1.622 7.162 1.00 88.50 316 LEU A N 1
ATOM 2412 C CA . LEU A 1 316 ? -4.317 -2.159 6.531 1.00 88.50 316 LEU A CA 1
ATOM 2413 C C . LEU A 1 316 ? -5.148 -2.881 7.591 1.00 88.50 316 LEU A C 1
ATOM 2415 O O . LEU A 1 316 ? -4.920 -4.062 7.879 1.00 88.50 316 LE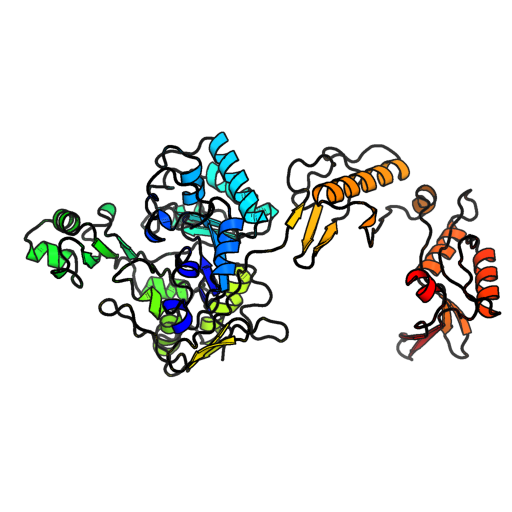U A O 1
ATOM 2419 N N . ASP A 1 317 ? -6.079 -2.141 8.183 1.00 87.19 317 ASP A N 1
ATOM 2420 C CA . ASP A 1 317 ? -6.911 -2.625 9.279 1.00 87.19 317 ASP A CA 1
ATOM 2421 C C . ASP A 1 317 ? -7.678 -3.894 8.891 1.00 87.19 317 ASP A C 1
ATOM 2423 O O . ASP A 1 317 ? -8.188 -4.034 7.778 1.00 87.19 317 ASP A O 1
ATOM 2427 N N . GLU A 1 318 ? -7.725 -4.844 9.831 1.00 93.50 318 GLU A N 1
ATOM 2428 C CA . GLU A 1 318 ? -8.515 -6.077 9.716 1.00 93.50 318 GLU A CA 1
ATOM 2429 C C . GLU A 1 318 ? -8.191 -6.932 8.470 1.00 93.50 318 GLU A C 1
ATOM 2431 O O . GLU A 1 318 ? -9.020 -7.713 8.000 1.00 93.50 318 GLU A O 1
ATOM 2436 N N . ARG A 1 319 ? -6.964 -6.823 7.936 1.00 96.25 319 ARG A N 1
ATOM 2437 C CA . ARG A 1 319 ? -6.462 -7.603 6.789 1.00 96.25 319 ARG A CA 1
ATOM 2438 C C . ARG A 1 319 ? -5.129 -8.293 7.092 1.00 96.25 319 ARG A C 1
ATOM 2440 O O . ARG A 1 319 ? -4.490 -8.066 8.117 1.00 96.25 319 ARG A O 1
ATOM 2447 N N . GLY A 1 320 ? -4.717 -9.197 6.200 1.00 96.25 320 GLY A N 1
ATOM 2448 C CA . GLY A 1 320 ? -3.420 -9.887 6.263 1.00 96.25 320 GLY A CA 1
ATOM 2449 C C . GLY A 1 320 ? -3.309 -11.005 7.308 1.00 96.25 320 GLY A C 1
ATOM 2450 O O . GLY A 1 320 ? -2.244 -11.603 7.433 1.00 96.25 320 GLY A O 1
ATOM 2451 N N . LEU A 1 321 ? -4.384 -11.324 8.036 1.00 97.69 321 LEU A N 1
ATOM 2452 C CA . LEU A 1 321 ? -4.458 -12.432 8.994 1.00 97.69 321 LEU A CA 1
ATOM 2453 C C . LEU A 1 321 ? -5.789 -13.179 8.834 1.00 97.69 321 LEU A C 1
ATOM 2455 O O . LEU A 1 321 ? -6.808 -12.566 8.534 1.00 97.69 321 LEU A O 1
ATOM 2459 N N . ILE A 1 322 ? -5.800 -14.490 9.099 1.00 97.94 322 ILE A N 1
ATOM 2460 C CA . ILE A 1 322 ? -7.047 -15.261 9.222 1.00 97.94 322 ILE A CA 1
ATOM 2461 C C . ILE A 1 322 ? -7.493 -15.202 10.685 1.00 97.94 322 ILE A C 1
ATOM 2463 O O . ILE A 1 322 ? -6.945 -15.903 11.538 1.00 97.94 322 ILE A O 1
ATOM 2467 N N . ARG A 1 323 ? -8.474 -14.348 10.984 1.00 95.50 323 ARG A N 1
ATOM 2468 C CA . ARG A 1 323 ? -9.034 -14.157 12.330 1.00 95.50 323 ARG A CA 1
ATOM 2469 C C . ARG A 1 323 ? -10.525 -13.795 12.234 1.00 95.50 323 ARG A C 1
ATOM 2471 O O . ARG A 1 323 ? -10.895 -13.072 11.315 1.00 95.50 323 ARG A O 1
ATOM 2478 N N . PRO A 1 324 ? -11.394 -14.252 13.156 1.00 93.62 324 PRO A N 1
ATOM 2479 C CA . PRO A 1 324 ? -12.773 -13.769 13.212 1.00 93.62 324 PRO A CA 1
ATOM 2480 C C . PRO A 1 324 ? -12.831 -12.238 13.298 1.00 93.62 324 PRO A C 1
ATOM 2482 O O . PRO A 1 324 ? -12.078 -11.641 14.066 1.00 93.62 324 PRO A O 1
ATOM 2485 N N . GLY A 1 325 ? -13.706 -11.623 12.502 1.00 88.62 325 GLY A N 1
ATOM 2486 C CA . GLY A 1 325 ? -13.821 -10.166 12.373 1.00 88.62 325 GLY A CA 1
ATOM 2487 C C . GLY A 1 325 ? -12.923 -9.541 11.300 1.00 88.62 325 GLY A C 1
ATOM 2488 O O . GLY A 1 325 ? -13.154 -8.398 10.944 1.00 88.62 325 GLY A O 1
ATOM 2489 N N . TYR A 1 326 ? -11.946 -10.272 10.748 1.00 94.56 326 TYR A N 1
ATOM 2490 C CA . TYR A 1 326 ? -11.124 -9.773 9.639 1.00 94.56 326 TYR A CA 1
ATOM 2491 C C . TYR A 1 326 ? -11.822 -9.970 8.290 1.00 94.56 326 TYR A C 1
ATOM 2493 O O . TYR A 1 326 ? -12.650 -10.873 8.125 1.00 94.56 326 TYR A O 1
ATOM 2501 N N . TRP A 1 327 ? -11.440 -9.159 7.304 1.00 96.50 327 TRP A N 1
ATOM 2502 C CA . TRP A 1 327 ? -11.895 -9.307 5.926 1.00 96.50 327 TRP A CA 1
ATOM 2503 C C . TRP A 1 327 ? -11.499 -10.672 5.358 1.00 96.50 327 TRP A C 1
ATOM 2505 O O . TRP A 1 327 ? -10.376 -11.147 5.538 1.00 96.50 327 TRP A O 1
ATOM 2515 N N . ALA A 1 328 ? -12.419 -11.292 4.618 1.00 97.69 328 ALA A N 1
ATOM 2516 C CA . ALA A 1 328 ? -12.213 -12.594 3.988 1.00 97.69 328 ALA A CA 1
ATOM 2517 C C . ALA A 1 328 ? -11.424 -12.487 2.667 1.00 97.69 328 ALA A C 1
ATOM 2519 O O . ALA A 1 328 ? -11.861 -12.963 1.619 1.00 97.69 328 ALA A O 1
ATOM 2520 N N . ASP A 1 329 ? -10.250 -11.862 2.739 1.00 98.69 329 ASP A N 1
ATOM 2521 C CA . ASP A 1 329 ? -9.219 -11.941 1.708 1.00 98.69 329 ASP A CA 1
ATOM 2522 C C . ASP A 1 329 ? -8.418 -13.223 1.926 1.00 98.69 329 ASP A C 1
ATOM 2524 O O . ASP A 1 329 ? -7.648 -13.330 2.886 1.00 98.69 329 ASP A O 1
ATOM 2528 N N . LEU A 1 330 ? -8.606 -14.219 1.065 1.00 98.75 330 LEU A N 1
ATOM 2529 C CA . LEU A 1 330 ? -8.063 -15.560 1.266 1.00 98.75 330 LEU A CA 1
ATOM 2530 C C . LEU A 1 330 ? -7.472 -16.120 -0.020 1.00 98.75 330 LEU A C 1
ATOM 2532 O O . LEU A 1 330 ? -7.986 -15.895 -1.112 1.00 98.75 330 LEU A O 1
ATOM 2536 N N . VAL A 1 331 ? -6.446 -16.950 0.127 1.00 98.69 331 VAL A N 1
ATOM 2537 C CA . VAL A 1 331 ? -5.894 -17.752 -0.964 1.00 98.69 331 VAL A CA 1
ATOM 2538 C C . VAL A 1 331 ? -5.788 -19.214 -0.548 1.00 98.69 331 VAL A C 1
ATOM 2540 O O . VAL A 1 331 ? -5.247 -19.576 0.505 1.00 98.69 331 VAL A O 1
ATOM 2543 N N . LEU A 1 332 ? -6.319 -20.083 -1.402 1.00 98.56 332 LEU A N 1
ATOM 2544 C CA . LEU A 1 332 ? -6.123 -21.519 -1.339 1.00 98.56 332 LEU A CA 1
ATOM 2545 C C . LEU A 1 332 ? -5.121 -21.913 -2.418 1.00 98.56 332 LEU A C 1
ATOM 2547 O O . LEU A 1 332 ? -5.386 -21.780 -3.612 1.00 98.56 332 LEU A O 1
ATOM 2551 N N . PHE A 1 333 ? -3.978 -22.425 -1.982 1.00 98.31 333 PHE A N 1
ATOM 2552 C CA . PHE A 1 333 ? -2.936 -22.936 -2.854 1.00 98.31 333 PHE A CA 1
ATOM 2553 C C . PHE A 1 333 ? -2.397 -24.263 -2.329 1.00 98.31 333 PHE A C 1
ATOM 2555 O O . PHE A 1 333 ? -2.472 -24.549 -1.130 1.00 98.31 333 PHE A O 1
ATOM 2562 N N . ASP A 1 334 ? -1.847 -25.053 -3.241 1.00 97.88 334 ASP A N 1
ATOM 2563 C CA . ASP A 1 334 ? -1.156 -26.298 -2.943 1.00 97.88 334 ASP A CA 1
ATOM 2564 C C . ASP A 1 334 ? 0.340 -26.023 -2.748 1.00 97.88 334 ASP A C 1
ATOM 2566 O O . ASP A 1 334 ? 1.074 -25.728 -3.693 1.00 97.88 334 ASP A O 1
ATOM 2570 N N . ALA A 1 335 ? 0.803 -26.118 -1.501 1.00 96.88 335 ALA A N 1
ATOM 2571 C CA . ALA A 1 335 ? 2.195 -25.860 -1.142 1.00 96.88 335 ALA A CA 1
ATOM 2572 C C . ALA A 1 335 ? 3.184 -26.823 -1.828 1.00 96.88 335 ALA A C 1
ATOM 2574 O O . ALA A 1 335 ? 4.339 -26.457 -2.059 1.00 96.88 335 ALA A O 1
ATOM 2575 N N . ALA A 1 336 ? 2.748 -28.034 -2.190 1.00 97.19 336 ALA A N 1
ATOM 2576 C CA . ALA A 1 336 ? 3.607 -29.005 -2.857 1.00 97.19 336 ALA A CA 1
ATOM 2577 C C . ALA A 1 336 ? 3.816 -28.677 -4.343 1.00 97.19 336 ALA A C 1
ATOM 2579 O O . ALA A 1 336 ? 4.863 -29.018 -4.890 1.00 97.19 336 ALA A O 1
ATOM 2580 N N . THR A 1 337 ? 2.857 -28.001 -4.987 1.00 96.88 337 THR A N 1
ATOM 2581 C CA . THR A 1 337 ? 2.857 -27.802 -6.449 1.00 96.88 337 THR A CA 1
ATOM 2582 C C . THR A 1 337 ? 2.944 -26.342 -6.892 1.00 96.88 337 THR A C 1
ATOM 2584 O O . THR A 1 337 ? 3.222 -26.093 -8.066 1.00 96.88 337 THR A O 1
ATOM 2587 N N . ILE A 1 338 ? 2.776 -25.369 -5.988 1.00 97.75 338 ILE A N 1
ATOM 2588 C CA . ILE A 1 338 ? 2.839 -23.940 -6.325 1.00 97.75 338 ILE A CA 1
ATOM 2589 C C . ILE A 1 338 ? 4.182 -23.544 -6.954 1.00 97.75 338 ILE A C 1
ATOM 2591 O O . ILE A 1 338 ? 5.242 -23.855 -6.410 1.00 97.75 338 ILE A O 1
ATOM 2595 N N . HIS A 1 339 ? 4.141 -22.879 -8.108 1.00 96.50 339 HIS A N 1
ATOM 2596 C CA . HIS A 1 339 ? 5.319 -22.315 -8.772 1.00 96.50 339 HIS A CA 1
ATOM 2597 C C . HIS A 1 339 ? 4.922 -21.244 -9.792 1.00 96.50 339 HIS A C 1
ATOM 2599 O O . HIS A 1 339 ? 3.812 -21.247 -10.338 1.00 96.50 339 HIS A O 1
ATOM 2605 N N . ASP A 1 340 ? 5.847 -20.329 -10.056 1.00 96.62 340 ASP A N 1
ATOM 2606 C CA . ASP A 1 340 ? 5.778 -19.388 -11.163 1.00 96.62 340 ASP A CA 1
ATOM 2607 C C . ASP A 1 340 ? 6.012 -20.100 -12.497 1.00 96.62 340 ASP A C 1
ATOM 2609 O O . ASP A 1 340 ? 6.980 -20.835 -12.668 1.00 96.62 340 ASP A O 1
ATOM 2613 N N . THR A 1 341 ? 5.112 -19.885 -13.456 1.00 95.94 341 THR A N 1
ATOM 2614 C CA . THR A 1 341 ? 5.259 -20.411 -14.822 1.00 95.94 341 THR A CA 1
ATOM 2615 C C . THR A 1 341 ? 5.811 -19.368 -15.786 1.00 95.94 341 THR A C 1
ATOM 2617 O O . THR A 1 341 ? 6.395 -19.733 -16.798 1.00 95.94 341 THR A O 1
ATOM 2620 N N . ALA A 1 342 ? 5.627 -18.080 -15.477 1.00 93.50 342 ALA A N 1
ATOM 2621 C CA . ALA A 1 342 ? 6.092 -16.977 -16.303 1.00 93.50 342 ALA A CA 1
ATOM 2622 C C . ALA A 1 342 ? 7.622 -16.980 -16.426 1.00 93.50 342 ALA A C 1
ATOM 2624 O O . ALA A 1 342 ? 8.344 -17.036 -15.433 1.00 93.50 342 ALA A O 1
ATOM 2625 N N . THR A 1 343 ? 8.116 -16.872 -17.656 1.00 88.88 343 THR A N 1
ATOM 2626 C CA . THR A 1 343 ? 9.552 -16.809 -17.975 1.00 88.88 343 THR A CA 1
ATOM 2627 C C . THR A 1 343 ? 9.866 -15.540 -18.760 1.00 88.88 343 THR A C 1
ATOM 2629 O O . THR A 1 343 ? 8.959 -14.875 -19.246 1.00 88.88 343 THR A O 1
ATOM 2632 N N . PHE A 1 344 ? 11.141 -15.207 -18.952 1.00 80.00 344 PHE A N 1
ATOM 2633 C CA . PHE A 1 344 ? 11.524 -14.065 -19.796 1.00 80.00 344 PHE A CA 1
ATOM 2634 C C . PHE A 1 344 ? 11.042 -14.182 -21.252 1.00 80.00 344 PHE A C 1
ATOM 2636 O O . PHE A 1 344 ? 10.756 -13.170 -21.881 1.00 80.00 344 PHE A O 1
ATOM 2643 N N . HIS A 1 345 ? 10.907 -15.405 -21.778 1.00 78.00 345 HIS A N 1
ATOM 2644 C CA . HIS A 1 345 ? 10.402 -15.648 -23.135 1.00 78.00 345 HIS A CA 1
ATOM 2645 C C . HIS A 1 345 ? 8.871 -15.707 -23.210 1.00 78.00 345 HIS A C 1
ATOM 2647 O O . HIS A 1 345 ? 8.287 -15.334 -24.223 1.00 78.00 345 HIS A O 1
ATOM 2653 N N . ALA A 1 346 ? 8.220 -16.184 -22.148 1.00 86.19 346 ALA A N 1
ATOM 2654 C CA . ALA A 1 346 ? 6.767 -16.258 -22.033 1.00 86.19 346 ALA A CA 1
ATOM 2655 C C . ALA A 1 346 ? 6.318 -15.617 -20.707 1.00 86.19 346 ALA A C 1
ATOM 2657 O O . ALA A 1 346 ? 5.974 -16.331 -19.761 1.00 86.19 346 ALA A O 1
ATOM 2658 N N . PRO A 1 347 ? 6.350 -14.276 -20.602 1.00 86.94 347 PRO A N 1
ATOM 2659 C CA . PRO A 1 347 ? 6.168 -13.596 -19.319 1.00 86.94 347 PRO A CA 1
ATOM 2660 C C . PRO A 1 347 ? 4.710 -13.473 -18.869 1.00 86.94 347 PRO A C 1
ATOM 2662 O O . PRO A 1 347 ? 4.453 -13.171 -17.708 1.00 86.94 347 PRO A O 1
ATOM 2665 N N . ILE A 1 348 ? 3.751 -13.710 -19.767 1.00 93.00 348 ILE A N 1
ATOM 2666 C CA . ILE A 1 348 ? 2.311 -13.593 -19.505 1.00 93.00 348 ILE A CA 1
ATOM 2667 C C . ILE A 1 348 ? 1.737 -14.998 -19.313 1.00 93.00 348 ILE A C 1
ATOM 2669 O O . ILE A 1 348 ? 1.166 -15.588 -20.232 1.00 93.00 348 ILE A O 1
ATOM 2673 N N . GLN A 1 349 ? 1.944 -15.572 -18.127 1.00 94.44 349 GLN A N 1
ATOM 2674 C CA . GLN A 1 349 ? 1.455 -16.910 -17.792 1.00 94.44 349 GLN A CA 1
ATOM 2675 C C . GLN A 1 349 ? 0.984 -16.979 -16.341 1.00 94.44 349 GLN A C 1
ATOM 2677 O O . GLN A 1 349 ? 1.757 -16.736 -15.419 1.00 94.44 349 GLN A O 1
ATOM 2682 N N . ALA A 1 350 ? -0.278 -17.367 -16.150 1.00 94.81 350 ALA A N 1
ATOM 2683 C CA . ALA A 1 350 ? -0.849 -17.597 -14.830 1.00 94.81 350 ALA A CA 1
ATOM 2684 C C . ALA A 1 350 ? -0.134 -18.747 -14.113 1.00 94.81 350 ALA A C 1
ATOM 2686 O O . ALA A 1 350 ? -0.042 -19.859 -14.652 1.00 94.81 350 ALA A O 1
ATOM 2687 N N . ALA A 1 351 ? 0.286 -18.477 -12.880 1.00 94.62 351 ALA A N 1
ATOM 2688 C CA . ALA A 1 351 ? 0.991 -19.424 -12.036 1.00 94.62 351 ALA A CA 1
ATOM 2689 C C . ALA A 1 351 ? 0.223 -20.736 -11.814 1.00 94.62 351 ALA A C 1
ATOM 2691 O O . ALA A 1 351 ? -1.003 -20.825 -11.947 1.00 94.62 351 ALA A O 1
ATOM 2692 N N . ALA A 1 352 ? 0.968 -21.777 -11.455 1.00 95.50 352 ALA A N 1
ATOM 2693 C CA . ALA A 1 352 ? 0.413 -23.073 -11.098 1.00 95.50 352 ALA A CA 1
ATOM 2694 C C . ALA A 1 352 ? 0.270 -23.206 -9.574 1.00 95.50 352 ALA A C 1
ATOM 2696 O O . ALA A 1 352 ? 0.980 -22.561 -8.806 1.00 95.50 352 ALA A O 1
ATOM 2697 N N . GLY A 1 353 ? -0.655 -24.061 -9.133 1.00 95.56 353 GLY A N 1
ATOM 2698 C CA . GLY A 1 353 ? -0.870 -24.382 -7.717 1.00 95.56 353 GLY A CA 1
ATOM 2699 C C . GLY A 1 353 ? -1.783 -23.420 -6.946 1.00 95.56 353 GLY A C 1
ATOM 2700 O O . GLY A 1 353 ? -2.157 -23.743 -5.821 1.00 95.56 353 GLY A O 1
ATOM 2701 N N . ILE A 1 354 ? -2.217 -22.296 -7.532 1.00 97.88 354 ILE A N 1
ATOM 2702 C CA . ILE A 1 354 ? -3.305 -21.469 -6.977 1.00 97.88 354 ILE A CA 1
ATOM 2703 C C . ILE A 1 354 ? -4.650 -22.121 -7.316 1.00 97.88 354 ILE A C 1
ATOM 2705 O O . ILE A 1 354 ? -5.051 -22.167 -8.479 1.00 97.88 354 ILE A O 1
ATOM 2709 N N . SER A 1 355 ? -5.343 -22.633 -6.298 1.00 97.19 355 SER A N 1
ATOM 2710 C CA . SER A 1 355 ? -6.637 -23.311 -6.453 1.00 97.19 355 SER A CA 1
ATOM 2711 C C . SER A 1 355 ? -7.804 -22.328 -6.451 1.00 97.19 355 SER A C 1
ATOM 2713 O O . SER A 1 355 ? -8.696 -22.438 -7.288 1.00 97.19 355 SER A O 1
ATOM 2715 N N . ALA A 1 356 ? -7.802 -21.372 -5.518 1.00 98.19 356 ALA A N 1
ATOM 2716 C CA . ALA A 1 356 ? -8.858 -20.373 -5.408 1.00 98.19 356 ALA A CA 1
ATOM 2717 C C . ALA A 1 356 ? -8.399 -19.113 -4.663 1.00 98.19 356 ALA A C 1
ATOM 2719 O O . ALA A 1 356 ? -7.520 -19.182 -3.800 1.00 98.19 356 ALA A O 1
ATOM 2720 N N . VAL A 1 357 ? -9.017 -17.975 -4.984 1.00 98.62 357 VAL A N 1
ATOM 2721 C CA . VAL A 1 357 ? -8.777 -16.684 -4.322 1.00 98.62 357 VAL A CA 1
ATOM 2722 C C . VAL A 1 357 ? -10.108 -16.024 -4.000 1.00 98.62 357 VAL A C 1
ATOM 2724 O O . VAL A 1 357 ? -10.985 -15.945 -4.863 1.00 98.62 357 VAL A O 1
ATOM 2727 N N . TRP A 1 358 ? -10.232 -15.527 -2.773 1.00 98.56 358 TRP A N 1
ATOM 2728 C CA . TRP A 1 358 ? -11.357 -14.728 -2.317 1.00 98.56 358 TRP A CA 1
ATOM 2729 C C . TRP A 1 358 ? -10.896 -13.316 -2.002 1.00 98.56 358 TRP A C 1
ATOM 2731 O O . TRP A 1 358 ? -9.880 -13.139 -1.332 1.00 98.56 358 TRP A O 1
ATOM 2741 N N . VAL A 1 359 ? -11.659 -12.329 -2.457 1.00 98.50 359 VAL A N 1
ATOM 2742 C CA . VAL A 1 359 ? -11.463 -10.915 -2.125 1.00 98.50 359 VAL A CA 1
ATOM 2743 C C . VAL A 1 359 ? -12.730 -10.434 -1.445 1.00 98.50 359 VAL A C 1
ATOM 2745 O O . VAL A 1 359 ? -13.821 -10.597 -1.989 1.00 98.50 359 VAL A O 1
ATOM 2748 N N . ASN A 1 360 ? -12.602 -9.917 -0.222 1.00 96.94 360 ASN A N 1
ATOM 2749 C CA . ASN A 1 360 ? -13.740 -9.511 0.608 1.00 96.94 360 ASN A CA 1
ATOM 2750 C C . ASN A 1 360 ? -14.834 -10.600 0.730 1.00 96.94 360 ASN A C 1
ATOM 2752 O O . ASN A 1 360 ? -16.025 -10.306 0.776 1.00 96.94 360 ASN A O 1
ATOM 2756 N N . GLY A 1 361 ? -14.433 -11.877 0.774 1.00 96.81 361 GLY A N 1
ATOM 2757 C CA . GLY A 1 361 ? -15.333 -13.033 0.884 1.00 96.81 361 GLY A CA 1
ATOM 2758 C C . GLY A 1 361 ? -15.952 -13.512 -0.431 1.00 96.81 361 GLY A C 1
ATOM 2759 O O . GLY A 1 361 ? -16.599 -14.560 -0.450 1.00 96.81 361 GLY A O 1
ATOM 2760 N N . VAL A 1 362 ? -15.723 -12.807 -1.537 1.00 97.62 362 VAL A N 1
ATOM 2761 C CA . VAL A 1 362 ? -16.206 -13.185 -2.868 1.00 97.62 362 VAL A CA 1
ATOM 2762 C C . VAL A 1 362 ? -15.156 -14.031 -3.571 1.00 97.62 362 VAL A C 1
ATOM 2764 O O . VAL A 1 362 ? -13.995 -13.646 -3.636 1.00 97.62 362 VAL A O 1
ATOM 2767 N N . LEU A 1 363 ? -15.560 -15.183 -4.110 1.00 97.75 363 LEU A N 1
ATOM 2768 C CA . LEU A 1 363 ? -14.682 -16.042 -4.901 1.00 97.75 363 LEU A CA 1
ATOM 2769 C C . LEU A 1 363 ? -14.367 -15.368 -6.246 1.00 97.75 363 LEU A C 1
ATOM 2771 O O . LEU A 1 363 ? -15.216 -15.331 -7.137 1.00 97.75 363 LEU A O 1
ATOM 2775 N N . SER A 1 364 ? -13.146 -14.859 -6.389 1.00 96.38 364 SER A N 1
ATOM 2776 C CA . SER A 1 364 ? -12.704 -14.070 -7.547 1.00 96.38 364 SER A CA 1
ATOM 2777 C C . SER A 1 364 ? -11.893 -14.897 -8.553 1.00 96.38 364 SER A C 1
ATOM 2779 O O . SER A 1 364 ? -11.868 -14.580 -9.742 1.00 96.38 364 SER A O 1
ATOM 2781 N N . TRP A 1 365 ? -11.252 -15.984 -8.109 1.00 97.19 365 TRP A N 1
ATOM 2782 C CA . TRP A 1 365 ? -10.463 -16.889 -8.956 1.00 97.19 365 TRP A CA 1
ATOM 2783 C C . TRP A 1 365 ? -10.695 -18.345 -8.573 1.00 97.19 365 TRP A C 1
ATOM 2785 O O . TRP A 1 365 ? -10.662 -18.672 -7.387 1.00 97.19 365 TRP A O 1
ATOM 2795 N N . GLN A 1 366 ? -10.890 -19.209 -9.568 1.00 96.38 366 GLN A N 1
ATOM 2796 C CA . GLN A 1 366 ? -11.016 -20.659 -9.418 1.00 96.38 366 GLN A CA 1
ATOM 2797 C C . GLN A 1 366 ? -10.678 -21.348 -10.748 1.00 96.38 366 GLN A C 1
ATOM 2799 O O . GLN A 1 366 ? -10.832 -20.752 -11.809 1.00 96.38 366 GLN A O 1
ATOM 2804 N N . ASP A 1 367 ? -10.207 -22.598 -10.712 1.00 88.12 367 ASP A N 1
ATOM 2805 C CA . ASP A 1 367 ? -9.991 -23.422 -11.915 1.00 88.12 367 ASP A CA 1
ATOM 2806 C C . ASP A 1 367 ? -9.099 -22.744 -12.974 1.00 88.12 367 ASP A C 1
ATOM 2808 O O . ASP A 1 367 ? -9.292 -22.880 -14.181 1.00 88.12 367 ASP A O 1
ATOM 2812 N N . ARG A 1 368 ? -8.084 -22.008 -12.500 1.00 88.94 368 ARG A N 1
ATOM 2813 C CA . ARG A 1 368 ? -7.144 -21.211 -13.310 1.00 88.94 368 ARG A CA 1
ATOM 2814 C C . ARG A 1 368 ? -7.794 -20.092 -14.141 1.00 88.94 368 ARG A C 1
ATOM 2816 O O . ARG A 1 368 ? -7.206 -19.655 -15.131 1.00 88.94 368 ARG A O 1
ATOM 2823 N N . ALA A 1 369 ? -8.965 -19.609 -13.735 1.00 93.00 369 ALA A N 1
ATOM 2824 C CA . ALA A 1 369 ? -9.656 -18.496 -14.371 1.00 93.00 369 ALA A CA 1
ATOM 2825 C C . ALA A 1 369 ? -10.269 -17.536 -13.340 1.00 93.00 369 ALA A C 1
ATOM 2827 O O . ALA A 1 369 ? -10.591 -17.907 -12.210 1.00 93.00 369 ALA A O 1
ATOM 2828 N N . ALA A 1 370 ? -10.454 -16.278 -13.741 1.00 93.19 370 ALA A N 1
ATOM 2829 C CA . ALA A 1 370 ? -11.256 -15.343 -12.962 1.00 93.19 370 ALA A CA 1
ATOM 2830 C C . ALA A 1 370 ? -12.740 -15.713 -13.080 1.00 93.19 370 ALA A C 1
ATOM 2832 O O . ALA A 1 370 ? -13.211 -16.069 -14.160 1.00 93.19 370 ALA A O 1
ATOM 2833 N N . THR A 1 371 ? -13.491 -15.577 -11.989 1.00 93.81 371 THR A N 1
ATOM 2834 C CA . THR A 1 371 ? -14.932 -15.895 -11.953 1.00 93.81 371 THR A CA 1
ATOM 2835 C C . THR A 1 371 ? -15.798 -14.824 -12.622 1.00 93.81 371 THR A C 1
ATOM 2837 O O . THR A 1 371 ? -16.988 -15.032 -12.848 1.00 93.81 371 THR A O 1
ATOM 2840 N N . GLY A 1 372 ? -15.210 -13.666 -12.935 1.00 89.69 372 GLY A N 1
ATOM 2841 C CA . GLY A 1 372 ? -15.887 -12.506 -13.515 1.00 89.69 372 GLY A CA 1
ATOM 2842 C C . GLY A 1 372 ? -16.518 -11.570 -12.481 1.00 89.69 372 GLY A C 1
ATOM 2843 O O . GLY A 1 372 ? -16.799 -10.418 -12.816 1.00 89.69 372 GLY A O 1
ATOM 2844 N N . VAL A 1 373 ? -16.676 -12.017 -11.231 1.00 90.81 373 VAL A N 1
ATOM 2845 C CA . VAL A 1 373 ? -17.124 -11.169 -10.119 1.00 90.81 373 VAL A CA 1
ATOM 2846 C C . VAL A 1 373 ? -15.918 -10.437 -9.540 1.00 90.81 373 VAL A C 1
ATOM 2848 O O . VAL A 1 373 ? -14.880 -11.044 -9.279 1.00 90.81 373 VAL A O 1
ATOM 2851 N N . ARG A 1 374 ? -16.046 -9.122 -9.360 1.00 94.38 374 ARG A N 1
ATOM 2852 C CA . ARG A 1 374 ? -15.008 -8.268 -8.78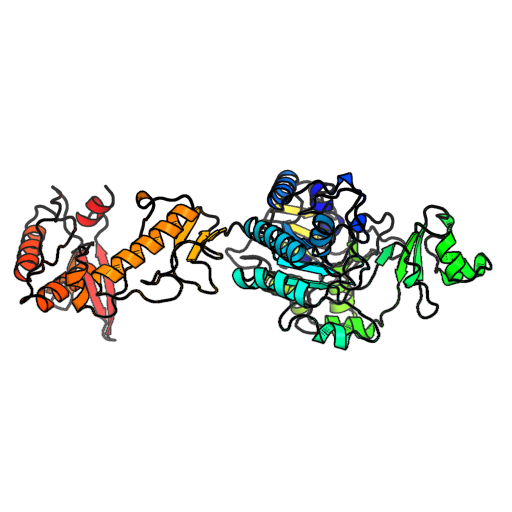3 1.00 94.38 374 ARG A CA 1
ATOM 2853 C C . ARG A 1 374 ? -15.523 -7.677 -7.482 1.00 94.38 374 ARG A C 1
ATOM 2855 O O . ARG A 1 374 ? -16.692 -7.319 -7.393 1.00 94.38 374 ARG A O 1
ATOM 2862 N N . ALA A 1 375 ? -14.667 -7.656 -6.471 1.00 93.50 375 ALA A N 1
ATOM 2863 C CA . ALA A 1 375 ? -15.058 -7.314 -5.109 1.00 93.50 375 ALA A CA 1
ATOM 2864 C C . ALA A 1 375 ? -13.967 -6.538 -4.369 1.00 93.50 375 ALA A C 1
ATOM 2866 O O . ALA A 1 375 ? -13.963 -6.521 -3.146 1.00 93.50 375 ALA A O 1
ATOM 2867 N N . GLY A 1 376 ? -13.002 -5.962 -5.081 1.00 93.44 376 GLY A N 1
ATOM 2868 C CA . GLY A 1 376 ? -11.947 -5.155 -4.494 1.00 93.44 376 GLY A CA 1
ATOM 2869 C C . GLY A 1 376 ? -12.459 -3.787 -4.070 1.00 93.44 376 GLY A C 1
ATOM 2870 O O . GLY A 1 376 ? -13.151 -3.113 -4.830 1.00 93.44 376 GLY A O 1
ATOM 2871 N N . ASN A 1 377 ? -12.073 -3.366 -2.869 1.00 88.62 377 ASN A N 1
ATOM 2872 C CA . ASN A 1 377 ? -12.407 -2.051 -2.335 1.00 88.62 377 ASN A CA 1
ATOM 2873 C C . ASN A 1 377 ? -11.204 -1.102 -2.449 1.00 88.62 377 ASN A C 1
ATOM 2875 O O . ASN A 1 377 ? -10.058 -1.552 -2.302 1.00 88.62 377 ASN A O 1
ATOM 2879 N N . PRO A 1 378 ? -11.415 0.213 -2.625 1.00 87.12 378 PRO A N 1
ATOM 2880 C CA . PRO A 1 378 ? -10.380 1.177 -2.274 1.00 87.12 378 PRO A CA 1
ATOM 2881 C C . PRO A 1 378 ? -10.110 1.095 -0.762 1.00 87.12 378 PRO A C 1
ATOM 2883 O O . PRO A 1 378 ? -11.017 1.190 0.060 1.00 87.12 378 PRO A O 1
ATOM 2886 N N . LEU A 1 379 ? -8.851 0.927 -0.375 1.00 80.81 379 LEU A N 1
ATOM 2887 C CA . LEU A 1 379 ? -8.384 0.957 1.015 1.00 80.81 379 LEU A CA 1
ATOM 2888 C C . LEU A 1 379 ? -7.783 2.328 1.337 1.00 80.81 379 LEU A C 1
ATOM 2890 O O . LEU A 1 379 ? -6.704 2.443 1.917 1.00 80.81 379 LEU A O 1
ATOM 2894 N N . MET A 1 380 ? -8.461 3.376 0.876 1.00 75.12 380 MET A N 1
ATOM 2895 C CA . MET A 1 380 ? -8.089 4.766 1.100 1.00 75.12 380 MET A CA 1
ATOM 2896 C C . MET A 1 380 ? -8.853 5.245 2.333 1.00 75.12 380 MET A C 1
ATOM 2898 O O . MET A 1 380 ? -10.065 5.089 2.419 1.00 75.12 380 MET A O 1
ATOM 2902 N N . SER A 1 381 ? -8.130 5.748 3.329 1.00 63.03 381 SER A N 1
ATOM 2903 C CA . SER A 1 381 ? -8.673 6.003 4.665 1.00 63.03 381 SER A CA 1
ATOM 2904 C C . SER A 1 381 ? -9.763 7.078 4.669 1.00 63.03 381 SER A C 1
ATOM 2906 O O . SER A 1 381 ? -9.482 8.224 4.339 1.00 63.03 381 SER A O 1
ATOM 2908 N N . ASP A 1 382 ? -10.938 6.757 5.209 1.00 58.47 382 ASP A N 1
ATOM 2909 C CA . ASP A 1 382 ? -12.028 7.716 5.461 1.00 58.47 382 ASP A CA 1
ATOM 2910 C C . ASP A 1 382 ? -11.832 8.586 6.713 1.00 58.47 382 ASP A C 1
ATOM 2912 O O . ASP A 1 382 ? -12.650 9.461 6.998 1.00 58.47 382 ASP A O 1
ATOM 2916 N N . LEU A 1 383 ? -10.751 8.366 7.474 1.00 62.09 383 LEU A N 1
ATOM 2917 C CA . LEU A 1 383 ? -10.429 9.186 8.641 1.00 62.09 383 LEU A CA 1
ATOM 2918 C C . LEU A 1 383 ? -10.076 10.619 8.237 1.00 62.09 383 LEU A C 1
ATOM 2920 O O . LEU A 1 383 ? -8.960 10.886 7.780 1.00 62.09 383 LEU A O 1
ATOM 2924 N N . LYS A 1 384 ? -10.993 11.554 8.493 1.00 65.75 384 LYS A N 1
ATOM 2925 C CA . LYS A 1 384 ? -10.725 12.993 8.382 1.00 65.75 384 LYS A CA 1
ATOM 2926 C C . LYS A 1 384 ? -10.173 13.504 9.702 1.00 65.75 384 LYS A C 1
ATOM 2928 O O . LYS A 1 384 ? -10.633 13.115 10.772 1.00 65.75 384 LYS A O 1
ATOM 2933 N N . ARG A 1 385 ? -9.178 14.380 9.643 1.00 71.31 385 ARG A N 1
ATOM 2934 C CA . ARG A 1 385 ? -8.552 14.969 10.829 1.00 71.31 385 ARG A CA 1
ATOM 2935 C C . ARG A 1 385 ? -8.667 16.487 10.775 1.00 71.31 385 ARG A C 1
ATOM 2937 O O . ARG A 1 385 ? -8.449 17.067 9.716 1.00 71.31 385 ARG A O 1
ATOM 2944 N N . PHE A 1 386 ? -8.972 17.099 11.914 1.00 74.75 386 PHE A N 1
ATOM 2945 C CA . PHE A 1 386 ? -9.225 18.535 12.059 1.00 74.75 386 PHE A CA 1
ATOM 2946 C C . PHE A 1 386 ? -8.251 19.168 13.058 1.00 74.75 386 PHE A C 1
ATOM 2948 O O . PHE A 1 386 ? -7.750 18.501 13.975 1.00 74.75 386 PHE A O 1
ATOM 2955 N N . GLY A 1 387 ? -7.972 20.459 12.878 1.00 65.88 387 GLY A N 1
ATOM 2956 C CA . GLY A 1 387 ? -7.125 21.249 13.769 1.00 65.88 387 GLY A CA 1
ATOM 2957 C C . GLY A 1 387 ? -5.627 20.934 13.690 1.00 65.88 387 GLY A C 1
ATOM 2958 O O . GLY A 1 387 ? -4.933 21.120 14.686 1.00 65.88 387 GLY A O 1
ATOM 2959 N N . ILE A 1 388 ? -5.134 20.442 12.542 1.00 58.78 388 ILE A N 1
ATOM 2960 C CA . ILE A 1 388 ? -3.712 20.099 12.312 1.00 58.78 388 ILE A CA 1
ATOM 2961 C C . ILE A 1 388 ? -2.874 21.329 11.902 1.00 58.78 388 ILE A C 1
ATOM 2963 O O . ILE A 1 388 ? -1.688 21.393 12.219 1.00 58.78 388 ILE A O 1
ATOM 2967 N N . ALA A 1 389 ? -3.468 22.329 11.237 1.00 50.44 389 ALA A N 1
ATOM 2968 C CA . ALA A 1 389 ? -2.754 23.514 10.753 1.00 50.44 389 ALA A CA 1
ATOM 2969 C C . ALA A 1 389 ? -3.554 24.806 10.984 1.00 50.44 389 ALA A C 1
ATOM 2971 O O . ALA A 1 389 ? -4.685 24.928 10.529 1.00 50.44 389 ALA A O 1
ATOM 2972 N N . GLY A 1 390 ? -2.951 25.788 11.664 1.00 52.38 390 GLY A N 1
ATOM 2973 C CA . GLY A 1 390 ? -3.365 27.200 11.602 1.00 52.38 390 GLY A CA 1
ATOM 2974 C C . GLY A 1 390 ? -4.760 27.574 12.126 1.00 52.38 390 GLY A C 1
ATOM 2975 O O . GLY A 1 390 ? -5.152 28.728 11.972 1.00 52.38 390 GLY A O 1
ATOM 2976 N N . GLY A 1 391 ? -5.504 26.656 12.747 1.00 41.69 391 GLY A N 1
ATOM 2977 C CA . GLY A 1 391 ? -6.838 26.937 13.279 1.00 41.69 391 GLY A CA 1
ATOM 2978 C C . GLY A 1 391 ? -6.819 27.988 14.393 1.00 41.69 391 GLY A C 1
ATOM 2979 O O . GLY A 1 391 ? -6.013 27.924 15.328 1.00 41.69 391 GLY A O 1
ATOM 2980 N N . THR A 1 392 ? -7.735 28.951 14.319 1.00 42.50 392 THR A N 1
ATOM 2981 C CA . THR A 1 392 ? -7.982 29.958 15.357 1.00 42.50 392 THR A CA 1
ATOM 2982 C C . THR A 1 392 ? -8.535 29.275 16.611 1.00 42.50 392 THR A C 1
ATOM 2984 O O . THR A 1 392 ? -9.741 29.094 16.739 1.00 42.50 392 THR A O 1
ATOM 2987 N N . GLY A 1 393 ? -7.664 28.816 17.519 1.00 45.84 393 GLY A N 1
ATOM 2988 C CA . GLY A 1 393 ? -8.129 28.114 18.726 1.00 45.84 393 GLY A CA 1
ATOM 2989 C C . GLY A 1 393 ? -7.088 27.410 19.600 1.00 45.84 393 GLY A C 1
ATOM 2990 O O . GLY A 1 393 ? -7.438 26.472 20.305 1.00 45.84 393 GLY A O 1
ATOM 2991 N N . GLY A 1 394 ? -5.819 27.817 19.574 1.00 52.56 394 GLY A N 1
ATOM 2992 C CA . GLY A 1 394 ? -5.056 27.891 20.824 1.00 52.56 394 GLY A CA 1
ATOM 2993 C C . GLY A 1 394 ? -4.125 26.754 21.265 1.00 52.56 394 GLY A C 1
ATOM 2994 O O . GLY A 1 394 ? -3.175 27.054 21.983 1.00 52.56 394 GLY A O 1
ATOM 2995 N N . GLN A 1 395 ? -4.276 25.509 20.806 1.00 55.91 395 GLN A N 1
ATOM 2996 C CA . GLN A 1 395 ? -3.307 24.434 21.090 1.00 55.91 395 GLN A CA 1
ATOM 2997 C C . GLN A 1 395 ? -2.480 24.097 19.844 1.00 55.91 395 GLN A C 1
ATOM 2999 O O . GLN A 1 395 ? -2.926 23.335 18.991 1.00 55.91 395 GLN A O 1
ATOM 3004 N N . GLN A 1 396 ? -1.266 24.644 19.734 1.00 56.91 396 GLN A N 1
ATOM 3005 C CA . GLN A 1 396 ? -0.280 24.172 18.754 1.00 56.91 396 GLN A CA 1
ATOM 3006 C C . GLN A 1 396 ? 0.308 22.840 19.238 1.00 56.91 396 GLN A C 1
ATOM 3008 O O . GLN A 1 396 ? 1.367 22.803 19.857 1.00 56.91 396 GLN A O 1
ATOM 3013 N N . MET A 1 397 ? -0.417 21.746 19.013 1.00 57.09 397 MET A N 1
ATOM 3014 C CA . MET A 1 397 ? 0.009 20.394 19.384 1.00 57.09 397 MET A CA 1
ATOM 3015 C C . MET A 1 397 ? 0.314 19.577 18.121 1.00 57.09 397 MET A C 1
ATOM 3017 O O . MET A 1 397 ? -0.351 19.770 17.105 1.00 57.09 397 MET A O 1
ATOM 3021 N N . PRO A 1 398 ? 1.272 18.631 18.158 1.00 52.81 398 PRO A N 1
ATOM 3022 C CA . PRO A 1 398 ? 1.667 17.829 16.993 1.00 52.81 398 PRO A CA 1
ATOM 3023 C C . PRO A 1 398 ? 0.659 16.717 16.632 1.00 52.81 398 PRO A C 1
ATOM 3025 O O . PRO A 1 398 ? 1.010 15.763 15.941 1.00 52.81 398 PRO A O 1
ATOM 3028 N N . PHE A 1 399 ? -0.589 16.813 17.102 1.00 60.84 399 PHE A N 1
ATOM 3029 C CA . PHE A 1 399 ? -1.638 15.810 16.917 1.00 60.84 399 PHE A CA 1
ATOM 3030 C C . PHE A 1 399 ? -2.962 16.481 16.535 1.00 60.84 399 PHE A C 1
ATOM 3032 O O . PHE A 1 399 ? -3.230 17.612 16.940 1.00 60.84 399 PHE A O 1
ATOM 3039 N N . ALA A 1 400 ? -3.813 15.765 15.796 1.00 68.38 400 ALA A N 1
ATOM 3040 C CA . ALA A 1 400 ? -5.140 16.247 15.419 1.00 68.38 400 ALA A CA 1
ATOM 3041 C C . ALA A 1 400 ? -6.020 16.542 16.648 1.00 68.38 400 ALA A C 1
ATOM 3043 O O . ALA A 1 400 ? -6.095 15.749 17.595 1.00 68.38 400 ALA A O 1
ATOM 3044 N N . ARG A 1 401 ? -6.727 17.676 16.613 1.00 78.31 401 ARG A N 1
ATOM 3045 C CA . ARG A 1 401 ? -7.648 18.093 17.683 1.00 78.31 401 ARG A CA 1
ATOM 3046 C C . ARG A 1 401 ? -9.021 17.446 17.551 1.00 78.31 401 ARG A C 1
ATOM 3048 O O . ARG A 1 401 ? -9.723 17.336 18.551 1.00 78.31 401 ARG A O 1
ATOM 3055 N N . ALA A 1 402 ? -9.373 16.964 16.362 1.00 83.38 402 ALA A N 1
ATOM 3056 C CA . ALA A 1 402 ? -10.437 15.988 16.199 1.00 83.38 402 ALA A CA 1
ATOM 3057 C C . ALA A 1 402 ? -10.171 15.018 15.052 1.00 83.38 402 ALA A C 1
ATOM 3059 O O . ALA A 1 402 ? -9.418 15.307 14.119 1.00 83.38 402 ALA A O 1
ATOM 3060 N N . VAL A 1 403 ? -10.821 13.864 15.135 1.00 79.62 403 VAL A N 1
ATOM 3061 C CA . VAL A 1 403 ? -10.787 12.815 14.123 1.00 79.62 403 VAL A CA 1
ATOM 3062 C C . VAL A 1 403 ? -12.217 12.383 13.837 1.00 79.62 403 VAL A C 1
ATOM 3064 O O . VAL A 1 403 ? -12.933 11.990 14.753 1.00 79.62 403 VAL A O 1
ATOM 3067 N N . GLN A 1 404 ? -12.633 12.453 12.578 1.00 80.56 404 GLN A N 1
ATOM 3068 C CA . GLN A 1 404 ? -13.881 11.865 12.122 1.00 80.56 404 GLN A CA 1
ATOM 3069 C C . GLN A 1 404 ? -13.602 10.473 11.573 1.00 80.56 404 GLN A C 1
ATOM 3071 O O . GLN A 1 404 ? -12.809 10.319 10.644 1.00 80.56 404 GLN A O 1
ATOM 3076 N N . ALA A 1 405 ? -14.234 9.473 12.173 1.00 67.19 405 ALA A N 1
ATOM 3077 C CA . ALA A 1 405 ? -14.171 8.096 11.721 1.00 67.19 405 ALA A CA 1
ATOM 3078 C C . ALA A 1 405 ? -15.098 7.861 10.514 1.00 67.19 405 ALA A C 1
ATOM 3080 O O . ALA A 1 405 ? -15.973 8.672 10.199 1.00 67.19 405 ALA A O 1
ATOM 3081 N N . ALA A 1 406 ? -14.891 6.733 9.832 1.00 52.84 406 ALA A N 1
ATOM 3082 C CA . ALA A 1 406 ? -15.628 6.354 8.623 1.00 52.84 406 ALA A CA 1
ATOM 3083 C C . ALA A 1 406 ? -17.143 6.196 8.853 1.00 52.84 406 ALA A C 1
ATOM 3085 O O . ALA A 1 406 ? -17.941 6.361 7.936 1.00 52.84 406 ALA A O 1
ATOM 3086 N N . ASP A 1 407 ? -17.543 5.903 10.089 1.00 57.84 407 ASP A N 1
ATOM 3087 C CA . ASP A 1 407 ? -18.935 5.784 10.526 1.00 57.84 407 ASP A CA 1
ATOM 3088 C C . ASP A 1 407 ? -19.614 7.145 10.789 1.00 57.84 407 ASP A C 1
ATOM 3090 O O . ASP A 1 407 ? -20.773 7.198 11.202 1.00 57.84 407 ASP A O 1
ATOM 3094 N N . GLY A 1 408 ? -18.905 8.248 10.529 1.00 66.06 408 GLY A N 1
ATOM 3095 C CA . GLY A 1 408 ? -19.402 9.615 10.641 1.00 66.06 408 GLY A CA 1
ATOM 3096 C C . GLY A 1 408 ? -19.235 10.238 12.025 1.00 66.06 408 GLY A C 1
ATOM 3097 O O . GLY A 1 408 ? -19.520 11.429 12.169 1.00 66.06 408 GLY A O 1
ATOM 3098 N N . TRP A 1 409 ? -18.744 9.494 13.023 1.00 81.31 409 TRP A N 1
ATOM 3099 C CA . TRP A 1 409 ? -18.523 10.026 14.368 1.00 81.31 409 TRP A CA 1
ATOM 3100 C C . TRP A 1 409 ? -17.296 10.929 14.426 1.00 81.31 409 TRP A C 1
ATOM 3102 O O . TRP A 1 409 ? -16.207 10.550 13.996 1.00 81.31 409 TRP A O 1
ATOM 3112 N N . LEU A 1 410 ? -17.466 12.116 15.011 1.00 83.88 410 LEU A N 1
ATOM 3113 C CA . LEU A 1 410 ? -16.384 13.056 15.284 1.00 83.88 410 LEU A CA 1
ATOM 3114 C C . LEU A 1 410 ? -15.914 12.913 16.735 1.00 83.88 410 LEU A C 1
ATOM 3116 O O . LEU A 1 410 ? -16.659 13.175 17.679 1.00 83.88 410 LEU A O 1
ATOM 3120 N N . TYR A 1 411 ? -14.650 12.548 16.909 1.00 85.81 411 TYR A N 1
ATOM 3121 C CA . TYR A 1 411 ? -13.987 12.466 18.203 1.00 85.81 411 TYR A CA 1
ATOM 3122 C C . TYR A 1 411 ? -13.119 13.700 18.403 1.00 85.81 411 TYR A C 1
ATOM 3124 O O . TYR A 1 411 ? -12.113 13.866 17.716 1.00 85.81 411 TYR A O 1
ATOM 3132 N N . VAL A 1 412 ? -13.500 14.559 19.347 1.00 85.62 412 VAL A N 1
ATOM 3133 C CA . VAL A 1 412 ? -12.731 15.754 19.712 1.00 85.62 412 VAL A CA 1
ATOM 3134 C C . VAL A 1 412 ? -11.775 15.404 20.852 1.00 85.62 412 VAL A C 1
ATOM 3136 O O . VAL A 1 412 ? -12.197 14.946 21.915 1.00 85.62 412 VAL A O 1
ATOM 3139 N N . SER A 1 413 ? -10.480 15.610 20.626 1.00 78.56 413 SER A N 1
ATOM 3140 C CA . SER A 1 413 ? -9.434 15.458 21.639 1.00 78.56 413 SER A CA 1
ATOM 3141 C C . SER A 1 413 ? -9.650 16.461 22.775 1.00 78.56 413 SER A C 1
ATOM 3143 O O . SER A 1 413 ? -10.184 17.550 22.559 1.00 78.56 413 SER A O 1
ATOM 3145 N N . GLY A 1 414 ? -9.205 16.122 23.988 1.00 78.62 414 GLY A N 1
ATOM 3146 C CA . GLY A 1 414 ? -9.338 17.001 25.153 1.00 78.62 414 GLY A CA 1
ATOM 3147 C C . GLY A 1 414 ? -8.765 18.395 24.888 1.00 78.62 414 GLY A C 1
ATOM 3148 O O . GLY A 1 414 ? -7.629 18.523 24.435 1.00 78.62 414 GLY A O 1
ATOM 3149 N N . GLN A 1 415 ? -9.565 19.427 25.152 1.00 84.75 415 GLN A N 1
ATOM 3150 C CA . GLN A 1 415 ? -9.171 20.821 24.971 1.00 84.75 415 GLN A CA 1
ATOM 3151 C C . GLN A 1 415 ? -8.753 21.429 26.303 1.00 84.75 415 GLN A C 1
ATOM 3153 O O . GLN A 1 415 ? -9.393 21.208 27.330 1.00 84.75 415 GLN A O 1
ATOM 3158 N N . THR A 1 416 ? -7.678 22.207 26.265 1.00 83.25 416 THR A N 1
ATOM 3159 C CA . THR A 1 416 ? -7.173 22.971 27.412 1.00 83.25 416 THR A CA 1
ATOM 3160 C C . THR A 1 416 ? -7.445 24.462 27.199 1.00 83.25 416 THR A C 1
ATOM 3162 O O . THR A 1 416 ? -7.737 24.878 26.066 1.00 83.25 416 THR A O 1
ATOM 3165 N N . PRO A 1 417 ? -7.358 25.288 28.258 1.00 85.12 417 PRO A N 1
ATOM 3166 C CA . PRO A 1 417 ? -7.662 26.711 28.177 1.00 85.12 417 PRO A CA 1
ATOM 3167 C C . PRO A 1 417 ? -6.482 27.486 27.581 1.00 85.12 417 PRO A C 1
ATOM 3169 O O . PRO A 1 417 ? -5.934 28.381 28.212 1.00 85.12 417 PRO A O 1
ATOM 3172 N N . MET A 1 418 ? -6.034 27.105 26.386 1.00 84.00 418 MET A N 1
ATOM 3173 C CA . MET A 1 418 ? -4.888 27.719 25.721 1.00 84.00 418 MET A CA 1
ATOM 3174 C C . MET A 1 418 ? -5.321 28.609 24.561 1.00 84.00 418 MET A C 1
ATOM 3176 O O . MET A 1 418 ? -6.292 28.300 23.867 1.00 84.00 418 MET A O 1
ATOM 3180 N N . VAL A 1 419 ? -4.559 29.678 24.331 1.00 80.62 419 VAL A N 1
ATOM 3181 C CA . VAL A 1 419 ? -4.610 30.567 23.164 1.00 80.62 419 VAL A CA 1
ATOM 3182 C C . VAL A 1 419 ? -3.169 30.798 22.699 1.00 80.62 419 VAL A C 1
ATOM 3184 O O . VAL A 1 419 ? -2.296 31.101 23.501 1.00 80.62 419 VAL A O 1
ATOM 3187 N N . ASN A 1 420 ? -2.898 30.630 21.402 1.00 73.38 420 ASN A N 1
ATOM 3188 C CA . ASN A 1 420 ? -1.561 30.759 20.802 1.00 73.38 420 ASN A CA 1
ATOM 3189 C C . ASN A 1 420 ? -0.444 29.947 21.490 1.00 73.38 420 ASN A C 1
ATOM 3191 O O . ASN A 1 420 ? 0.706 30.371 21.499 1.00 73.38 420 ASN A O 1
ATOM 3195 N N . GLY A 1 421 ? -0.763 28.769 22.034 1.00 72.81 421 GLY A N 1
ATOM 3196 C CA . GLY A 1 421 ? 0.221 27.916 22.705 1.00 72.81 421 GLY A CA 1
ATOM 3197 C C . GLY A 1 421 ? 0.480 28.272 24.171 1.00 72.81 421 GLY A C 1
ATOM 3198 O O . GLY A 1 421 ? 1.274 27.589 24.811 1.00 72.81 421 GLY A O 1
ATOM 3199 N N . GLU A 1 422 ? -0.219 29.260 24.729 1.00 79.00 422 GLU A N 1
ATOM 3200 C CA . GLU A 1 422 ? -0.121 29.633 26.141 1.00 79.00 422 GLU A CA 1
ATOM 3201 C C . GLU A 1 422 ? -1.450 29.408 26.858 1.00 79.00 422 GLU A C 1
ATOM 3203 O O . GLU A 1 422 ? -2.518 29.654 26.300 1.00 79.00 422 GLU A O 1
ATOM 3208 N N . VAL A 1 423 ? -1.392 28.926 28.101 1.00 82.75 423 VAL A N 1
ATOM 3209 C CA . VAL A 1 423 ? -2.571 28.824 28.968 1.00 82.75 423 VAL A CA 1
ATOM 3210 C C . VAL A 1 423 ? -3.022 30.233 29.331 1.00 82.75 423 VAL A C 1
ATOM 3212 O O . VAL A 1 423 ? -2.216 31.036 29.796 1.00 82.75 423 VAL A O 1
ATOM 3215 N N . ILE A 1 424 ? -4.302 30.533 29.131 1.00 85.94 424 ILE A N 1
ATOM 3216 C CA . ILE A 1 424 ? -4.832 31.851 29.460 1.00 85.94 424 ILE A CA 1
ATOM 3217 C C . ILE A 1 424 ? -4.812 32.087 30.974 1.00 85.94 424 ILE A C 1
ATOM 3219 O O . ILE A 1 424 ? -5.082 31.187 31.777 1.00 85.94 424 ILE A O 1
ATOM 3223 N N . GLU A 1 425 ? -4.533 33.329 31.363 1.00 83.88 425 GLU A N 1
ATOM 3224 C CA . GLU A 1 425 ? -4.657 33.758 32.752 1.00 83.88 425 GLU A CA 1
ATOM 3225 C C . GLU A 1 425 ? -6.130 33.783 33.191 1.00 83.88 425 GLU A C 1
ATOM 3227 O O . GLU A 1 425 ? -7.035 34.117 32.421 1.00 83.88 425 GLU A O 1
ATOM 3232 N N . GLY A 1 426 ? -6.380 33.449 34.457 1.00 82.56 426 GLY A N 1
ATOM 3233 C CA . GLY A 1 426 ? -7.712 33.476 35.058 1.00 82.56 426 GLY A CA 1
ATOM 3234 C C . GLY A 1 426 ? -8.003 32.255 35.924 1.00 82.56 426 GLY A C 1
ATOM 3235 O O . GLY A 1 426 ? -7.221 31.310 35.984 1.00 82.56 426 GLY A O 1
ATOM 3236 N N . GLY A 1 427 ? -9.141 32.295 36.619 1.00 79.19 427 GLY A N 1
ATOM 3237 C CA . GLY A 1 427 ? -9.650 31.152 37.378 1.00 79.19 427 GLY A CA 1
ATOM 3238 C C . GLY A 1 427 ? -10.370 30.134 36.491 1.00 79.19 427 GLY A C 1
ATOM 3239 O O . GLY A 1 427 ? -10.565 30.351 35.291 1.00 79.19 427 GLY A O 1
ATOM 3240 N N . ILE A 1 428 ? -10.836 29.047 37.108 1.00 76.31 428 ILE A N 1
ATOM 3241 C CA . ILE A 1 428 ? -11.454 27.908 36.415 1.00 76.31 428 ILE A CA 1
ATOM 3242 C C . ILE A 1 428 ? -12.615 28.290 35.487 1.00 76.31 428 ILE A C 1
ATOM 3244 O O . ILE A 1 428 ? -12.782 27.672 34.442 1.00 76.31 428 ILE A O 1
ATOM 3248 N N . VAL A 1 429 ? -13.398 29.324 35.813 1.00 77.56 429 VAL A N 1
ATOM 3249 C CA . VAL A 1 429 ? -14.521 29.786 34.976 1.00 77.56 429 VAL A CA 1
ATOM 3250 C C . VAL A 1 429 ? -14.018 30.310 33.631 1.00 77.56 429 VAL A C 1
ATOM 3252 O O . VAL A 1 429 ? -14.456 29.848 32.577 1.00 77.56 429 VAL A O 1
ATOM 3255 N N . THR A 1 430 ? -13.055 31.235 33.667 1.00 81.88 430 THR A N 1
ATOM 3256 C CA . THR A 1 430 ? -12.432 31.820 32.472 1.00 81.88 430 THR A CA 1
ATOM 3257 C C . THR A 1 430 ? -11.783 30.735 31.620 1.00 81.88 430 THR A C 1
ATOM 3259 O O . THR A 1 430 ? -11.991 30.677 30.409 1.00 81.88 430 THR A O 1
ATOM 3262 N N . GLN A 1 431 ? -11.059 29.825 32.268 1.00 84.81 431 GLN A N 1
ATOM 3263 C CA . GLN A 1 431 ? -10.411 28.703 31.603 1.00 84.81 431 GLN A CA 1
ATOM 3264 C C . GLN A 1 431 ? -11.428 27.731 30.977 1.00 84.81 431 GLN A C 1
ATOM 3266 O O . GLN A 1 431 ? -11.308 27.379 29.806 1.00 84.81 431 GLN A O 1
ATOM 3271 N N . SER A 1 432 ? -12.490 27.363 31.693 1.00 79.81 432 SER A N 1
ATOM 3272 C CA . SER A 1 432 ? -13.535 26.463 31.182 1.00 79.81 432 SER A CA 1
ATOM 3273 C C . SER A 1 432 ? -14.237 27.041 29.954 1.00 79.81 432 SER A C 1
ATOM 3275 O O . SER A 1 432 ? -14.466 26.328 28.977 1.00 79.81 432 SER A O 1
ATOM 3277 N N . HIS A 1 433 ? -14.527 28.346 29.960 1.00 84.19 433 HIS A N 1
ATOM 3278 C CA . HIS A 1 433 ? -15.091 29.032 28.797 1.00 84.19 433 HIS A CA 1
ATOM 3279 C C . HIS A 1 433 ? -14.158 28.955 27.585 1.00 84.19 433 HIS A C 1
ATOM 3281 O O . HIS A 1 433 ? -14.621 28.684 26.477 1.00 84.19 433 HIS A O 1
ATOM 3287 N N . GLN A 1 434 ? -12.851 29.124 27.790 1.00 87.06 434 GLN A N 1
ATOM 3288 C CA . GLN A 1 434 ? -11.876 28.985 26.710 1.00 87.06 434 GLN A CA 1
ATOM 3289 C C . GLN A 1 434 ? -11.800 27.552 26.176 1.00 87.06 434 GLN A C 1
ATOM 3291 O O . GLN A 1 434 ? -11.755 27.361 24.962 1.00 87.06 434 GLN A O 1
ATOM 3296 N N . CYS A 1 435 ? -11.842 26.535 27.043 1.00 85.25 435 CYS A N 1
ATOM 3297 C CA . CYS A 1 435 ? -11.921 25.137 26.609 1.00 85.25 435 CYS A CA 1
ATOM 3298 C C . CYS A 1 435 ? -13.150 24.893 25.724 1.00 85.25 435 CYS A C 1
ATOM 3300 O O . CYS A 1 435 ? -13.037 24.254 24.680 1.00 85.25 435 CYS A O 1
ATOM 3302 N N . ILE A 1 436 ? -14.313 25.430 26.109 1.00 85.81 436 ILE A N 1
ATOM 3303 C CA . ILE A 1 436 ? -15.548 25.310 25.323 1.00 85.81 436 ILE A CA 1
ATOM 3304 C C . ILE A 1 436 ? -15.396 26.018 23.976 1.00 85.81 436 ILE A C 1
ATOM 3306 O O . ILE A 1 436 ? -15.704 25.422 22.951 1.00 85.81 436 ILE A O 1
ATOM 3310 N N . GLN A 1 437 ? -14.872 27.244 23.941 1.00 87.75 437 GLN A N 1
ATOM 3311 C CA . GLN A 1 437 ? -14.614 27.959 22.683 1.00 87.75 437 GLN A CA 1
ATOM 3312 C C . GLN A 1 437 ? -13.678 27.173 21.757 1.00 87.75 437 GLN A C 1
ATOM 3314 O O . GLN A 1 437 ? -13.927 27.079 20.557 1.00 87.75 437 GLN A O 1
ATOM 3319 N N . ASN A 1 438 ? -12.647 26.547 22.325 1.00 86.81 438 ASN A N 1
ATOM 3320 C CA . ASN A 1 438 ? -11.715 25.695 21.599 1.00 86.81 438 ASN A CA 1
ATOM 3321 C C . ASN A 1 438 ? -12.417 24.461 21.004 1.00 86.81 438 ASN A C 1
ATOM 3323 O O . ASN A 1 438 ? -12.166 24.128 19.849 1.00 86.81 438 ASN A O 1
ATOM 3327 N N . VAL A 1 439 ? -13.326 23.816 21.748 1.00 87.38 439 VAL A N 1
ATOM 3328 C CA . VAL A 1 439 ? -14.171 22.724 21.225 1.00 87.38 439 VAL A CA 1
ATOM 3329 C C . VAL A 1 439 ? -15.077 23.226 20.100 1.00 87.38 439 VAL A C 1
ATOM 3331 O O . VAL A 1 439 ? -15.147 22.595 19.052 1.00 87.38 439 VAL A O 1
ATOM 3334 N N . MET A 1 440 ? -15.733 24.372 20.285 1.00 87.94 440 MET A N 1
ATOM 3335 C CA . MET A 1 440 ? -16.666 24.939 19.306 1.00 87.94 440 MET A CA 1
ATOM 3336 C C . MET A 1 440 ? -15.991 25.268 17.974 1.00 87.94 440 MET A C 1
ATOM 3338 O O . MET A 1 440 ? -16.542 24.944 16.929 1.00 87.94 440 MET A O 1
ATOM 3342 N N . ALA A 1 441 ? -14.779 25.828 18.006 1.00 86.31 441 ALA A N 1
ATOM 3343 C CA . ALA A 1 441 ? -14.003 26.095 16.797 1.00 86.31 441 ALA A CA 1
ATOM 3344 C C . ALA A 1 441 ? -13.680 24.807 16.015 1.00 86.31 441 ALA A C 1
ATOM 3346 O O . ALA A 1 441 ? -13.726 24.799 14.788 1.00 86.31 441 ALA A O 1
ATOM 3347 N N . ILE A 1 442 ? -13.391 23.702 16.716 1.00 86.88 442 ILE A N 1
ATOM 3348 C CA . ILE A 1 442 ? -13.134 22.398 16.083 1.00 86.88 442 ILE A CA 1
ATOM 3349 C C . ILE A 1 442 ? -14.414 21.817 15.476 1.00 86.88 442 ILE A C 1
ATOM 3351 O O . ILE A 1 442 ? -14.370 21.248 14.387 1.00 86.88 442 ILE A O 1
ATOM 3355 N N . LEU A 1 443 ? -15.547 21.940 16.175 1.00 87.31 443 LEU A N 1
ATOM 3356 C CA . LEU A 1 443 ? -16.841 21.502 15.648 1.00 87.31 443 LEU A CA 1
ATOM 3357 C C . LEU A 1 443 ? -17.185 22.269 14.369 1.00 87.31 443 LEU A C 1
ATOM 3359 O O . LEU A 1 443 ? -17.520 21.637 13.372 1.00 87.31 443 LEU A O 1
ATOM 3363 N N . GLU A 1 444 ? -17.020 23.594 14.371 1.00 87.06 444 GLU A N 1
ATOM 3364 C CA . GLU A 1 444 ? -17.272 24.444 13.204 1.00 87.06 444 GLU A CA 1
ATOM 3365 C C . GLU A 1 444 ? -16.364 24.075 12.021 1.00 87.06 444 GLU A C 1
ATOM 3367 O O . GLU A 1 444 ? -16.855 23.901 10.906 1.00 87.06 444 GLU A O 1
ATOM 3372 N N . GLU A 1 445 ? -15.064 23.862 12.264 1.00 81.94 445 GLU A N 1
ATOM 3373 C CA . GLU A 1 445 ? -14.114 23.375 11.249 1.00 81.94 445 GLU A CA 1
ATOM 3374 C C . GLU A 1 445 ? -14.564 22.034 10.642 1.00 81.94 445 GLU A C 1
ATOM 3376 O O . GLU A 1 445 ? -14.423 21.804 9.439 1.00 81.94 445 GLU A O 1
ATOM 3381 N N . ALA A 1 446 ? -15.147 21.161 11.465 1.00 81.50 446 ALA A N 1
ATOM 3382 C CA . ALA A 1 446 ? -15.680 19.872 11.047 1.00 81.50 446 ALA A CA 1
ATOM 3383 C C . ALA A 1 446 ? -17.099 19.936 10.446 1.00 81.50 446 ALA A C 1
ATOM 3385 O O . ALA A 1 446 ? -17.622 18.904 10.025 1.00 81.50 446 ALA A O 1
ATOM 3386 N N . GLY A 1 447 ? -17.713 21.122 10.366 1.00 84.44 447 GLY A N 1
ATOM 3387 C CA . GLY A 1 447 ? -19.063 21.318 9.832 1.00 84.44 447 GLY A CA 1
ATOM 3388 C C . GLY A 1 447 ? -20.192 20.944 10.800 1.00 84.44 447 GLY A C 1
ATOM 3389 O O . GLY A 1 447 ? -21.310 20.687 10.358 1.00 84.44 447 GLY A O 1
ATOM 3390 N N . TYR A 1 448 ? -19.911 20.905 12.102 1.00 87.38 448 TYR A N 1
ATOM 3391 C CA . TYR A 1 448 ? -20.857 20.585 13.170 1.00 87.38 448 TYR A CA 1
ATOM 3392 C C . TYR A 1 448 ? -21.123 21.789 14.082 1.00 87.38 448 TYR A C 1
ATOM 3394 O O . TYR A 1 448 ? -20.278 22.660 14.275 1.00 87.38 448 TYR A O 1
ATOM 3402 N N . GLY A 1 449 ? -22.306 21.798 14.691 1.00 86.75 449 GLY A N 1
ATOM 3403 C CA . GLY A 1 449 ? -22.684 22.720 15.765 1.00 86.75 449 GLY A CA 1
ATOM 3404 C C . GLY A 1 449 ? -22.772 22.050 17.146 1.00 86.75 449 GLY A C 1
ATOM 3405 O O . GLY A 1 449 ? -22.709 20.820 17.244 1.00 86.75 449 GLY A O 1
ATOM 3406 N N . PRO A 1 450 ? -22.943 22.833 18.227 1.00 81.94 450 PRO A N 1
ATOM 3407 C CA . PRO A 1 450 ? -23.052 22.332 19.603 1.00 81.94 450 PRO A CA 1
ATOM 3408 C C . PRO A 1 450 ? -24.196 21.328 19.794 1.00 81.94 450 PRO A C 1
ATOM 3410 O O . PRO A 1 450 ? -24.096 20.428 20.622 1.00 81.94 450 PRO A O 1
ATOM 3413 N N . GLU A 1 451 ? -25.264 21.443 19.006 1.00 82.00 451 GLU A N 1
ATOM 3414 C CA . GLU A 1 451 ? -26.405 20.525 18.983 1.00 82.00 451 GLU A CA 1
ATOM 3415 C C . GLU A 1 451 ? -26.045 19.093 18.559 1.00 82.00 451 GLU A C 1
ATOM 3417 O O . GLU A 1 451 ? -26.818 18.170 18.803 1.00 82.00 451 GLU A O 1
ATOM 3422 N N . HIS A 1 452 ? -24.867 18.892 17.966 1.00 85.12 452 HIS A N 1
ATOM 3423 C CA . HIS A 1 452 ? -24.365 17.579 17.566 1.00 85.12 452 HIS A CA 1
ATOM 3424 C C . HIS A 1 452 ? -23.502 16.909 18.652 1.00 85.12 452 HIS A C 1
ATOM 3426 O O . HIS A 1 452 ? -23.078 15.764 18.486 1.00 85.12 452 HIS A O 1
ATOM 3432 N N . VAL A 1 453 ? -23.221 17.589 19.773 1.00 83.44 453 VAL A N 1
ATOM 3433 C CA . VAL A 1 453 ? -22.385 17.045 20.853 1.00 83.44 453 VAL A CA 1
ATOM 3434 C C . VAL A 1 453 ? -23.187 16.059 21.700 1.00 83.44 453 VAL A C 1
ATOM 3436 O O . VAL A 1 453 ? -24.026 16.440 22.510 1.00 83.44 453 VAL A O 1
ATOM 3439 N N . VAL A 1 454 ? -22.870 14.771 21.562 1.00 78.88 454 VAL A N 1
ATOM 3440 C CA . VAL A 1 454 ? -23.528 13.695 22.327 1.00 78.88 454 VAL A CA 1
ATOM 3441 C C . VAL A 1 454 ? -22.895 13.498 23.711 1.00 78.88 454 VAL A C 1
ATOM 3443 O O . VAL A 1 454 ? -23.556 13.063 24.653 1.00 78.88 454 VAL A O 1
ATOM 3446 N N . ARG A 1 455 ? -21.601 13.813 23.863 1.00 76.44 455 ARG A N 1
ATOM 3447 C CA . ARG A 1 455 ? -20.868 13.698 25.131 1.00 76.44 455 ARG A CA 1
ATOM 3448 C C . ARG A 1 455 ? -19.690 14.666 25.170 1.00 76.44 455 ARG A C 1
ATOM 3450 O O . ARG A 1 455 ? -18.894 14.702 24.239 1.00 76.44 455 ARG A O 1
ATOM 3457 N N . CYS A 1 456 ? -19.527 15.363 26.293 1.00 75.31 456 CYS A N 1
ATOM 3458 C CA . CYS A 1 456 ? -18.344 16.166 26.593 1.00 75.31 456 CYS A CA 1
ATOM 3459 C C . CYS A 1 456 ? -17.872 15.858 28.019 1.00 75.31 456 CYS A C 1
ATOM 3461 O O . CYS A 1 456 ? -18.657 15.930 28.963 1.00 75.31 456 CYS A O 1
ATOM 3463 N N . GLY A 1 457 ? -16.613 15.445 28.170 1.00 72.19 457 GLY A N 1
ATOM 3464 C CA . GLY A 1 457 ? -16.002 15.209 29.477 1.00 72.19 457 GLY A CA 1
ATOM 3465 C C . GLY A 1 457 ? -15.251 16.449 29.944 1.00 72.19 457 GLY A C 1
ATOM 3466 O O . GLY A 1 457 ? -14.434 16.977 29.195 1.00 72.19 457 GLY A O 1
ATOM 3467 N N . VAL A 1 458 ? -15.495 16.881 31.180 1.00 72.25 458 VAL A N 1
ATOM 3468 C CA . VAL A 1 458 ? -14.750 17.972 31.819 1.00 72.25 458 VAL A CA 1
ATOM 3469 C C . VAL A 1 458 ? -13.834 17.375 32.878 1.00 72.25 458 VAL A C 1
ATOM 3471 O O . VAL A 1 458 ? -14.288 16.621 33.737 1.00 72.25 458 VAL A O 1
ATOM 3474 N N . TRP A 1 459 ? -12.550 17.710 32.804 1.00 71.69 459 TRP A N 1
ATOM 3475 C CA . TRP A 1 459 ? -11.561 17.362 33.819 1.00 71.69 459 TRP A CA 1
ATOM 3476 C C . TRP A 1 459 ? -11.227 18.607 34.629 1.00 71.69 459 TRP A C 1
ATOM 3478 O O . TRP A 1 459 ? -10.881 19.639 34.060 1.00 71.69 459 TRP A O 1
ATOM 3488 N N . LEU A 1 460 ? -11.351 18.495 35.949 1.00 70.31 460 LEU A N 1
ATOM 3489 C CA . LEU A 1 460 ? -10.985 19.538 36.900 1.00 70.31 460 LEU A CA 1
ATOM 3490 C C . LEU A 1 460 ? -9.725 19.092 37.638 1.00 70.31 460 LEU A C 1
ATOM 3492 O O . LEU A 1 460 ? -9.634 17.929 38.031 1.00 70.31 460 LEU A O 1
ATOM 3496 N N . ASP A 1 461 ? -8.779 20.011 37.821 1.00 69.88 461 ASP A N 1
ATOM 3497 C CA . ASP A 1 461 ? -7.562 19.756 38.605 1.00 69.88 461 ASP A CA 1
ATOM 3498 C C . ASP A 1 461 ? -7.888 19.670 40.108 1.00 69.88 461 ASP A C 1
ATOM 3500 O O . ASP A 1 461 ? -7.368 18.823 40.832 1.00 69.88 461 ASP A O 1
ATOM 3504 N N . ASP A 1 462 ? -8.853 20.477 40.562 1.00 71.44 462 ASP A N 1
ATOM 3505 C CA . ASP A 1 462 ? -9.392 20.434 41.916 1.00 71.44 462 ASP A CA 1
ATOM 3506 C C . ASP A 1 462 ? -10.903 20.177 41.907 1.00 71.44 462 ASP A C 1
ATOM 3508 O O . ASP A 1 462 ? -11.693 20.920 41.328 1.00 71.44 462 ASP A O 1
ATOM 3512 N N . THR A 1 463 ? -11.343 19.138 42.616 1.00 65.56 463 THR A N 1
ATOM 3513 C CA . THR A 1 463 ? -12.774 18.833 42.789 1.00 65.56 463 THR A CA 1
ATOM 3514 C C . THR A 1 463 ? -13.577 19.965 43.436 1.00 65.56 463 THR A C 1
ATOM 3516 O O . THR A 1 463 ? -14.785 20.047 43.221 1.00 65.56 463 THR A O 1
ATOM 3519 N N . ARG A 1 464 ? -12.934 20.860 44.198 1.00 69.81 464 ARG A N 1
ATOM 3520 C CA . ARG A 1 464 ? -13.580 22.043 44.784 1.00 69.81 464 ARG A CA 1
ATOM 3521 C C . ARG A 1 464 ? -14.004 23.046 43.718 1.00 69.81 464 ARG A C 1
ATOM 3523 O O . ARG A 1 464 ? -15.009 23.715 43.912 1.00 69.81 464 ARG A O 1
ATOM 3530 N N . ASP A 1 465 ? -13.325 23.088 42.574 1.00 71.12 465 ASP A N 1
ATOM 3531 C CA . ASP A 1 465 ? -13.666 23.986 41.468 1.00 71.12 465 ASP A CA 1
ATOM 3532 C C . ASP A 1 465 ? -14.972 23.603 40.762 1.00 71.12 465 ASP A C 1
ATOM 3534 O O . ASP A 1 465 ? -15.537 24.397 40.006 1.00 71.12 465 ASP A O 1
ATOM 3538 N N . PHE A 1 466 ? -15.510 22.414 41.044 1.00 67.31 466 PHE A N 1
ATOM 3539 C CA . PHE A 1 466 ? -16.806 21.979 40.535 1.00 67.31 466 PHE A CA 1
ATOM 3540 C C . PHE A 1 466 ? -17.917 22.990 40.863 1.00 67.31 466 PHE A C 1
ATOM 3542 O O . PHE A 1 466 ? -18.790 23.250 40.033 1.00 67.31 466 PHE A O 1
ATOM 3549 N N . CYS A 1 467 ? -17.850 23.624 42.039 1.00 61.41 467 CYS A N 1
ATOM 3550 C CA . CYS A 1 467 ? -18.829 24.620 42.474 1.00 61.41 467 CYS A CA 1
ATOM 3551 C C . CYS A 1 467 ? -18.753 25.943 41.692 1.00 61.41 467 CYS A C 1
ATOM 3553 O O . CYS A 1 467 ? -19.748 26.663 41.611 1.00 61.41 467 CYS A O 1
ATOM 3555 N N . LEU A 1 468 ? -17.605 26.238 41.073 1.00 64.69 468 LEU A N 1
ATOM 3556 C CA . LEU A 1 468 ? -17.386 27.431 40.255 1.00 64.69 468 LEU A CA 1
ATOM 3557 C C . LEU A 1 468 ? -17.862 27.227 38.811 1.00 64.69 468 LEU A C 1
ATOM 3559 O O . LEU A 1 468 ? -18.289 28.183 38.169 1.00 64.69 468 LEU A O 1
ATOM 3563 N N . VAL A 1 469 ? -17.814 25.989 38.306 1.00 61.75 469 VAL A N 1
ATOM 3564 C CA . VAL A 1 469 ? -18.268 25.633 36.948 1.00 61.75 469 VAL A CA 1
ATOM 3565 C C . VAL A 1 469 ? -19.781 25.348 36.909 1.00 61.75 469 VAL A C 1
ATOM 3567 O O . VAL A 1 469 ? -20.408 25.494 35.862 1.00 61.75 469 VAL A O 1
ATOM 3570 N N . GLN A 1 470 ? -20.375 24.959 38.046 1.00 65.62 470 GLN A N 1
ATOM 3571 C CA . GLN A 1 470 ? -21.806 24.659 38.229 1.00 65.62 470 GLN A CA 1
ATOM 3572 C C . GLN A 1 470 ? -22.457 23.706 37.197 1.00 65.62 470 GLN A C 1
ATOM 3574 O O . GLN A 1 470 ? -23.629 23.907 36.852 1.00 65.62 470 GLN A O 1
ATOM 3579 N N . PRO A 1 471 ? -21.789 22.653 36.682 1.00 66.44 471 PRO A N 1
ATOM 3580 C CA . PRO A 1 471 ? -22.482 21.706 35.825 1.00 66.44 471 PRO A CA 1
ATOM 3581 C C . PRO A 1 471 ? -23.435 20.866 36.689 1.00 66.44 471 PRO A C 1
ATOM 3583 O O . PRO A 1 471 ? -23.051 20.411 37.770 1.00 66.44 471 PRO A O 1
ATOM 3586 N N . PRO A 1 472 ? -24.679 20.626 36.254 1.00 73.88 472 PRO A N 1
ATOM 3587 C CA . PRO A 1 472 ? -25.535 19.727 36.997 1.00 73.88 472 PRO A CA 1
ATOM 3588 C C . PRO A 1 472 ? -25.021 18.286 36.897 1.00 73.88 472 PRO A C 1
ATOM 3590 O O . PRO A 1 472 ? -24.574 17.833 35.842 1.00 73.88 472 PRO A O 1
ATOM 3593 N N . CYS A 1 473 ? -25.139 17.537 37.987 1.00 80.50 473 CYS A N 1
ATOM 3594 C CA . CYS A 1 473 ? -24.902 16.103 37.984 1.00 80.50 473 CYS A CA 1
ATOM 3595 C C . CYS A 1 473 ? -26.075 15.406 37.274 1.00 80.50 473 CYS A C 1
ATOM 3597 O O . CYS A 1 473 ? -27.227 15.559 37.669 1.00 80.50 473 CYS A O 1
ATOM 3599 N N . LEU A 1 474 ? -25.788 14.636 36.225 1.00 85.75 474 LEU A N 1
ATOM 3600 C CA . LEU A 1 474 ? -26.787 13.912 35.436 1.00 85.75 474 LEU A CA 1
ATOM 3601 C C . LEU A 1 474 ? -26.608 12.411 35.641 1.00 85.75 474 LEU A C 1
ATOM 3603 O O . LEU A 1 474 ? -25.500 11.901 35.476 1.00 85.75 474 LEU A O 1
ATOM 3607 N N . GLY A 1 475 ? -27.681 11.685 35.936 1.00 86.25 475 GLY A N 1
ATOM 3608 C CA . GLY A 1 475 ? -27.620 10.229 35.920 1.00 86.25 475 GLY A CA 1
ATOM 3609 C C . GLY A 1 475 ? -28.797 9.563 36.600 1.00 86.25 475 GLY A C 1
ATOM 3610 O O . GLY A 1 475 ? -29.854 10.157 36.769 1.00 86.25 475 GLY A O 1
ATOM 3611 N N . GLU A 1 476 ? -28.623 8.298 36.970 1.00 87.88 476 GLU A N 1
ATOM 3612 C CA . GLU A 1 476 ? -29.680 7.491 37.572 1.00 87.88 476 GLU A CA 1
ATOM 3613 C C . GLU A 1 476 ? -29.362 7.208 39.041 1.00 87.88 476 GLU A C 1
ATOM 3615 O O . GLU A 1 476 ? -28.351 6.583 39.358 1.00 87.88 476 GLU A O 1
ATOM 3620 N N . GLY A 1 477 ? -30.241 7.669 39.934 1.00 86.75 477 GLY A N 1
ATOM 3621 C CA . GLY A 1 477 ? -30.258 7.236 41.328 1.00 86.75 477 GLY A CA 1
ATOM 3622 C C . GLY A 1 477 ? -31.081 5.958 41.484 1.00 86.75 477 GLY A C 1
ATOM 3623 O O . GLY A 1 477 ? -32.248 5.912 41.095 1.00 86.75 477 GLY A O 1
ATOM 3624 N N . MET A 1 478 ? -30.474 4.917 42.044 1.00 90.12 478 MET A N 1
ATOM 3625 C CA . MET A 1 478 ? -31.061 3.588 42.210 1.00 90.12 478 MET A CA 1
ATOM 3626 C C . MET A 1 478 ? -31.124 3.187 43.681 1.00 90.12 478 MET A C 1
ATOM 3628 O O . MET A 1 478 ? -30.387 3.691 44.529 1.00 90.12 478 MET A O 1
ATOM 3632 N N . ILE A 1 479 ? -31.984 2.219 43.974 1.00 91.06 479 ILE A N 1
ATOM 3633 C CA . ILE A 1 479 ? -31.972 1.491 45.239 1.00 91.06 479 ILE A CA 1
ATOM 3634 C C . ILE A 1 479 ? -30.845 0.458 45.172 1.00 91.06 479 ILE A C 1
ATOM 3636 O O . ILE A 1 479 ? -30.819 -0.355 44.253 1.00 91.06 479 ILE A O 1
ATOM 3640 N N . GLU A 1 480 ? -29.945 0.468 46.150 1.00 90.81 480 GLU A N 1
ATOM 3641 C CA . GLU A 1 480 ? -28.950 -0.586 46.358 1.00 90.81 480 GLU A CA 1
ATOM 3642 C C . GLU A 1 480 ? -29.464 -1.569 47.417 1.00 90.81 480 GLU A C 1
ATOM 3644 O O . GLU A 1 480 ? -29.948 -1.155 48.472 1.00 90.81 480 GLU A O 1
ATOM 3649 N N . LEU A 1 481 ? -29.318 -2.870 47.176 1.00 92.12 481 LEU A N 1
ATOM 3650 C CA . LEU A 1 481 ? -29.446 -3.910 48.195 1.00 92.12 481 LEU A CA 1
ATOM 3651 C C . LEU A 1 481 ? -28.097 -4.605 48.388 1.00 92.12 481 LEU A C 1
ATOM 3653 O O . LEU A 1 481 ? -27.507 -5.086 47.425 1.00 92.12 481 LEU A O 1
ATOM 3657 N N . SER A 1 482 ? -27.597 -4.669 49.618 1.00 89.88 482 SER A N 1
ATOM 3658 C CA . SER A 1 482 ? -26.305 -5.304 49.903 1.00 89.88 482 SER A CA 1
ATOM 3659 C C . SER A 1 482 ? -26.243 -5.897 51.315 1.00 89.88 482 SER A C 1
ATOM 3661 O O . SER A 1 482 ? -26.943 -5.450 52.222 1.00 89.88 482 SER A O 1
ATOM 3663 N N . GLY A 1 483 ? -25.405 -6.918 51.516 1.00 83.88 483 GLY A N 1
ATOM 3664 C CA . GLY A 1 483 ? -25.163 -7.545 52.826 1.00 83.88 483 GLY A CA 1
ATOM 3665 C C . GLY A 1 483 ? -26.093 -8.711 53.195 1.00 83.88 483 GLY A C 1
ATOM 3666 O O . GLY A 1 483 ? -27.026 -9.051 52.473 1.00 83.88 483 GLY A O 1
ATOM 3667 N N . GLN A 1 484 ? -25.802 -9.347 54.336 1.00 82.06 484 GLN A N 1
ATOM 3668 C CA . GLN A 1 484 ? -26.571 -10.460 54.907 1.00 82.06 484 GLN A CA 1
ATOM 3669 C C . GLN A 1 484 ? -26.782 -10.215 56.418 1.00 82.06 484 GLN A C 1
ATOM 3671 O O . GLN A 1 484 ? -25.822 -10.335 57.182 1.00 82.06 484 GLN A O 1
ATOM 3676 N N . PRO A 1 485 ? -27.999 -9.849 56.875 1.00 85.25 485 PRO A N 1
ATOM 3677 C CA . PRO A 1 485 ? -29.227 -9.678 56.087 1.00 85.25 485 PRO A CA 1
ATOM 3678 C C . PRO A 1 485 ? -29.148 -8.494 55.107 1.00 85.25 485 PRO A C 1
ATOM 3680 O O . PRO A 1 485 ? -28.394 -7.548 55.343 1.00 85.25 485 PRO A O 1
ATOM 3683 N N . LEU A 1 486 ? -29.943 -8.543 54.028 1.00 85.62 486 LEU A N 1
ATOM 3684 C CA . LEU A 1 486 ? -29.983 -7.494 53.001 1.00 85.62 486 LEU A CA 1
ATOM 3685 C C . LEU A 1 486 ? -30.329 -6.129 53.609 1.00 85.62 486 LEU A C 1
ATOM 3687 O O . LEU A 1 486 ? -31.366 -5.953 54.252 1.00 85.62 486 LEU A O 1
ATOM 3691 N N . GLN A 1 487 ? -29.467 -5.151 53.354 1.00 87.44 487 GLN A N 1
ATOM 3692 C CA . GLN A 1 487 ? -29.639 -3.754 53.722 1.00 87.44 487 GLN A CA 1
ATOM 3693 C C . GLN A 1 487 ? -29.989 -2.935 52.487 1.00 87.44 487 GLN A C 1
ATOM 3695 O O . GLN A 1 487 ? -29.362 -3.075 51.440 1.00 87.44 487 GLN A O 1
ATOM 3700 N N . ARG A 1 488 ? -30.969 -2.040 52.629 1.00 86.44 488 ARG A N 1
ATOM 3701 C CA . ARG A 1 488 ? -31.309 -1.060 51.598 1.00 86.44 488 ARG A CA 1
ATOM 3702 C C . ARG A 1 488 ? -30.438 0.180 51.741 1.00 86.44 488 ARG A C 1
ATOM 3704 O O . ARG A 1 488 ? -30.426 0.802 52.802 1.00 86.44 488 ARG A O 1
ATOM 3711 N N . ARG A 1 489 ? -29.790 0.568 50.652 1.00 83.38 489 ARG A N 1
ATOM 3712 C CA . ARG A 1 489 ? -29.057 1.822 50.475 1.00 83.38 489 ARG A CA 1
ATOM 3713 C C . ARG A 1 489 ? -29.510 2.477 49.169 1.00 83.38 489 ARG A C 1
ATOM 3715 O O . ARG A 1 489 ? -30.423 1.994 48.497 1.00 83.38 489 ARG A O 1
ATOM 3722 N N . PHE A 1 490 ? -28.903 3.598 48.830 1.00 78.44 490 PHE A N 1
ATOM 3723 C CA . PHE A 1 490 ? -29.013 4.218 47.517 1.00 78.44 490 PHE A CA 1
ATOM 3724 C C . PHE A 1 490 ? -27.679 4.064 46.799 1.00 78.44 490 PHE A C 1
ATOM 3726 O O . PHE A 1 490 ? -26.635 3.941 47.441 1.00 78.44 490 PHE A O 1
ATOM 3733 N N . GLY A 1 491 ? -27.708 4.100 45.477 1.00 76.31 491 GLY A N 1
ATOM 3734 C CA . GLY A 1 491 ? -26.479 4.242 44.724 1.00 76.31 491 GLY A CA 1
ATOM 3735 C C . GLY A 1 491 ? -26.691 4.523 43.254 1.00 76.31 491 GLY A C 1
ATOM 3736 O O . GLY A 1 491 ? -2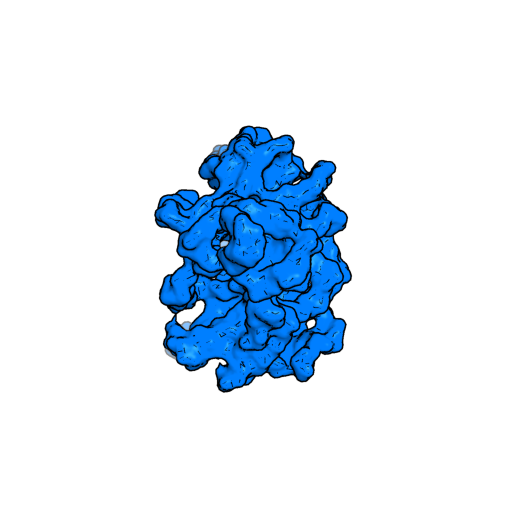7.797 4.816 42.805 1.00 76.31 491 GLY A O 1
ATOM 3737 N N . GLY A 1 492 ? -25.585 4.500 42.528 1.00 82.19 492 GLY A N 1
ATOM 3738 C CA . GLY A 1 492 ? -25.433 5.207 41.265 1.00 82.19 492 GLY A CA 1
ATOM 3739 C C . GLY A 1 492 ? -24.269 6.175 41.397 1.00 82.19 492 GLY A C 1
ATOM 3740 O O . GLY A 1 492 ? -24.257 7.025 42.285 1.00 82.19 492 GLY A O 1
ATOM 3741 N N . ASP A 1 493 ? -23.272 6.017 40.534 1.00 80.69 493 ASP A N 1
ATOM 3742 C CA . ASP A 1 493 ? -21.989 6.709 40.677 1.00 80.69 493 ASP A CA 1
ATOM 3743 C C . ASP A 1 493 ? -22.165 8.229 40.651 1.00 80.69 493 ASP A C 1
ATOM 3745 O O . ASP A 1 493 ? -21.652 8.930 41.516 1.00 80.69 493 ASP A O 1
ATOM 3749 N N . THR A 1 494 ? -22.997 8.729 39.737 1.00 83.25 494 THR A N 1
ATOM 3750 C CA . THR A 1 494 ? -23.312 10.157 39.588 1.00 83.25 494 THR A CA 1
ATOM 3751 C C . THR A 1 494 ? -24.054 10.730 40.794 1.00 83.25 494 THR A C 1
ATOM 3753 O O . THR A 1 494 ? -23.789 11.864 41.189 1.00 83.25 494 THR A O 1
ATOM 3756 N N . LEU A 1 495 ? -24.959 9.956 41.402 1.00 86.69 495 LEU A N 1
ATOM 3757 C CA . LEU A 1 495 ? -25.669 10.348 42.621 1.00 86.69 495 LEU A CA 1
ATOM 3758 C C . LEU A 1 495 ? -24.716 10.374 43.819 1.00 86.69 495 LEU A C 1
ATOM 3760 O O . LEU A 1 495 ? -24.724 11.323 44.596 1.00 86.69 495 LEU A O 1
ATOM 3764 N N . ASN A 1 496 ? -23.881 9.345 43.960 1.00 85.44 496 ASN A N 1
ATOM 3765 C CA . ASN A 1 496 ? -22.893 9.269 45.032 1.00 85.44 496 ASN A CA 1
ATOM 3766 C C . ASN A 1 496 ? -21.902 10.437 44.946 1.00 85.44 496 ASN A C 1
ATOM 3768 O O . ASN A 1 496 ? -21.578 11.042 45.968 1.00 85.44 496 ASN A O 1
ATOM 3772 N N . THR A 1 497 ? -21.475 10.804 43.733 1.00 81.94 497 THR A N 1
ATOM 3773 C CA . THR A 1 497 ? -20.676 12.010 43.492 1.00 81.94 497 THR A CA 1
ATOM 3774 C C . THR A 1 497 ? -21.434 13.276 43.887 1.00 81.94 497 THR A C 1
ATOM 3776 O O . THR A 1 497 ? -20.867 14.102 44.597 1.00 81.94 497 THR A O 1
ATOM 3779 N N . ALA A 1 498 ? -22.708 13.421 43.505 1.00 85.88 498 ALA A N 1
ATOM 3780 C CA . ALA A 1 498 ? -23.521 14.581 43.880 1.00 85.88 498 ALA A CA 1
ATOM 3781 C C . ALA A 1 498 ? -23.653 14.733 45.406 1.00 85.88 498 ALA A C 1
ATOM 3783 O O . ALA A 1 498 ? -23.469 15.824 45.934 1.00 85.88 498 ALA A O 1
ATOM 3784 N N . ILE A 1 499 ? -23.886 13.634 46.130 1.00 87.50 499 ILE A N 1
ATOM 3785 C CA . ILE A 1 499 ? -23.951 13.628 47.600 1.00 87.50 499 ILE A CA 1
ATOM 3786 C C . ILE A 1 499 ? -22.596 14.001 48.213 1.00 87.50 499 ILE A C 1
ATOM 3788 O O . ILE A 1 499 ? -22.532 14.790 49.153 1.00 87.50 499 ILE A O 1
ATOM 3792 N N . TYR A 1 500 ? -21.495 13.459 47.687 1.00 85.00 500 TYR A N 1
ATOM 3793 C CA . TYR A 1 500 ? -20.159 13.801 48.176 1.00 85.00 500 TYR A CA 1
ATOM 3794 C C . TYR A 1 500 ? -19.847 15.289 47.978 1.00 85.00 500 TYR A C 1
ATOM 3796 O O . TYR A 1 500 ? -19.337 15.940 48.889 1.00 85.00 500 TYR A O 1
ATOM 3804 N N . LEU A 1 501 ? -20.203 15.837 46.814 1.00 81.31 501 LEU A N 1
ATOM 3805 C CA . LEU A 1 501 ? -20.065 17.259 46.513 1.00 81.31 501 LEU A CA 1
ATOM 3806 C C . LEU A 1 501 ? -20.935 18.115 47.433 1.00 81.31 501 LEU A C 1
ATOM 3808 O O . LEU A 1 501 ? -20.434 19.091 47.980 1.00 81.31 501 LEU A O 1
ATOM 3812 N N . ALA A 1 502 ? -22.194 17.734 47.658 1.00 85.94 502 ALA A N 1
ATOM 3813 C CA . ALA A 1 502 ? -23.102 18.470 48.535 1.00 85.94 502 ALA A CA 1
ATOM 3814 C C . ALA A 1 502 ? -22.554 18.556 49.969 1.00 85.94 502 ALA A C 1
ATOM 3816 O O . ALA A 1 502 ? -22.555 19.623 50.576 1.00 85.94 502 ALA A O 1
ATOM 3817 N N . ARG A 1 503 ? -21.971 17.462 50.476 1.00 87.50 503 ARG A N 1
ATOM 3818 C CA . ARG A 1 503 ? -21.289 17.445 51.780 1.00 87.50 503 ARG A CA 1
ATOM 3819 C C . ARG A 1 503 ? -20.026 18.300 51.805 1.00 87.50 503 ARG A C 1
ATOM 3821 O O . ARG A 1 503 ? -19.790 19.002 52.783 1.00 87.50 503 ARG A O 1
ATOM 3828 N N . LEU A 1 504 ? -19.204 18.231 50.757 1.00 81.56 504 LEU A N 1
ATOM 3829 C CA . LEU A 1 504 ? -17.973 19.020 50.653 1.00 81.56 504 LEU A CA 1
ATOM 3830 C C . LEU A 1 504 ? -18.266 20.528 50.590 1.00 81.56 504 LEU A C 1
ATOM 3832 O O . LEU A 1 504 ? -17.473 21.336 51.065 1.00 81.56 504 LEU A O 1
ATOM 3836 N N . LEU A 1 505 ? -19.406 20.889 50.003 1.00 79.19 505 LEU A N 1
ATOM 3837 C CA . LEU A 1 505 ? -19.843 22.258 49.755 1.00 79.19 505 LEU A CA 1
ATOM 3838 C C . LEU A 1 505 ? -20.880 22.752 50.771 1.00 79.19 505 LEU A C 1
ATOM 3840 O O . LEU A 1 505 ? -21.476 23.797 50.541 1.00 79.19 505 LEU A O 1
ATOM 3844 N N . ALA A 1 506 ? -21.080 22.057 51.895 1.00 81.62 506 ALA A N 1
ATOM 3845 C CA . ALA A 1 506 ? -22.116 22.400 52.874 1.00 81.62 506 ALA A CA 1
ATOM 3846 C C . ALA A 1 506 ? -22.019 23.850 53.403 1.00 81.62 506 ALA A C 1
ATOM 3848 O O . ALA A 1 506 ? -23.040 24.461 53.707 1.00 81.62 506 ALA A O 1
ATOM 3849 N N . ASP A 1 507 ? -20.805 24.410 53.462 1.00 80.50 507 ASP A N 1
ATOM 3850 C CA . ASP A 1 507 ? -20.531 25.793 53.887 1.00 80.50 507 ASP A CA 1
ATOM 3851 C C . ASP A 1 507 ? -20.369 26.780 52.704 1.00 80.50 507 ASP A C 1
ATOM 3853 O O . ASP A 1 507 ? -19.942 27.924 52.878 1.00 80.50 507 ASP A O 1
ATOM 3857 N N . SER A 1 508 ? -20.664 26.342 51.479 1.00 74.75 508 SER A N 1
ATOM 3858 C CA . SER A 1 508 ? -20.526 27.108 50.237 1.00 74.75 508 SER A CA 1
ATOM 3859 C C . SER A 1 508 ? -21.879 27.675 49.782 1.00 74.75 508 SER A C 1
ATOM 3861 O O . SER A 1 508 ? -22.905 27.030 49.979 1.00 74.75 508 SER A O 1
ATOM 3863 N N . PRO A 1 509 ? -21.933 28.843 49.110 1.00 75.00 509 PRO A N 1
ATOM 3864 C CA . PRO A 1 509 ? -23.179 29.383 48.551 1.00 75.00 509 PRO A CA 1
ATOM 3865 C C . PRO A 1 509 ? -23.647 28.665 47.266 1.00 75.00 509 PRO A C 1
ATOM 3867 O O . PRO A 1 509 ? -24.442 29.223 46.510 1.00 75.00 509 PRO A O 1
ATOM 3870 N N . HIS A 1 510 ? -23.107 27.484 46.956 1.00 76.19 510 HIS A N 1
ATOM 3871 C CA . HIS A 1 510 ? -23.308 26.790 45.687 1.00 76.19 510 HIS A CA 1
ATOM 3872 C C . HIS A 1 510 ? -24.138 25.517 45.865 1.00 76.19 510 HIS A C 1
ATOM 3874 O O . HIS A 1 510 ? -23.768 24.639 46.640 1.00 76.19 510 HIS A O 1
ATOM 3880 N N . ASP A 1 511 ? -25.211 25.393 45.081 1.00 80.81 511 ASP A N 1
ATOM 3881 C CA . ASP A 1 511 ? -26.090 24.222 45.093 1.00 80.81 511 ASP A CA 1
ATOM 3882 C C . ASP A 1 511 ? -25.572 23.112 44.166 1.00 80.81 511 ASP A C 1
ATOM 3884 O O . ASP A 1 511 ? -25.162 23.367 43.028 1.00 80.81 511 ASP A O 1
ATOM 3888 N N . VAL A 1 512 ? -25.663 21.856 44.611 1.00 85.44 512 VAL A N 1
ATOM 3889 C CA . VAL A 1 512 ? -25.365 20.683 43.774 1.00 85.44 512 VAL A CA 1
ATOM 3890 C C . VAL A 1 512 ? -26.656 20.161 43.155 1.00 85.44 512 VAL A C 1
ATOM 3892 O O . VAL A 1 512 ? -27.428 19.455 43.801 1.00 85.44 512 VAL A O 1
ATOM 3895 N N . ARG A 1 513 ? -26.896 20.503 41.886 1.00 88.69 513 ARG A N 1
ATOM 3896 C CA . ARG A 1 513 ? -28.109 20.105 41.151 1.00 88.69 513 ARG A CA 1
ATOM 3897 C C . ARG A 1 513 ? -28.001 18.686 40.613 1.00 88.69 513 ARG A C 1
ATOM 3899 O O . ARG A 1 513 ? -27.012 18.363 39.954 1.00 88.69 513 ARG A O 1
ATOM 3906 N N . TYR A 1 514 ? -29.040 17.875 40.815 1.00 89.12 514 TYR A N 1
ATOM 3907 C CA . TYR A 1 514 ? -29.135 16.533 40.235 1.00 89.12 514 TYR A CA 1
ATOM 3908 C C . TYR A 1 514 ? -30.289 16.436 39.231 1.00 89.12 514 TYR A C 1
ATOM 3910 O O . TYR A 1 514 ? -31.450 16.650 39.577 1.00 89.12 514 TYR A O 1
ATOM 3918 N N . LEU A 1 515 ? -29.976 16.092 37.979 1.00 90.56 515 LEU A N 1
ATOM 3919 C CA . LEU A 1 515 ? -30.954 15.821 36.928 1.00 90.56 515 LEU A CA 1
ATOM 3920 C C . LEU A 1 515 ? -31.130 14.307 36.769 1.00 90.56 515 LEU A C 1
ATOM 3922 O O . LEU A 1 515 ? -30.195 13.589 36.414 1.00 90.56 515 LEU A O 1
ATOM 3926 N N . SER A 1 516 ? -32.353 13.833 37.003 1.00 92.25 516 SER A N 1
ATOM 3927 C CA . SER A 1 516 ? -32.757 12.428 36.878 1.00 92.25 516 SER A CA 1
ATOM 3928 C C . SER A 1 516 ? -34.279 12.327 36.719 1.00 92.25 516 SER A C 1
ATOM 3930 O O . SER A 1 516 ? -35.011 13.288 36.960 1.00 92.25 516 SER A O 1
ATOM 3932 N N . GLY A 1 517 ? -34.764 11.140 36.350 1.00 92.31 517 GLY A N 1
ATOM 3933 C CA . GLY A 1 517 ? -36.177 10.766 36.451 1.00 92.31 517 GLY A CA 1
ATOM 3934 C C . GLY A 1 517 ? -36.454 9.946 37.715 1.00 92.31 517 GLY A C 1
ATOM 3935 O O . GLY A 1 517 ? -35.643 9.091 38.072 1.00 92.31 517 GLY A O 1
ATOM 3936 N N . MET A 1 518 ? -37.591 10.180 38.376 1.00 93.81 518 MET A N 1
ATOM 3937 C CA . MET A 1 518 ? -38.052 9.422 39.554 1.00 93.81 518 MET A CA 1
ATOM 3938 C C . MET A 1 518 ? -39.543 9.083 39.473 1.00 93.81 518 MET A C 1
ATOM 3940 O O . MET A 1 518 ? -40.303 9.747 38.776 1.00 93.81 518 MET A O 1
ATOM 3944 N N . GLY A 1 519 ? -39.975 8.042 40.183 1.00 92.44 519 GLY A N 1
ATOM 3945 C CA . GLY A 1 519 ? -41.379 7.637 40.258 1.00 92.44 519 GLY A CA 1
ATOM 3946 C C . GLY A 1 519 ? -42.221 8.468 41.235 1.00 92.44 519 GLY A C 1
ATOM 3947 O O . GLY A 1 519 ? -41.725 9.322 41.967 1.00 92.44 519 GLY A O 1
ATOM 3948 N N . GLN A 1 520 ? -43.524 8.176 41.299 1.00 93.50 520 GLN A N 1
ATOM 3949 C CA . GLN A 1 520 ? -44.449 8.724 42.315 1.00 93.50 520 GLN A CA 1
ATOM 3950 C C . GLN A 1 520 ? -44.637 7.807 43.534 1.00 93.50 520 GLN A C 1
ATOM 3952 O O . GLN A 1 520 ? -45.397 8.124 44.461 1.00 93.50 520 GLN A O 1
ATOM 3957 N N . ASP A 1 521 ? -43.981 6.650 43.516 1.00 92.06 521 ASP A N 1
ATOM 3958 C CA . ASP A 1 521 ? -44.091 5.628 44.541 1.00 92.06 521 ASP A CA 1
ATOM 3959 C C . ASP A 1 521 ? -43.391 6.046 45.848 1.00 92.06 521 ASP A C 1
ATOM 3961 O O . ASP A 1 521 ? -42.677 7.050 45.933 1.00 92.06 521 ASP A O 1
ATOM 3965 N N . LYS A 1 522 ? -43.630 5.273 46.912 1.00 90.94 522 LYS A N 1
ATOM 3966 C CA . LYS A 1 522 ? -43.096 5.582 48.244 1.00 90.94 522 LYS A CA 1
ATOM 3967 C C . LYS A 1 522 ? -41.566 5.539 48.297 1.00 90.94 522 LYS A C 1
ATOM 3969 O O . LYS A 1 522 ? -40.989 6.304 49.060 1.00 90.94 522 LYS A O 1
ATOM 3974 N N . LEU A 1 523 ? -40.922 4.667 47.521 1.00 89.00 523 LEU A N 1
ATOM 3975 C CA . LEU A 1 523 ? -39.466 4.548 47.491 1.00 89.00 523 LEU A CA 1
ATOM 3976 C C . LEU A 1 523 ? -38.853 5.743 46.772 1.00 89.00 523 LEU A C 1
ATOM 3978 O O . LEU A 1 523 ? -37.922 6.336 47.306 1.00 89.00 523 LEU A O 1
ATOM 3982 N N . SER A 1 524 ? -39.421 6.156 45.636 1.00 91.38 524 SER A N 1
ATOM 3983 C CA . SER A 1 524 ? -38.970 7.369 44.946 1.00 91.38 524 SER A CA 1
ATOM 3984 C C . SER A 1 524 ? -39.065 8.608 45.834 1.00 91.38 524 SER A C 1
ATOM 3986 O O . SER A 1 524 ? -38.113 9.376 45.930 1.00 91.38 524 SER A O 1
ATOM 3988 N N . LYS A 1 525 ? -40.188 8.776 46.544 1.00 91.94 525 LYS A N 1
ATOM 3989 C CA . LYS A 1 525 ? -40.373 9.893 47.484 1.00 91.94 525 LYS A CA 1
ATOM 3990 C C . LYS A 1 525 ? -39.368 9.864 48.633 1.00 91.94 525 LYS A C 1
ATOM 3992 O O . LYS A 1 525 ? -38.871 10.918 49.013 1.00 91.94 525 LYS A O 1
ATOM 3997 N N . GLN A 1 526 ? -39.073 8.680 49.171 1.00 90.38 526 GLN A N 1
ATOM 3998 C CA . GLN A 1 526 ? -38.080 8.541 50.234 1.00 90.38 526 GLN A CA 1
ATOM 3999 C C . GLN A 1 526 ? -36.677 8.894 49.734 1.00 90.38 526 GLN A C 1
ATOM 4001 O O . GLN A 1 526 ? -35.998 9.672 50.385 1.00 90.38 526 GLN A O 1
ATOM 4006 N N . LEU A 1 527 ? -36.277 8.385 48.565 1.00 89.38 527 LEU A N 1
ATOM 4007 C CA . LEU A 1 527 ? -34.977 8.694 47.968 1.00 89.38 527 LEU A CA 1
ATOM 4008 C C . LEU A 1 527 ? -34.798 10.199 47.754 1.00 89.38 527 LEU A C 1
ATOM 4010 O O . LEU A 1 527 ? -33.766 10.741 48.121 1.00 89.38 527 LEU A O 1
ATOM 4014 N N . LEU A 1 528 ? -35.818 10.889 47.237 1.00 92.44 528 LEU A N 1
ATOM 4015 C CA . LEU A 1 528 ? -35.761 12.341 47.061 1.00 92.44 528 LEU A CA 1
ATOM 4016 C C . LEU A 1 528 ? -35.609 13.098 48.382 1.00 92.44 528 LEU A C 1
ATOM 4018 O O . LEU A 1 528 ? -34.822 14.037 48.450 1.00 92.44 528 LEU A O 1
ATOM 4022 N N . ALA A 1 529 ? -36.328 12.678 49.426 1.00 92.12 529 ALA A N 1
ATOM 4023 C CA . ALA A 1 529 ? -36.186 13.266 50.754 1.00 92.12 529 ALA A CA 1
ATOM 4024 C C . ALA A 1 529 ? -34.783 13.028 51.335 1.00 92.12 529 ALA A C 1
ATOM 4026 O O . ALA A 1 529 ? -34.198 13.946 51.907 1.00 92.12 529 ALA A O 1
ATOM 4027 N N . ASP A 1 530 ? -34.231 11.826 51.149 1.00 89.56 530 ASP A N 1
ATOM 4028 C CA . ASP A 1 530 ? -32.887 11.472 51.607 1.00 89.56 530 ASP A CA 1
ATOM 4029 C C . ASP A 1 530 ? -31.818 12.298 50.865 1.00 89.56 530 ASP A C 1
ATOM 4031 O O . ASP A 1 530 ? -30.921 12.846 51.496 1.00 89.56 530 ASP A O 1
ATOM 4035 N N . TRP A 1 531 ? -31.930 12.462 49.541 1.00 90.94 531 TRP A N 1
ATOM 4036 C CA . TRP A 1 531 ? -30.981 13.267 48.754 1.00 90.94 531 TRP A CA 1
ATOM 4037 C C . TRP A 1 531 ? -31.047 14.749 49.122 1.00 90.94 531 TRP A C 1
ATOM 4039 O O . TRP A 1 531 ? -30.013 15.400 49.259 1.00 90.94 531 TRP A O 1
ATOM 4049 N N . GLN A 1 532 ? -32.255 15.274 49.337 1.00 91.81 532 GLN A N 1
ATOM 4050 C CA . GLN A 1 532 ? -32.445 16.652 49.779 1.00 91.81 532 GLN A CA 1
ATOM 4051 C C . GLN A 1 532 ? -31.857 16.888 51.179 1.00 91.81 532 GLN A C 1
ATOM 4053 O O . GLN A 1 532 ? -31.277 17.942 51.429 1.00 91.81 532 GLN A O 1
ATOM 4058 N N . ALA A 1 533 ? -31.957 15.907 52.084 1.00 90.88 533 ALA A N 1
ATOM 4059 C CA . ALA A 1 533 ? -31.347 15.981 53.413 1.00 90.88 533 ALA A CA 1
ATOM 4060 C C . ALA A 1 533 ? -29.807 15.995 53.368 1.00 90.88 533 ALA A C 1
ATOM 4062 O O . ALA A 1 533 ? -29.178 16.569 54.252 1.00 90.88 533 ALA A O 1
ATOM 4063 N N . GLU A 1 534 ? -29.210 15.404 52.332 1.00 90.19 534 GLU A N 1
ATOM 4064 C CA . GLU A 1 534 ? -27.766 15.443 52.064 1.00 90.19 534 GLU A CA 1
ATOM 4065 C C . GLU A 1 534 ? -27.309 16.740 51.368 1.00 90.19 534 GLU A C 1
ATOM 4067 O O . GLU A 1 534 ? -26.123 16.893 51.085 1.00 90.19 534 GLU A O 1
ATOM 4072 N N . GLY A 1 535 ? -28.223 17.679 51.090 1.00 88.62 535 GLY A N 1
ATOM 4073 C CA . GLY A 1 535 ? -27.915 18.963 50.450 1.00 88.62 535 GLY A CA 1
ATOM 4074 C C . GLY A 1 535 ? -27.919 18.936 48.918 1.00 88.62 535 GLY A C 1
ATOM 4075 O O . GLY A 1 535 ? -27.434 19.874 48.291 1.00 88.62 535 GLY A O 1
ATOM 4076 N N . VAL A 1 536 ? -28.453 17.880 48.295 1.00 90.12 536 VAL A N 1
ATOM 4077 C CA . VAL A 1 536 ? -28.612 17.811 46.834 1.00 90.12 536 VAL A CA 1
ATOM 4078 C C . VAL A 1 536 ? -29.870 18.578 46.412 1.00 90.12 536 VAL A C 1
ATOM 4080 O O . VAL A 1 536 ? -30.963 18.330 46.926 1.00 90.12 536 VAL A O 1
ATOM 4083 N N . ASP A 1 537 ? -29.742 19.476 45.435 1.00 90.38 537 ASP A N 1
ATOM 4084 C CA . ASP A 1 537 ? -30.880 20.162 44.825 1.00 90.38 537 ASP A CA 1
ATOM 4085 C C . ASP A 1 537 ? -31.625 19.211 43.874 1.00 90.38 537 ASP A C 1
ATOM 4087 O O . ASP A 1 537 ? -31.162 18.863 42.782 1.00 90.38 537 ASP A O 1
ATOM 4091 N N . VAL A 1 538 ? -32.809 18.794 44.327 1.00 91.00 538 VAL A N 1
ATOM 4092 C CA . VAL A 1 538 ? -33.727 17.883 43.632 1.00 91.00 538 VAL A CA 1
ATOM 4093 C C . VAL A 1 538 ? -34.826 18.608 42.844 1.00 91.00 538 VAL A C 1
ATOM 4095 O O . VAL A 1 538 ? -35.735 17.959 42.322 1.00 91.00 538 VAL A O 1
ATOM 4098 N N . SER A 1 539 ? -34.775 19.940 42.729 1.00 89.44 539 SER A N 1
ATOM 4099 C CA . SER A 1 539 ? -35.783 20.736 42.006 1.00 89.44 539 SER A CA 1
ATOM 4100 C C . SER A 1 539 ? -35.879 20.398 40.512 1.00 89.44 539 SER A C 1
ATOM 4102 O O . SER A 1 539 ? -36.916 20.625 39.890 1.00 89.44 539 SER A O 1
ATOM 4104 N N . HIS A 1 540 ? -34.826 19.798 39.952 1.00 87.94 540 HIS A N 1
ATOM 4105 C CA . HIS A 1 540 ? -34.727 19.392 38.551 1.00 87.94 540 HIS A CA 1
ATOM 4106 C C . HIS A 1 540 ? -35.041 17.907 38.297 1.00 87.94 540 HIS A C 1
ATOM 4108 O O . HIS A 1 540 ? -34.807 17.402 37.197 1.00 87.94 540 HIS A O 1
ATOM 4114 N N . ILE A 1 541 ? -35.584 17.195 39.287 1.00 92.25 541 ILE A N 1
ATOM 4115 C CA . ILE A 1 541 ? -36.023 15.812 39.102 1.00 92.25 541 ILE A CA 1
ATOM 4116 C C . ILE A 1 541 ? -37.368 15.774 38.377 1.00 92.25 541 ILE A C 1
ATOM 4118 O O . ILE A 1 541 ? -38.363 16.341 38.832 1.00 92.25 541 ILE A O 1
ATOM 4122 N N . VAL A 1 542 ? -37.427 15.017 37.282 1.00 93.62 542 VAL A N 1
ATOM 4123 C CA . VAL A 1 542 ? -38.671 14.794 36.541 1.00 93.62 542 VAL A CA 1
ATOM 4124 C C . VAL A 1 542 ? -39.426 13.612 37.135 1.00 93.62 542 VAL A C 1
ATOM 4126 O O . VAL A 1 542 ? -38.950 12.475 37.153 1.00 93.62 542 VAL A O 1
ATOM 4129 N N . ILE A 1 543 ? -40.641 13.875 37.611 1.00 94.19 543 ILE A N 1
ATOM 4130 C CA . ILE A 1 543 ? -41.521 12.844 38.157 1.00 94.19 543 ILE A CA 1
ATOM 4131 C C . ILE A 1 543 ? -42.256 12.131 37.020 1.00 94.19 543 ILE A C 1
ATOM 4133 O O . ILE A 1 543 ? -43.039 12.744 36.298 1.00 94.19 543 ILE A O 1
ATOM 4137 N N . GLN A 1 544 ? -42.051 10.820 36.905 1.00 91.19 544 GLN A N 1
ATOM 4138 C CA . GLN A 1 544 ? -42.683 9.955 35.916 1.00 91.19 544 GLN A CA 1
ATOM 4139 C C . GLN A 1 544 ? -43.775 9.080 36.553 1.00 91.19 544 GLN A C 1
ATOM 4141 O O . GLN A 1 544 ? -43.470 8.143 37.302 1.00 91.19 544 GLN A O 1
ATOM 4146 N N . PRO A 1 545 ? -45.065 9.354 36.280 1.00 90.00 545 PRO A N 1
ATOM 4147 C CA . PRO A 1 545 ? -46.166 8.557 36.811 1.00 90.00 545 PRO A CA 1
ATOM 4148 C C . PRO A 1 545 ? -46.069 7.084 36.391 1.00 90.00 545 PRO A C 1
ATOM 4150 O O . PRO A 1 545 ? -45.814 6.771 35.232 1.00 90.00 545 PRO A O 1
ATOM 4153 N N . GLY A 1 546 ? -46.294 6.170 37.338 1.00 89.44 546 GLY A N 1
ATOM 4154 C CA . GLY A 1 546 ? -46.310 4.724 37.081 1.00 89.44 546 GLY A CA 1
ATOM 4155 C C . GLY A 1 546 ? -44.939 4.061 36.895 1.00 89.44 546 GLY A C 1
ATOM 4156 O O . GLY A 1 546 ? -44.892 2.842 36.757 1.00 89.44 546 GLY A O 1
ATOM 4157 N N . LYS A 1 547 ? -43.837 4.820 36.926 1.00 92.19 547 LYS A N 1
ATOM 4158 C CA . LYS A 1 547 ? -42.471 4.279 36.882 1.00 92.19 547 LYS A CA 1
ATOM 4159 C C . LYS A 1 547 ? -41.886 4.118 38.282 1.00 92.19 547 LYS A C 1
ATOM 4161 O O . LYS A 1 547 ? -42.300 4.800 39.219 1.00 92.19 547 LYS A O 1
ATOM 4166 N N . LEU A 1 548 ? -40.925 3.207 38.404 1.00 92.44 548 LEU A N 1
ATOM 4167 C CA . LEU A 1 548 ? -40.181 2.922 39.633 1.00 92.44 548 LEU A CA 1
ATOM 4168 C C . LEU A 1 548 ? -38.709 3.342 39.471 1.00 92.44 548 LEU A C 1
ATOM 4170 O O . LEU A 1 548 ? -38.226 3.453 38.338 1.00 92.44 548 LEU A O 1
ATOM 4174 N N . PRO A 1 549 ? -37.979 3.587 40.573 1.00 91.50 549 PRO A N 1
ATOM 4175 C CA . PRO A 1 549 ? -36.539 3.788 40.507 1.00 91.50 549 PRO A CA 1
ATOM 4176 C C . PRO A 1 549 ? -35.852 2.463 40.146 1.00 91.50 549 PRO A C 1
ATOM 4178 O O . PRO A 1 549 ? -36.383 1.383 40.418 1.00 91.50 549 PRO A O 1
ATOM 4181 N N . GLY A 1 550 ? -34.670 2.538 39.532 1.00 91.56 550 GLY A N 1
ATOM 4182 C CA . GLY A 1 550 ? -33.864 1.348 39.273 1.00 91.56 550 GLY A CA 1
ATOM 4183 C C . GLY A 1 550 ? -33.457 0.660 40.578 1.00 91.56 550 GLY A C 1
ATOM 4184 O O . GLY A 1 550 ? -33.303 1.305 41.618 1.00 91.56 550 GLY A O 1
ATOM 4185 N N . LEU A 1 551 ? -33.278 -0.654 40.522 1.00 91.56 551 LEU A N 1
ATOM 4186 C CA . LEU A 1 551 ? -32.799 -1.467 41.635 1.00 91.56 551 LEU A CA 1
ATOM 4187 C C . LEU A 1 551 ? -31.489 -2.135 41.230 1.00 91.56 551 LEU A C 1
ATOM 4189 O O . LEU A 1 551 ? -31.390 -2.671 40.125 1.00 91.56 551 LEU A O 1
ATOM 4193 N N . TYR A 1 552 ? -30.511 -2.165 42.125 1.00 90.94 552 TYR A N 1
ATOM 4194 C CA . TYR A 1 552 ? -29.368 -3.050 41.983 1.00 90.94 552 TYR A CA 1
ATOM 4195 C C . TYR A 1 552 ? -29.020 -3.743 43.294 1.00 90.94 552 TYR A C 1
ATOM 4197 O O . TYR A 1 552 ? -29.299 -3.238 44.379 1.00 90.94 552 TYR A O 1
ATOM 4205 N N . MET A 1 553 ? -28.431 -4.927 43.183 1.00 91.56 553 MET A N 1
ATOM 4206 C CA . MET A 1 553 ? -27.974 -5.725 44.311 1.00 91.56 553 MET A CA 1
ATOM 4207 C C . MET A 1 553 ? -26.481 -5.993 44.186 1.00 91.56 553 MET A C 1
ATOM 4209 O O . MET A 1 553 ? -25.993 -6.286 43.094 1.00 91.56 553 MET A O 1
ATOM 4213 N N . VAL A 1 554 ? -25.775 -5.891 45.308 1.00 89.81 554 VAL A N 1
ATOM 4214 C CA . VAL A 1 554 ? -24.359 -6.227 45.431 1.00 89.81 554 VAL A CA 1
ATOM 4215 C C . VAL A 1 554 ? -24.239 -7.453 46.320 1.00 89.81 554 VAL A C 1
ATOM 4217 O O . VAL A 1 554 ? -24.588 -7.405 47.502 1.00 89.81 554 VAL A O 1
ATOM 4220 N N . GLU A 1 555 ? -23.698 -8.528 45.763 1.00 90.50 555 GLU A N 1
ATOM 4221 C CA . GLU A 1 555 ? -23.284 -9.701 46.525 1.00 90.50 555 GLU A CA 1
ATOM 4222 C C . GLU A 1 555 ? -21.766 -9.724 46.617 1.00 90.50 555 GLU A C 1
ATOM 4224 O O . GLU A 1 555 ? -21.079 -9.524 45.620 1.00 90.50 555 GLU A O 1
ATOM 4229 N N . THR A 1 556 ? -21.252 -9.951 47.821 1.00 87.88 556 THR A N 1
ATOM 4230 C CA . THR A 1 556 ? -19.824 -10.157 48.051 1.00 87.88 556 THR A CA 1
ATOM 4231 C C . THR A 1 556 ? -19.634 -11.596 48.490 1.00 87.88 556 THR A C 1
ATOM 4233 O O . THR A 1 556 ? -20.254 -12.016 49.471 1.00 87.88 556 THR A O 1
ATOM 4236 N N . ASP A 1 557 ? -18.817 -12.353 47.767 1.00 86.62 557 ASP A N 1
ATOM 4237 C CA . ASP A 1 557 ? -18.525 -13.737 48.124 1.00 86.62 557 ASP A CA 1
ATOM 4238 C C . ASP A 1 557 ? -17.537 -13.844 49.304 1.00 86.62 557 ASP A C 1
ATOM 4240 O O . ASP A 1 557 ? -17.088 -12.849 49.883 1.00 86.62 557 ASP A O 1
ATOM 4244 N N . ALA A 1 558 ? -17.203 -15.077 49.693 1.00 86.00 558 ALA A N 1
ATOM 4245 C CA . ALA A 1 558 ? -16.297 -15.340 50.811 1.00 86.00 558 ALA A CA 1
ATOM 4246 C C . ALA A 1 558 ? -14.841 -14.908 50.536 1.00 86.00 558 ALA A C 1
ATOM 4248 O O . ALA A 1 558 ? -14.051 -14.799 51.474 1.00 86.00 558 ALA A O 1
ATOM 4249 N N . GLN A 1 559 ? -14.484 -14.679 49.271 1.00 88.00 559 GLN A N 1
ATOM 4250 C CA . GLN A 1 559 ? -13.174 -14.232 48.807 1.00 88.00 559 GLN A CA 1
ATOM 4251 C C . GLN A 1 559 ? -13.099 -12.701 48.682 1.00 88.00 559 GLN A C 1
ATOM 4253 O O . GLN A 1 559 ? -12.009 -12.157 48.505 1.00 88.00 559 GLN A O 1
ATOM 4258 N N . GLY A 1 560 ? -14.229 -12.002 48.829 1.00 85.12 560 GLY A N 1
ATOM 4259 C CA . GLY A 1 560 ? -14.328 -10.551 48.702 1.00 85.12 560 GLY A CA 1
ATOM 4260 C C . GLY A 1 560 ? -14.654 -10.069 47.286 1.00 85.12 560 GLY A C 1
ATOM 4261 O O . GLY A 1 560 ? -14.644 -8.858 47.053 1.00 85.12 560 GLY A O 1
ATOM 4262 N N . GLU A 1 561 ? -14.949 -10.971 46.346 1.00 87.94 561 GLU A N 1
ATOM 4263 C CA . GLU A 1 561 ? -15.338 -10.615 44.982 1.00 87.94 561 GLU A CA 1
ATOM 4264 C C . GLU A 1 561 ? -16.781 -10.100 44.961 1.00 87.94 561 GLU A C 1
ATOM 4266 O O . GLU A 1 561 ? -17.676 -10.672 45.587 1.00 87.94 561 GLU A O 1
ATOM 4271 N N . ARG A 1 562 ? -17.008 -8.979 44.265 1.00 89.25 562 ARG A N 1
ATOM 4272 C CA . ARG A 1 562 ? -18.310 -8.303 44.205 1.00 89.25 562 ARG A CA 1
ATOM 4273 C C . ARG A 1 562 ? -19.020 -8.608 42.891 1.00 89.25 562 ARG A C 1
ATOM 4275 O O . ARG A 1 562 ? -18.537 -8.232 41.827 1.00 89.25 562 ARG A O 1
ATOM 4282 N N . SER A 1 563 ? -20.210 -9.191 42.984 1.00 90.44 563 SER A N 1
ATOM 4283 C CA . SER A 1 563 ? -21.151 -9.370 41.877 1.00 90.44 563 SER A CA 1
ATOM 4284 C C . SER A 1 563 ? -22.265 -8.325 41.935 1.00 90.44 563 SER A C 1
ATOM 4286 O O . SER A 1 563 ? -22.778 -8.011 43.011 1.00 90.44 563 SER A O 1
ATOM 4288 N N . PHE A 1 564 ? -22.649 -7.790 40.773 1.00 90.56 564 PHE A N 1
ATOM 4289 C CA . PHE A 1 564 ? -23.655 -6.735 40.643 1.00 90.56 564 PHE A CA 1
ATOM 4290 C C . PHE A 1 564 ? -24.827 -7.209 39.781 1.00 90.56 564 PHE A C 1
ATOM 4292 O O . PHE A 1 564 ? -24.637 -7.647 38.647 1.00 90.56 564 PHE A O 1
ATOM 4299 N N . PHE A 1 565 ? -26.046 -7.065 40.294 1.00 91.12 565 PHE A N 1
ATOM 4300 C CA . PHE A 1 565 ? -27.283 -7.426 39.599 1.00 91.12 565 PHE A CA 1
ATOM 4301 C C . PHE A 1 565 ? -28.149 -6.185 39.423 1.00 91.12 565 PHE A C 1
ATOM 4303 O O . PHE A 1 565 ? -28.373 -5.472 40.394 1.00 91.12 565 PHE A O 1
ATOM 4310 N N . TYR A 1 566 ? -28.649 -5.926 38.212 1.00 91.31 566 TYR A N 1
ATOM 4311 C CA . TYR A 1 566 ? -29.386 -4.700 37.889 1.00 91.31 566 TYR A CA 1
ATOM 4312 C C . TYR A 1 566 ? -30.791 -4.993 37.354 1.00 91.31 566 TYR A C 1
ATOM 4314 O O . TYR A 1 566 ? -30.963 -5.750 36.401 1.00 91.31 566 TYR A O 1
ATOM 4322 N N . TRP A 1 567 ? -31.785 -4.285 37.889 1.00 92.44 567 TRP A N 1
ATOM 4323 C CA . TRP A 1 567 ? -33.165 -4.231 37.407 1.00 92.44 567 TRP A CA 1
ATOM 4324 C C . TRP A 1 567 ? -33.543 -2.771 37.142 1.00 92.44 567 TRP A C 1
ATOM 4326 O O . TRP A 1 567 ? -34.109 -2.080 37.988 1.00 92.44 567 TRP A O 1
ATOM 4336 N N . ARG A 1 568 ? -33.172 -2.283 35.953 1.00 89.44 568 ARG A N 1
ATOM 4337 C CA . ARG A 1 568 ? -33.320 -0.870 35.544 1.00 89.44 568 ARG A CA 1
ATOM 4338 C C . ARG A 1 568 ? -33.779 -0.683 34.092 1.00 89.44 568 ARG A C 1
ATOM 4340 O O . ARG A 1 568 ? -33.599 0.380 33.508 1.00 89.44 568 ARG A O 1
ATOM 4347 N N . SER A 1 569 ? -34.314 -1.727 33.458 1.00 86.12 569 SER A N 1
ATOM 4348 C CA . SER A 1 569 ? -34.796 -1.657 32.068 1.00 86.12 569 SER A CA 1
ATOM 4349 C C . SER A 1 569 ? -36.003 -0.732 31.902 1.00 86.12 569 SER A C 1
ATOM 4351 O O . SER A 1 569 ? -36.142 -0.120 30.849 1.00 86.12 569 SER A O 1
ATOM 4353 N N . ASP A 1 570 ? -36.824 -0.600 32.945 1.00 85.50 570 ASP A N 1
ATOM 4354 C CA . ASP A 1 570 ? -38.047 0.211 32.954 1.00 85.50 570 ASP A CA 1
ATOM 4355 C C . ASP A 1 570 ? -38.017 1.332 34.011 1.00 85.50 570 ASP A C 1
ATOM 4357 O O . ASP A 1 570 ? -39.054 1.784 34.495 1.00 85.50 570 ASP A O 1
ATOM 4361 N N . SER A 1 571 ? -36.821 1.764 34.426 1.00 92.06 571 SER A N 1
ATOM 4362 C CA . SER A 1 571 ? -36.701 2.790 35.460 1.00 92.06 571 SER A CA 1
ATOM 4363 C C . SER A 1 571 ? -37.128 4.171 34.959 1.00 92.06 571 SER A C 1
ATOM 4365 O O . SER A 1 571 ? -37.023 4.490 33.768 1.00 92.06 571 SER A O 1
ATOM 4367 N N . ALA A 1 572 ? -37.579 5.011 35.892 1.00 92.06 572 ALA A N 1
ATOM 4368 C CA . ALA A 1 572 ? -37.987 6.386 35.610 1.00 92.06 572 ALA A CA 1
ATOM 4369 C C . ALA A 1 572 ? -36.856 7.217 34.972 1.00 92.06 572 ALA A C 1
ATOM 4371 O O . ALA A 1 572 ? -37.088 7.954 34.017 1.00 92.06 572 ALA A O 1
ATOM 4372 N N . ALA A 1 573 ? -35.617 7.071 35.450 1.00 90.50 573 ALA A N 1
ATOM 4373 C CA . ALA A 1 573 ? -34.469 7.780 34.885 1.00 90.50 573 ALA A CA 1
ATOM 4374 C C . ALA A 1 573 ? -34.168 7.342 33.446 1.00 90.50 573 ALA A C 1
ATOM 4376 O O . ALA A 1 573 ? -33.939 8.179 32.580 1.00 90.50 573 ALA A O 1
ATOM 4377 N N . ARG A 1 574 ? -34.225 6.035 33.160 1.00 88.75 574 ARG A N 1
ATOM 4378 C CA . ARG A 1 574 ? -33.988 5.522 31.807 1.00 88.75 574 ARG A CA 1
ATOM 4379 C C . ARG A 1 574 ? -35.033 6.013 30.812 1.00 88.75 574 ARG A C 1
ATOM 4381 O O . ARG A 1 574 ? -34.681 6.339 29.687 1.00 88.75 574 ARG A O 1
ATOM 4388 N N . HIS A 1 575 ? -36.297 6.073 31.221 1.00 86.94 575 HIS A N 1
ATOM 4389 C CA . HIS A 1 575 ? -37.355 6.638 30.386 1.00 86.94 575 HIS A CA 1
ATOM 4390 C C . HIS A 1 575 ? -37.154 8.131 30.149 1.00 86.94 575 HIS A C 1
ATOM 4392 O O . HIS A 1 575 ? -37.348 8.585 29.032 1.00 86.94 575 HIS A O 1
ATOM 4398 N N . TYR A 1 576 ? -36.750 8.878 31.179 1.00 87.81 576 TYR A N 1
ATOM 4399 C CA . TYR A 1 576 ? -36.494 10.313 31.062 1.00 87.81 576 TYR A CA 1
ATOM 4400 C C . TYR A 1 576 ? -35.365 10.630 30.079 1.00 87.81 576 TYR A C 1
ATOM 4402 O O . TYR A 1 576 ? -35.495 11.550 29.288 1.00 87.81 576 TYR A O 1
ATOM 4410 N N . PHE A 1 577 ? -34.278 9.858 30.095 1.00 82.69 577 PHE A N 1
ATOM 4411 C CA . PHE A 1 577 ? -33.155 10.082 29.178 1.00 82.69 577 PHE A CA 1
ATOM 4412 C C . PHE A 1 577 ? -33.353 9.487 27.779 1.00 82.69 577 PHE A C 1
ATOM 4414 O O . PHE A 1 577 ? -32.531 9.729 26.900 1.00 82.69 577 PHE A O 1
ATOM 4421 N N . ALA A 1 578 ? -34.395 8.678 27.578 1.00 76.44 578 ALA A N 1
ATOM 4422 C CA . ALA A 1 578 ? -34.741 8.109 26.277 1.00 76.44 578 ALA A CA 1
ATOM 4423 C C . ALA A 1 578 ? -35.830 8.907 25.537 1.00 76.44 578 ALA A C 1
ATOM 4425 O O . ALA A 1 578 ? -36.032 8.672 24.345 1.00 76.44 578 ALA A O 1
ATOM 4426 N N . SER A 1 579 ? -36.545 9.788 26.244 1.00 57.09 579 SER A N 1
ATOM 4427 C CA . SER A 1 579 ? -37.519 10.744 25.701 1.00 57.09 579 SER A CA 1
ATOM 4428 C C . SER A 1 579 ? -36.856 12.063 25.354 1.00 57.09 579 SER A C 1
ATOM 4430 O O . SER A 1 579 ? -37.240 12.640 24.316 1.00 57.09 579 SER A O 1
#

Sequence (579 aa):
LAPGFIDVHTHDDTMVIRQPQMLPKLSQGVTTVIVGNCGISASPVSLQGEPPDPMNLLGPKEAFRYPRFADYRAAVEQAEPAVNVAALVGHTALRSNHLDRLDRTATSAEISAMRTQLADSLRDGALGLSSGLAYPSAFSADSTELEQLAAELNTCGRTYTTHLRSEFQPVLEAMERSLAGWAAIPIARSSTLDLKQVTGDFEIFITWSTPHPEMAGQTLQAIAEQWQLPLMDAARKLQPAGAVYHGMDPADVENILRHPLTMVGSDGLPEDPLPHPRLWGAFPRVLGYYCRERQLFSLETAVHKMTGLSASRFALDERGLIRPGYWADLVLFDAATIHDTATFHAPIQAAAGISAVWVNGVLSWQDRAATGVRAGNPLMSDLKRFGIAGGTGGQQMPFARAVQAADGWLYVSGQTPMVNGEVIEGGIVTQSHQCIQNVMAILEEAGYGPEHVVRCGVWLDDTRDFCLVQPPCLGEGMIELSGQPLQRRFGGDTLNTAIYLARLLADSPHDVRYLSGMGQDKLSKQLLADWQAEGVDVSHIVIQPGKLPGLYMVETDAQGERSFFYWRSDSAARHYFAS